Protein AF-A0A9E6ZEI1-F1 (afdb_monomer)

Mean predicted aligned error: 14.0 Å

Sequence (373 aa):
MVAAGRNDSGLRIGQGVSSQRISSGKAAALAGMSVELQVGDASSDGDVASQAVLAALMTALSLPGIDTLFPADDTEALRENSLVLLSQTVSALKRRQLDSVSSASISLHLADWQAISAYWEEMCGMLASALQVERDCIGLGIGPVPDGMDGDCMYAVASVLCQRRNPFATAPKAAAPSRAERTAEAARSLFDNPQPARASEPEPDILEDPTLPRRAREFEQAVRSGLPPLPRAQAPEPGSTLYVYSDGASRGNPGKAATGFVVMDGAGLLVHEGGTRLEDCTNNQAEYRAIIEALEWVERELGHDFHLECRLDSELVVKQLKGEYKVKKEELKPLSMKAMNLLMYFTSFELRHVPRAENARADAMANAVLDNS

Secondary structure (DSSP, 8-state):
----------EEEEEEEEEEEEEEEEEEEETTEEEEEEE-S-SS---HHHHHHHHHHHHHHT-S-GGGTS-HHHHHHHTT-HHHHHHHHHHHHHHTT-PEEEEEEEEEE-TTHHHHGGGHHHHHHHHHHHHTS-GGGEEEEEEPPPTTS-TTEEEEEEEEEEEPP-TT-PPPPPPPPPHHHHHHHHHHTTS----------PPP-----TTS-HHHHHHHHHHHTTSPPPPBPS-PPTTSEEEEEEEEEEEETTEEEEEEEEEEETTS-EEEEE--EEEEE-HHHHHHHHHHHHHHHHHHHH-S-SEEEEEES-HHHHHHHTTSS---SGGGHHHHHHHHHHHHHSSEEEEEE--TTTSHHHHHHHHHHHHT-

pLDDT: mean 77.94, std 19.68, range [28.58, 98.5]

Foldseek 3Di:
DDPPPPPCQDKFKFKFKFKFFFDQADFAAALLDGDPTHGDPDLASNHRFLRRAQRGVCRRQVHPDCCVQPPPVQCSLCSNGSLLSLLLSQLSCVVVLWWAWQAKAKEKEAAPQVVVVVCVQQSLLLNCQSSVHASVRYHYHTYYDDPPDDNSMMMMMMMIMTTGRDPPPDDDDPPDDDPVVVVVVVVVVPDDDYDDDDDDDDDDDDDDDPPDDPVVVVQVVCVVLVDHDFAADPAADFLFEKEKFKAKDDDDQQHWIKIKMWIATPVRGTHDIAMDTDGGHGRLVRRLVNLLVRLVCCCVPPNARYEYEYEYQPPVLLCVLSVNDDPPDPVCSVSSVSSNSSQSSHSYYHYDHDHCVVNVRRVSNGVSNRVVD

Structure (mmCIF, N/CA/C/O backbone):
data_AF-A0A9E6ZEI1-F1
#
_entry.id   AF-A0A9E6ZEI1-F1
#
loop_
_atom_site.group_PDB
_atom_site.id
_atom_site.type_symbol
_atom_site.label_atom_id
_atom_site.label_alt_id
_atom_site.label_comp_id
_atom_site.label_asym_id
_atom_site.label_entity_id
_atom_site.label_seq_id
_atom_site.pdbx_PDB_ins_code
_atom_site.Cartn_x
_atom_site.Cartn_y
_atom_site.Cartn_z
_atom_site.occupancy
_atom_site.B_iso_or_equiv
_atom_site.auth_seq_id
_atom_site.auth_comp_id
_atom_site.auth_asym_id
_atom_site.auth_atom_id
_atom_site.pdbx_PDB_model_num
ATOM 1 N N . MET A 1 1 ? 5.473 -43.017 28.782 1.00 36.72 1 MET A N 1
ATOM 2 C CA . MET A 1 1 ? 5.077 -41.623 29.061 1.00 36.72 1 MET A CA 1
ATOM 3 C C . MET A 1 1 ? 4.797 -40.963 27.718 1.00 36.72 1 MET A C 1
ATOM 5 O O . MET A 1 1 ? 5.731 -40.597 27.020 1.00 36.72 1 MET A O 1
ATOM 9 N N . VAL A 1 2 ? 3.536 -40.981 27.282 1.00 33.09 2 VAL A N 1
ATOM 10 C CA . VAL A 1 2 ? 3.112 -40.422 25.989 1.00 33.09 2 VAL A CA 1
ATOM 11 C C . VAL A 1 2 ? 3.126 -38.904 26.135 1.00 33.09 2 VAL A C 1
ATOM 13 O O . VAL A 1 2 ? 2.295 -38.353 26.854 1.00 33.09 2 VAL A O 1
ATOM 16 N N . ALA A 1 3 ? 4.097 -38.231 25.519 1.00 31.39 3 ALA A N 1
ATOM 17 C CA . ALA A 1 3 ? 4.055 -36.784 25.373 1.00 31.39 3 ALA A CA 1
ATOM 18 C C . ALA A 1 3 ? 2.920 -36.466 24.394 1.00 31.39 3 ALA A C 1
ATOM 20 O O . ALA A 1 3 ? 3.066 -36.614 23.183 1.00 31.39 3 ALA A O 1
ATOM 21 N N . ALA A 1 4 ? 1.755 -36.118 24.938 1.00 36.38 4 ALA A N 1
ATOM 22 C CA . ALA A 1 4 ? 0.650 -35.582 24.168 1.00 36.38 4 ALA A CA 1
ATOM 23 C C . ALA A 1 4 ? 1.152 -34.352 23.400 1.00 36.38 4 ALA A C 1
ATOM 25 O O . ALA A 1 4 ? 1.548 -33.355 24.007 1.00 36.38 4 ALA A O 1
ATOM 26 N N . GLY A 1 5 ? 1.161 -34.439 22.069 1.00 39.09 5 GLY A N 1
ATOM 27 C CA . GLY A 1 5 ? 1.361 -33.286 21.205 1.00 39.09 5 GLY A CA 1
ATOM 28 C C . GLY A 1 5 ? 0.251 -32.281 21.475 1.00 39.09 5 GLY A C 1
ATOM 29 O O . GLY A 1 5 ? -0.889 -32.487 21.062 1.00 39.09 5 GLY A O 1
ATOM 30 N N . ARG A 1 6 ? 0.563 -31.205 22.202 1.00 41.41 6 ARG A N 1
ATOM 31 C CA . ARG A 1 6 ? -0.321 -30.044 22.254 1.00 41.41 6 ARG A CA 1
ATOM 32 C C . ARG A 1 6 ? -0.254 -29.379 20.888 1.00 41.41 6 ARG A C 1
ATOM 34 O O . ARG A 1 6 ? 0.765 -28.805 20.515 1.00 41.41 6 ARG A O 1
ATOM 41 N N . ASN A 1 7 ? -1.347 -29.498 20.148 1.00 45.47 7 ASN A N 1
ATOM 42 C CA . ASN A 1 7 ? -1.650 -28.669 18.992 1.00 45.47 7 ASN A CA 1
ATOM 43 C C . ASN A 1 7 ? -1.910 -27.245 19.514 1.00 45.47 7 ASN A C 1
ATOM 45 O O . ASN A 1 7 ? -3.048 -26.858 19.750 1.00 45.47 7 ASN A O 1
ATOM 49 N N . ASP A 1 8 ? -0.847 -26.504 19.820 1.00 50.50 8 ASP A N 1
ATOM 50 C CA . ASP A 1 8 ? -0.946 -25.197 20.476 1.00 50.50 8 ASP A CA 1
ATOM 51 C C . ASP A 1 8 ? -1.079 -24.086 19.421 1.00 50.50 8 ASP A C 1
ATOM 53 O O . ASP A 1 8 ? -0.220 -23.219 19.268 1.00 50.50 8 ASP A O 1
ATOM 57 N N . SER A 1 9 ? -2.166 -24.133 18.642 1.00 58.97 9 SER A N 1
ATOM 58 C CA . SER A 1 9 ? -2.638 -22.983 17.864 1.00 58.97 9 SER A CA 1
ATOM 59 C C . SER A 1 9 ? -3.284 -21.985 18.828 1.00 58.97 9 SER A C 1
ATOM 61 O O . SER A 1 9 ? -4.508 -21.886 18.921 1.00 58.97 9 SER A O 1
ATOM 63 N N . GLY A 1 10 ? -2.457 -21.322 19.633 1.00 79.75 10 GLY A N 1
ATOM 64 C CA . GLY A 1 10 ? -2.920 -20.361 20.628 1.00 79.75 10 GLY A CA 1
ATOM 65 C C . GLY A 1 10 ? -3.470 -19.101 19.965 1.00 79.75 10 GLY A C 1
ATOM 66 O O . GLY A 1 10 ? -2.834 -18.540 19.076 1.00 79.75 10 GLY A O 1
ATOM 67 N N . LEU A 1 11 ? -4.636 -18.643 20.409 1.00 88.62 11 LEU A N 1
ATOM 68 C CA . LEU A 1 11 ? -5.132 -17.308 20.085 1.00 88.62 11 LEU A CA 1
ATOM 69 C C . LEU A 1 11 ? -4.527 -16.295 21.059 1.00 88.62 11 LEU A C 1
ATOM 71 O O . LEU A 1 11 ? -4.362 -16.587 22.246 1.00 88.62 11 LEU A O 1
ATOM 75 N N . ARG A 1 12 ? -4.209 -15.102 20.564 1.00 90.25 12 ARG A N 1
ATOM 76 C CA . ARG A 1 12 ? -3.756 -13.967 21.368 1.00 90.25 12 ARG A CA 1
ATOM 77 C C . ARG A 1 12 ? -4.594 -12.750 21.044 1.00 90.25 12 ARG A C 1
ATOM 79 O O . ARG A 1 12 ? -4.872 -12.490 19.880 1.00 90.25 12 ARG A O 1
ATOM 86 N N . ILE A 1 13 ? -4.966 -12.006 22.075 1.00 93.56 13 ILE A N 1
ATOM 87 C CA . ILE A 1 13 ? -5.674 -10.740 21.934 1.00 93.56 13 ILE A CA 1
ATOM 88 C C . ILE A 1 13 ? -4.783 -9.612 22.433 1.00 93.56 13 ILE A C 1
ATOM 90 O O . ILE A 1 13 ? -4.084 -9.762 23.436 1.00 93.56 13 ILE A O 1
ATOM 94 N N . GLY A 1 14 ? -4.825 -8.486 21.739 1.00 94.81 14 GLY A N 1
ATOM 95 C CA . GLY A 1 14 ? -4.212 -7.248 22.183 1.00 94.81 14 GLY A CA 1
ATOM 96 C C . GLY A 1 14 ? -5.187 -6.092 22.084 1.00 94.81 14 GLY A C 1
ATOM 97 O O . GLY A 1 14 ? -6.130 -6.124 21.293 1.00 94.81 14 GLY A O 1
ATOM 98 N N . GLN A 1 15 ? -4.965 -5.100 22.935 1.00 96.44 15 GLN A N 1
ATOM 99 C CA . GLN A 1 15 ? -5.757 -3.882 23.019 1.00 96.44 15 GLN A CA 1
ATOM 100 C C . GLN A 1 15 ? -4.819 -2.697 22.841 1.00 96.44 15 GLN A C 1
ATOM 102 O O . GLN A 1 15 ? -3.721 -2.700 23.395 1.00 96.44 15 GLN A O 1
ATOM 107 N N . GLY A 1 16 ? -5.244 -1.706 22.072 1.00 95.31 16 GLY A N 1
ATOM 108 C CA . GLY A 1 16 ? -4.463 -0.517 21.772 1.00 95.31 16 GLY A CA 1
ATOM 109 C C . GLY A 1 16 ? -5.336 0.720 21.813 1.00 95.31 16 GLY A C 1
ATOM 110 O O . GLY A 1 16 ? -6.525 0.664 21.505 1.00 95.31 16 GLY A O 1
ATOM 111 N N . VAL A 1 17 ? -4.742 1.836 22.221 1.00 94.25 17 VAL A N 1
ATOM 112 C CA . VAL A 1 17 ? -5.411 3.134 22.293 1.00 94.25 17 VAL A CA 1
ATOM 113 C C . VAL A 1 17 ? -4.489 4.172 21.672 1.00 94.25 17 VAL A C 1
ATOM 115 O O . VAL A 1 17 ? -3.288 4.158 21.941 1.00 94.25 17 VAL A O 1
ATOM 118 N N . SER A 1 18 ? -5.049 5.066 20.864 1.00 92.44 18 SER A N 1
ATOM 119 C CA . SER A 1 18 ? -4.371 6.276 20.400 1.00 92.44 18 SER A CA 1
ATOM 120 C C . SER A 1 18 ? -5.318 7.470 20.481 1.00 92.44 18 SER A C 1
ATOM 122 O O . SER A 1 18 ? -6.541 7.322 20.435 1.00 92.44 18 SER A O 1
ATOM 124 N N . SER A 1 19 ? -4.750 8.661 20.631 1.00 90.19 19 SER A N 1
ATOM 125 C CA . SER A 1 19 ? -5.499 9.910 20.672 1.00 90.19 19 SER A CA 1
ATOM 126 C C . SER A 1 19 ? -4.681 11.047 20.090 1.00 90.19 19 SER A C 1
ATOM 128 O O . SER A 1 19 ? -3.485 11.136 20.365 1.00 90.19 19 SER A O 1
ATOM 130 N N . GLN A 1 20 ? -5.338 11.952 19.375 1.00 87.31 20 GLN A N 1
ATOM 131 C CA . GLN A 1 20 ? -4.708 13.121 18.778 1.00 87.31 20 GLN A CA 1
ATOM 132 C C . GLN A 1 20 ? -5.603 14.342 18.969 1.00 87.31 20 GLN A C 1
ATOM 134 O O . GLN A 1 20 ? -6.813 14.277 18.760 1.00 87.31 20 GLN A O 1
ATOM 139 N N . ARG A 1 21 ? -5.000 15.474 19.344 1.00 82.88 21 ARG A N 1
ATOM 140 C CA . ARG A 1 21 ? -5.718 16.746 19.433 1.00 82.88 21 ARG A CA 1
ATOM 141 C C . ARG A 1 21 ? -5.960 17.315 18.034 1.00 82.88 21 ARG A C 1
ATOM 143 O O . ARG A 1 21 ? -5.018 17.479 17.251 1.00 82.88 21 ARG A O 1
A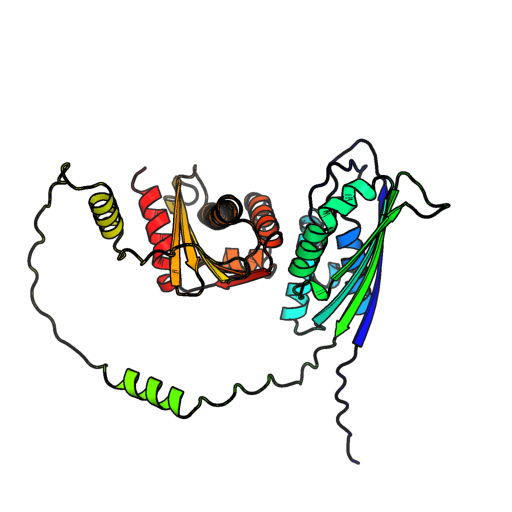TOM 150 N N . ILE A 1 22 ? -7.218 17.629 17.756 1.00 73.75 22 ILE A N 1
ATOM 151 C CA . ILE A 1 22 ? -7.689 18.339 16.570 1.00 73.75 22 ILE A CA 1
ATOM 152 C C . ILE A 1 22 ? -7.400 19.827 16.801 1.00 73.75 22 ILE A C 1
ATOM 154 O O . ILE A 1 22 ? -7.694 20.378 17.860 1.00 73.75 22 ILE A O 1
ATOM 158 N N . SER A 1 23 ? -6.746 20.488 15.851 1.00 68.19 23 SER A N 1
ATOM 159 C CA . SER A 1 23 ? -6.485 21.931 15.930 1.00 68.19 23 SER A CA 1
ATOM 160 C C . SER A 1 23 ? -6.283 22.507 14.532 1.00 68.19 23 SER A C 1
ATOM 162 O O . SER A 1 23 ? -6.090 21.748 13.593 1.00 68.19 23 SER A O 1
ATOM 164 N N . SER A 1 24 ? -6.282 23.832 14.373 1.00 53.44 24 SER A N 1
ATOM 165 C CA . SER A 1 24 ? -6.063 24.472 13.067 1.00 53.44 24 SER A CA 1
ATOM 166 C C . SER A 1 24 ? -4.617 24.292 12.569 1.00 53.44 24 SER A C 1
ATOM 168 O O . SER A 1 24 ? -3.748 25.135 12.774 1.00 53.44 24 SER A O 1
ATOM 170 N N . GLY A 1 25 ? -4.351 23.147 11.945 1.00 57.50 25 GLY A N 1
ATOM 171 C CA . GLY A 1 25 ? -3.047 22.708 11.458 1.00 57.50 25 GLY A CA 1
ATOM 172 C C . GLY A 1 25 ? -3.130 21.804 10.221 1.00 57.50 25 GLY A C 1
ATOM 173 O O . GLY A 1 25 ? -3.911 22.053 9.303 1.00 57.50 25 GLY A O 1
ATOM 174 N N . LYS A 1 26 ? -2.264 20.786 10.153 1.00 55.59 26 LYS A N 1
ATOM 175 C CA . LYS A 1 26 ? -2.091 19.905 8.979 1.00 55.59 26 LYS A CA 1
ATOM 176 C C . LYS A 1 26 ? -3.269 18.937 8.815 1.00 55.59 26 LYS A C 1
ATOM 178 O O . LYS A 1 26 ? -3.918 18.602 9.799 1.00 55.59 26 LYS A O 1
ATOM 183 N N . ALA A 1 27 ? -3.504 18.463 7.589 1.00 61.00 27 ALA A N 1
ATOM 184 C CA . ALA A 1 27 ? -4.471 17.398 7.320 1.00 61.00 27 ALA A CA 1
ATOM 185 C C . ALA A 1 27 ? -4.082 16.110 8.067 1.00 61.00 27 ALA A C 1
ATOM 187 O O . ALA A 1 27 ? -2.915 15.712 8.033 1.00 61.00 27 ALA A O 1
ATOM 188 N N . ALA A 1 28 ? -5.050 15.488 8.737 1.00 67.88 28 ALA A N 1
ATOM 189 C CA . ALA A 1 28 ? -4.895 14.200 9.396 1.00 67.88 28 ALA A CA 1
ATOM 190 C C . ALA A 1 28 ? -5.163 13.057 8.416 1.00 67.88 28 ALA A C 1
ATOM 192 O O . ALA A 1 28 ? -6.085 13.123 7.596 1.00 67.88 28 ALA A O 1
ATOM 193 N N . ALA A 1 29 ? -4.402 11.977 8.559 1.00 73.62 29 ALA A N 1
ATOM 194 C CA . ALA A 1 29 ? -4.794 10.692 8.011 1.00 73.62 29 ALA A CA 1
ATOM 195 C C . ALA A 1 29 ? -5.750 9.971 8.979 1.00 73.62 29 ALA A C 1
ATOM 197 O O . ALA A 1 29 ? -5.632 10.106 10.194 1.00 73.62 29 ALA A O 1
ATOM 198 N N . LEU A 1 30 ? -6.695 9.196 8.453 1.00 79.88 30 LEU A N 1
ATOM 199 C CA . LEU A 1 30 ? -7.556 8.295 9.217 1.00 79.88 30 LEU A CA 1
ATOM 200 C C . LEU A 1 30 ? -7.649 6.961 8.487 1.00 79.88 30 LEU A C 1
ATOM 202 O O . LEU A 1 30 ? -8.200 6.903 7.393 1.00 79.88 30 LEU A O 1
ATOM 206 N N . ALA A 1 31 ? -7.097 5.898 9.076 1.00 77.62 31 ALA A N 1
ATOM 207 C CA . ALA A 1 31 ? -6.900 4.620 8.391 1.00 77.62 31 ALA A CA 1
ATOM 208 C C . ALA A 1 31 ? -6.192 4.783 7.025 1.00 77.62 31 ALA A C 1
ATOM 210 O O . ALA A 1 31 ? -6.557 4.142 6.047 1.00 77.62 31 ALA A O 1
ATOM 211 N N . GLY A 1 32 ? -5.199 5.675 6.948 1.00 71.81 32 GLY A N 1
ATOM 212 C CA . GLY A 1 32 ? -4.468 6.036 5.728 1.00 71.81 32 GLY A CA 1
ATOM 213 C C . GLY A 1 32 ? -5.199 6.964 4.749 1.00 71.81 32 GLY A C 1
ATOM 214 O O . GLY A 1 32 ? -4.565 7.446 3.809 1.00 71.81 32 GLY A O 1
ATOM 215 N N . MET A 1 33 ? -6.480 7.276 4.969 1.00 75.12 33 MET A N 1
ATOM 216 C CA . MET A 1 33 ? -7.209 8.247 4.151 1.00 75.12 33 MET A CA 1
ATOM 217 C C . MET A 1 33 ? -6.855 9.669 4.553 1.00 75.12 33 MET A C 1
ATOM 219 O O . MET A 1 33 ? -6.906 10.005 5.732 1.00 75.12 33 MET A O 1
ATOM 223 N N . SER A 1 34 ? -6.559 10.529 3.580 1.00 69.12 34 SER A N 1
ATOM 224 C CA . SER A 1 34 ? -6.427 11.965 3.840 1.00 69.12 34 SER A CA 1
ATOM 225 C C . SER A 1 34 ? -7.810 12.567 4.054 1.00 69.12 34 SER A C 1
ATOM 227 O O . SER A 1 34 ? -8.612 12.624 3.125 1.00 69.12 34 SER A O 1
ATOM 229 N N . VAL A 1 35 ? -8.084 13.026 5.270 1.00 67.44 35 VAL A N 1
ATOM 230 C CA . VAL A 1 35 ? -9.339 13.696 5.608 1.00 67.44 35 VAL A CA 1
ATOM 231 C C . VAL A 1 35 ? -9.043 15.170 5.865 1.00 67.44 35 VAL A C 1
ATOM 233 O O . VAL A 1 35 ? -8.010 15.511 6.442 1.00 67.44 35 VAL A O 1
ATOM 236 N N . GLU A 1 36 ? -9.959 16.068 5.491 1.00 59.66 36 GLU A N 1
ATOM 237 C CA . GLU A 1 36 ? -9.910 17.498 5.848 1.00 59.66 36 GLU A CA 1
ATOM 238 C C . GLU A 1 36 ? -10.156 17.750 7.354 1.00 59.66 36 GLU A C 1
ATOM 240 O O . GLU A 1 36 ? -10.836 18.690 7.754 1.00 59.66 36 GLU A O 1
ATOM 245 N N . LEU A 1 37 ? -9.604 16.906 8.223 1.00 58.56 37 LEU A N 1
ATOM 246 C CA . LEU A 1 37 ? -9.520 17.151 9.652 1.00 58.56 37 LEU A CA 1
ATOM 247 C C . LEU A 1 37 ? -8.164 17.780 9.928 1.00 58.56 37 LEU A C 1
ATOM 249 O O . LEU A 1 37 ? -7.123 17.194 9.635 1.00 58.56 37 LEU A O 1
ATOM 253 N N . GLN A 1 38 ? -8.169 18.986 10.479 1.00 57.53 38 GLN A N 1
ATOM 254 C CA . GLN A 1 38 ? -6.934 19.656 10.846 1.00 57.53 38 GLN A CA 1
ATOM 255 C C . GLN A 1 38 ? -6.483 19.178 12.235 1.00 57.53 38 GLN A C 1
ATOM 257 O O . GLN A 1 38 ? -7.238 19.235 13.205 1.00 57.53 38 GLN A O 1
ATOM 262 N N . VAL A 1 39 ? -5.251 18.687 12.344 1.00 57.66 39 VAL A N 1
ATOM 263 C CA . VAL A 1 39 ? -4.627 18.258 13.606 1.00 57.66 39 VAL A CA 1
ATOM 264 C C . VAL A 1 39 ? -3.491 19.196 13.998 1.00 57.66 39 VAL A C 1
ATOM 266 O O . VAL A 1 39 ? -2.876 19.847 13.152 1.00 57.66 39 VAL A O 1
ATOM 269 N N . GLY A 1 40 ? -3.245 19.305 15.310 1.00 54.31 40 GLY A N 1
ATOM 270 C CA . GLY A 1 40 ? -2.132 20.096 15.858 1.00 54.31 40 GLY A CA 1
ATOM 271 C C . GLY A 1 40 ? -0.757 19.505 15.599 1.00 54.31 40 GLY A C 1
ATOM 272 O O . GLY A 1 40 ? -0.603 18.670 14.714 1.00 54.31 40 GLY A O 1
ATOM 273 N N . ASP A 1 41 ? 0.241 19.938 16.374 1.00 53.41 41 ASP A N 1
ATOM 274 C CA . ASP A 1 41 ? 1.622 19.442 16.294 1.00 53.41 41 ASP A CA 1
ATOM 275 C C . ASP A 1 41 ? 1.684 17.934 16.612 1.00 53.41 41 ASP A C 1
ATOM 277 O O . ASP A 1 41 ? 1.933 17.510 17.740 1.00 53.41 41 ASP A O 1
ATOM 281 N N . ALA A 1 42 ? 1.400 17.108 15.609 1.00 54.44 42 ALA A N 1
ATOM 282 C CA . ALA A 1 42 ? 1.522 15.664 15.656 1.00 54.44 42 ALA A CA 1
ATOM 283 C C . ALA A 1 42 ? 2.942 15.267 15.234 1.00 54.44 42 ALA A C 1
ATOM 285 O O . ALA A 1 42 ? 3.483 15.771 14.249 1.00 54.44 42 ALA A O 1
ATOM 286 N N . SER A 1 43 ? 3.543 14.324 15.960 1.00 50.25 43 SER A N 1
ATOM 287 C CA . SER A 1 43 ? 4.820 13.690 15.598 1.00 50.25 43 SER A CA 1
ATOM 288 C C . SER A 1 43 ? 4.681 12.626 14.492 1.00 50.25 43 SER A C 1
ATOM 290 O O . SER A 1 43 ? 5.635 11.908 14.208 1.00 50.25 43 SER A O 1
ATOM 292 N N . SER A 1 44 ? 3.486 12.499 13.907 1.00 63.53 44 SER A N 1
ATOM 293 C CA . SER A 1 44 ? 3.059 11.496 12.925 1.00 63.53 44 SER A CA 1
ATOM 294 C C . SER A 1 44 ? 1.934 12.088 12.050 1.00 63.53 44 SER A C 1
ATOM 296 O O . SER A 1 44 ? 1.531 13.230 12.269 1.00 63.53 44 SER A O 1
ATOM 298 N N . ASP A 1 45 ? 1.403 11.333 11.085 1.00 72.31 45 ASP A N 1
ATOM 299 C CA . ASP A 1 45 ? 0.301 11.726 10.182 1.00 72.31 45 ASP A CA 1
ATOM 300 C C . ASP A 1 45 ? -1.061 11.946 10.871 1.00 72.31 45 ASP A C 1
ATOM 302 O O . ASP A 1 45 ? -2.038 12.310 10.221 1.00 72.31 45 ASP A O 1
ATOM 306 N N . GLY A 1 46 ? -1.140 11.750 12.190 1.00 77.31 46 GLY A N 1
ATOM 307 C CA . GLY A 1 46 ? -2.360 11.945 12.975 1.00 77.31 46 GLY A CA 1
ATOM 308 C C . GLY A 1 46 ? -3.355 10.784 12.891 1.00 77.31 46 GLY A C 1
ATOM 309 O O . GLY A 1 46 ? -4.452 10.905 13.437 1.00 77.31 46 GLY A O 1
ATOM 310 N N . ASP A 1 47 ? -2.977 9.658 12.275 1.00 86.88 47 ASP A N 1
ATOM 311 C CA . ASP A 1 47 ? -3.844 8.490 12.105 1.00 86.88 47 ASP A CA 1
ATOM 312 C C . ASP A 1 47 ? -3.955 7.648 13.375 1.00 86.88 47 ASP A C 1
ATOM 314 O O . ASP A 1 47 ? -3.306 6.613 13.564 1.00 86.88 47 ASP A O 1
ATOM 318 N N . VAL A 1 48 ? -4.845 8.091 14.261 1.00 89.88 48 VAL A N 1
ATOM 319 C CA . VAL A 1 48 ? -5.105 7.395 15.522 1.00 89.88 48 VAL A CA 1
ATOM 320 C C . VAL A 1 48 ? -5.652 5.984 15.310 1.00 89.88 48 VAL A C 1
ATOM 322 O O . VAL A 1 48 ? -5.417 5.124 16.157 1.00 89.88 48 VAL A O 1
ATOM 325 N N . ALA A 1 49 ? -6.357 5.713 14.205 1.00 92.12 49 ALA A N 1
ATOM 326 C CA . ALA A 1 49 ? -6.963 4.409 13.957 1.00 92.12 49 ALA A CA 1
ATOM 327 C C . ALA A 1 49 ? -5.873 3.369 13.677 1.00 92.12 49 ALA A C 1
ATOM 329 O O . ALA A 1 49 ? -5.775 2.367 14.393 1.00 92.12 49 ALA A O 1
ATOM 330 N N . SER A 1 50 ? -4.989 3.650 12.716 1.00 92.00 50 SER A N 1
ATOM 331 C CA . SER A 1 50 ? -3.853 2.776 12.400 1.00 92.00 50 SER A CA 1
ATOM 332 C C . SER A 1 50 ? -2.898 2.638 13.587 1.00 92.00 50 SER A C 1
ATOM 334 O O . SER A 1 50 ? -2.426 1.538 13.880 1.00 92.00 50 SER A O 1
ATOM 336 N N . GLN A 1 51 ? -2.656 3.722 14.333 1.00 92.00 51 GLN A N 1
ATOM 337 C CA . GLN A 1 51 ? -1.817 3.689 15.534 1.00 92.00 51 GLN A CA 1
ATOM 338 C C . GLN A 1 51 ? -2.416 2.838 16.660 1.00 92.00 51 GLN A C 1
ATOM 340 O O . GLN A 1 51 ? -1.689 2.080 17.305 1.00 92.00 51 GLN A O 1
ATOM 345 N N . ALA A 1 52 ? -3.730 2.920 16.895 1.00 94.62 52 ALA A N 1
ATOM 346 C CA . ALA A 1 52 ? -4.403 2.086 17.886 1.00 94.62 52 ALA A CA 1
ATOM 347 C C . ALA A 1 52 ? -4.316 0.603 17.500 1.00 94.62 52 ALA A C 1
ATOM 349 O O . ALA A 1 52 ? -4.001 -0.234 18.348 1.00 94.62 52 ALA A O 1
ATOM 350 N N . VAL A 1 53 ? -4.521 0.272 16.219 1.00 95.69 53 VAL A N 1
ATOM 351 C CA . VAL A 1 53 ? -4.365 -1.098 15.702 1.00 95.69 53 VAL A CA 1
ATOM 352 C C . VAL A 1 53 ? -2.926 -1.584 15.865 1.00 95.69 53 VAL A C 1
ATOM 354 O O . VAL A 1 53 ? -2.704 -2.708 16.316 1.00 95.69 53 VAL A O 1
ATOM 357 N N . LEU A 1 54 ? -1.940 -0.739 15.569 1.00 92.88 54 LEU A N 1
ATOM 358 C CA . LEU A 1 54 ? -0.531 -1.072 15.744 1.00 92.88 54 LEU A CA 1
ATOM 359 C C . LEU A 1 54 ? -0.188 -1.354 17.213 1.00 92.88 54 LEU A C 1
ATOM 361 O O . LEU A 1 54 ? 0.467 -2.353 17.512 1.00 92.88 54 LEU A O 1
ATOM 365 N N . ALA A 1 55 ? -0.668 -0.517 18.136 1.00 92.38 55 ALA A N 1
ATOM 366 C CA . ALA A 1 55 ? -0.502 -0.730 19.571 1.00 92.38 55 ALA A CA 1
ATOM 367 C C . ALA A 1 55 ? -1.154 -2.048 20.019 1.00 92.38 55 ALA A C 1
ATOM 369 O O . ALA A 1 55 ? -0.509 -2.855 20.692 1.00 92.38 55 ALA A O 1
ATOM 370 N N . ALA A 1 56 ? -2.385 -2.316 19.569 1.00 95.38 56 ALA A N 1
ATOM 371 C CA . ALA A 1 56 ? -3.093 -3.560 19.849 1.00 95.38 56 ALA A CA 1
ATOM 372 C C . ALA A 1 56 ? -2.320 -4.779 19.331 1.00 95.38 56 ALA A C 1
ATOM 374 O O . ALA A 1 56 ? -2.184 -5.773 20.042 1.00 95.38 56 ALA A O 1
ATOM 375 N N . LEU A 1 57 ? -1.749 -4.694 18.129 1.00 93.00 57 LEU A N 1
ATOM 376 C CA . LEU A 1 57 ? -0.923 -5.747 17.549 1.00 93.00 57 LEU A CA 1
ATOM 377 C C . LEU A 1 57 ? 0.345 -5.994 18.381 1.00 93.00 57 LEU A C 1
ATOM 379 O O . LEU A 1 57 ? 0.656 -7.143 18.693 1.00 93.00 57 LEU A O 1
ATOM 383 N N . MET A 1 58 ? 1.054 -4.943 18.806 1.00 90.69 58 MET A N 1
ATOM 384 C CA . MET A 1 58 ? 2.238 -5.094 19.665 1.00 90.69 58 MET A CA 1
ATOM 385 C C . MET A 1 58 ? 1.885 -5.755 21.002 1.00 90.69 58 MET A C 1
ATOM 387 O O . MET A 1 58 ? 2.585 -6.671 21.441 1.00 90.69 58 MET A O 1
ATOM 391 N N . THR A 1 59 ? 0.759 -5.368 21.611 1.00 90.38 59 THR A N 1
ATOM 392 C CA . THR A 1 59 ? 0.247 -6.001 22.832 1.00 90.38 59 THR A CA 1
ATOM 393 C C . THR A 1 59 ? -0.102 -7.472 22.609 1.00 90.38 59 THR A C 1
ATOM 395 O O . THR A 1 59 ? 0.324 -8.317 23.398 1.00 90.38 59 THR A O 1
ATOM 398 N N . ALA A 1 60 ? -0.806 -7.806 21.520 1.00 90.38 60 ALA A N 1
ATOM 399 C CA . ALA A 1 60 ? -1.170 -9.185 21.187 1.00 90.38 60 ALA A CA 1
ATOM 400 C C . ALA A 1 60 ? 0.072 -10.078 21.055 1.00 90.38 60 ALA A C 1
ATOM 402 O O . ALA A 1 60 ? 0.065 -11.233 21.473 1.00 90.38 60 ALA A O 1
ATOM 403 N N . LEU A 1 61 ? 1.162 -9.530 20.519 1.00 86.50 61 LEU A N 1
ATOM 404 C CA . LEU A 1 61 ? 2.414 -10.245 20.277 1.00 86.50 61 LEU A CA 1
ATOM 405 C C . LEU A 1 61 ? 3.373 -10.236 21.473 1.00 86.50 61 LEU A C 1
ATOM 407 O O . LEU A 1 61 ? 4.407 -10.904 21.421 1.00 86.50 61 LEU A O 1
ATOM 411 N N . SER A 1 62 ? 3.035 -9.520 22.552 1.00 86.94 62 SER A N 1
ATOM 412 C CA . SER A 1 62 ? 3.921 -9.280 23.702 1.00 86.94 62 SER A CA 1
ATOM 413 C C . SER A 1 62 ? 5.242 -8.598 23.313 1.00 86.94 62 SER A C 1
ATOM 415 O O . SER A 1 62 ? 6.303 -8.929 23.845 1.00 86.94 62 SER A O 1
ATOM 417 N N . LEU A 1 63 ? 5.182 -7.651 22.373 1.00 83.50 63 LEU A N 1
ATOM 418 C CA . LEU A 1 63 ? 6.320 -6.839 21.950 1.00 83.50 63 LEU A CA 1
ATOM 419 C C . LEU A 1 63 ? 6.301 -5.488 22.686 1.00 83.50 63 LEU A C 1
ATOM 421 O O . LEU A 1 63 ? 5.255 -4.843 22.730 1.00 83.50 63 LEU A O 1
ATOM 425 N N . PRO A 1 64 ? 7.434 -5.024 23.249 1.00 76.00 64 PRO A N 1
ATOM 426 C CA . PRO A 1 64 ? 7.489 -3.770 24.007 1.00 76.00 64 PRO A CA 1
ATOM 427 C C . PRO A 1 64 ? 7.348 -2.518 23.129 1.00 76.00 64 PRO A C 1
ATOM 429 O O . PRO A 1 64 ? 7.101 -1.434 23.644 1.00 76.00 64 PRO A O 1
ATOM 432 N N . GLY A 1 65 ? 7.510 -2.653 21.814 1.00 75.75 65 GLY A N 1
ATOM 433 C CA . GLY A 1 65 ? 7.363 -1.563 20.861 1.00 75.75 65 GLY A CA 1
ATOM 434 C C . GLY A 1 65 ? 7.809 -1.975 19.467 1.00 75.75 65 GLY A C 1
ATOM 435 O O . GLY A 1 65 ? 8.470 -3.002 19.282 1.00 75.75 65 GLY A O 1
ATOM 436 N N . ILE A 1 66 ? 7.466 -1.153 18.481 1.00 74.62 66 ILE A N 1
ATOM 437 C CA . ILE A 1 66 ? 7.775 -1.418 17.075 1.00 74.62 66 ILE A CA 1
ATOM 438 C C . ILE A 1 66 ? 9.279 -1.443 16.768 1.00 74.62 66 ILE A C 1
ATOM 440 O O . ILE A 1 66 ? 9.710 -2.164 15.871 1.00 74.62 66 ILE A O 1
ATOM 444 N N . ASP A 1 67 ? 10.090 -0.768 17.583 1.00 74.19 67 ASP A N 1
ATOM 445 C CA . ASP A 1 67 ? 11.557 -0.752 17.476 1.00 74.19 67 ASP A CA 1
ATOM 446 C C . ASP A 1 67 ? 12.193 -2.136 17.736 1.00 74.19 67 ASP A C 1
ATOM 448 O O . ASP A 1 67 ? 13.382 -2.356 17.525 1.00 74.19 67 ASP A O 1
ATOM 452 N N . THR A 1 68 ? 11.401 -3.114 18.192 1.00 71.50 68 THR A N 1
ATOM 453 C CA . THR A 1 68 ? 11.829 -4.524 18.251 1.00 71.50 68 THR A CA 1
ATOM 454 C C . THR A 1 68 ? 11.728 -5.248 16.910 1.00 71.50 68 THR A C 1
ATOM 456 O O . THR A 1 68 ? 12.357 -6.291 16.698 1.00 71.50 68 THR A O 1
ATOM 459 N N . LEU A 1 69 ? 10.924 -4.715 15.992 1.00 70.81 69 LEU A N 1
ATOM 460 C CA . LEU A 1 69 ? 10.731 -5.252 14.653 1.00 70.81 69 LEU A CA 1
ATOM 461 C C . LEU A 1 69 ? 11.607 -4.524 13.634 1.00 70.81 69 LEU A C 1
ATOM 463 O O . LEU A 1 69 ? 12.136 -5.196 12.742 1.00 70.81 69 LEU A O 1
ATOM 467 N N . PHE A 1 70 ? 11.826 -3.221 13.821 1.00 71.94 70 PHE A N 1
ATOM 468 C CA . PHE A 1 70 ? 12.595 -2.359 12.924 1.00 71.94 70 PHE A CA 1
ATOM 469 C C . PHE A 1 70 ? 13.719 -1.613 13.669 1.00 71.94 70 PHE A C 1
ATOM 471 O O . PHE A 1 70 ? 13.542 -1.256 14.829 1.00 71.94 70 PHE A O 1
ATOM 478 N N . PRO A 1 71 ? 14.877 -1.359 13.033 1.00 67.25 71 PRO A N 1
ATOM 479 C CA . PRO A 1 71 ? 15.876 -0.415 13.541 1.00 67.25 71 PRO A CA 1
ATOM 480 C C . PRO A 1 71 ? 15.275 0.981 13.792 1.00 67.25 71 PRO A C 1
ATOM 482 O O . PRO A 1 71 ? 14.410 1.412 13.037 1.00 67.25 71 PRO A O 1
ATOM 485 N N . ALA A 1 72 ? 15.775 1.723 14.788 1.00 62.53 72 ALA A N 1
ATOM 486 C CA . ALA A 1 72 ? 15.229 3.036 15.177 1.00 62.53 72 ALA A CA 1
ATOM 487 C C . ALA A 1 72 ? 15.121 4.039 14.004 1.00 62.53 72 ALA A C 1
ATOM 489 O O . ALA A 1 72 ? 14.089 4.685 13.836 1.00 62.53 72 ALA A O 1
ATOM 490 N N . ASP A 1 73 ? 16.143 4.092 13.144 1.00 60.00 73 ASP A N 1
ATOM 491 C CA . ASP A 1 73 ? 16.168 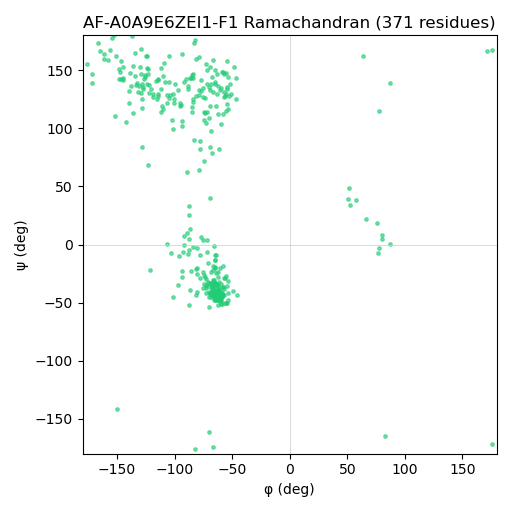4.954 11.953 1.00 60.00 73 ASP A CA 1
ATOM 492 C C . ASP A 1 73 ? 15.106 4.582 10.895 1.00 60.00 73 ASP A C 1
ATOM 494 O O . ASP A 1 73 ? 14.850 5.362 9.979 1.00 60.00 73 ASP A O 1
ATOM 498 N N . ASP A 1 74 ? 14.572 3.356 10.926 1.00 61.06 74 ASP A N 1
ATOM 499 C CA . ASP A 1 74 ? 13.502 2.900 10.023 1.00 61.06 74 ASP A CA 1
ATOM 500 C C . ASP A 1 74 ? 12.137 3.267 10.592 1.00 61.06 74 ASP A C 1
ATOM 502 O O . ASP A 1 74 ? 11.260 3.720 9.858 1.00 61.06 74 ASP A O 1
ATOM 506 N N . THR A 1 75 ? 11.976 3.140 11.910 1.00 59.53 75 THR A N 1
ATOM 507 C CA . THR A 1 75 ? 10.749 3.537 12.592 1.00 59.53 75 THR A CA 1
ATOM 508 C C . THR A 1 75 ? 10.451 5.022 12.382 1.00 59.53 75 THR A C 1
ATOM 510 O O . THR A 1 75 ? 9.299 5.377 12.164 1.00 59.53 75 THR A O 1
ATOM 513 N N . GLU A 1 76 ? 11.459 5.895 12.424 1.00 63.91 76 GLU A N 1
ATOM 514 C CA . GLU A 1 76 ? 11.256 7.342 12.277 1.00 63.91 76 GLU A CA 1
ATOM 515 C C . GLU A 1 76 ? 10.710 7.721 10.892 1.00 63.91 76 GLU A C 1
ATOM 517 O O . GLU A 1 76 ? 9.717 8.437 10.808 1.00 63.91 76 GLU A O 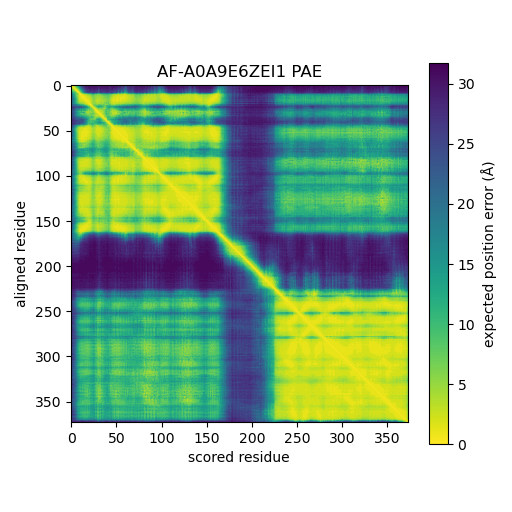1
ATOM 522 N N . ALA A 1 77 ? 11.272 7.158 9.817 1.00 59.47 77 ALA A N 1
ATOM 523 C CA . ALA A 1 77 ? 10.791 7.403 8.456 1.00 59.47 77 ALA A CA 1
ATOM 524 C C . ALA A 1 77 ? 9.391 6.816 8.208 1.00 59.47 77 ALA A C 1
ATOM 526 O O . ALA A 1 77 ? 8.596 7.386 7.471 1.00 59.47 77 ALA A O 1
ATOM 527 N N . LEU A 1 78 ? 9.073 5.672 8.820 1.00 61.09 78 LEU A N 1
ATOM 528 C CA . LEU A 1 78 ? 7.767 5.034 8.652 1.00 61.09 78 LEU A CA 1
ATOM 529 C C . LEU A 1 78 ? 6.674 5.651 9.535 1.00 61.09 78 LEU A C 1
ATOM 531 O O . LEU A 1 78 ? 5.498 5.519 9.214 1.00 61.09 78 LEU A O 1
ATOM 535 N N . ARG A 1 79 ? 7.028 6.348 10.623 1.00 68.31 79 ARG A N 1
ATOM 536 C CA . ARG A 1 79 ? 6.068 7.093 11.462 1.00 68.31 79 ARG A CA 1
ATOM 537 C C . ARG A 1 79 ? 5.404 8.259 10.726 1.00 68.31 79 ARG A C 1
ATOM 539 O O . ARG A 1 79 ? 4.390 8.762 11.212 1.00 68.31 79 ARG A O 1
ATOM 546 N N . GLU A 1 80 ? 5.934 8.651 9.567 1.00 70.69 80 GLU A N 1
ATOM 547 C CA . GLU A 1 80 ? 5.299 9.609 8.658 1.00 70.69 80 GLU A CA 1
ATOM 548 C C . GLU A 1 80 ? 4.006 9.070 8.030 1.00 70.69 80 GLU A C 1
ATOM 550 O O . GLU A 1 80 ? 3.184 9.875 7.608 1.00 70.69 80 GLU A O 1
ATOM 555 N N . ASN A 1 81 ? 3.804 7.745 7.976 1.00 80.75 81 ASN A N 1
ATOM 556 C CA . ASN A 1 81 ? 2.551 7.140 7.528 1.00 80.75 81 ASN A CA 1
ATOM 557 C C . ASN A 1 81 ? 2.204 5.892 8.354 1.00 80.75 81 ASN A C 1
ATOM 559 O O . ASN A 1 81 ? 2.783 4.811 8.185 1.00 80.75 81 ASN A O 1
ATOM 563 N N . SER A 1 82 ? 1.225 6.035 9.244 1.00 86.88 82 SER A N 1
ATOM 564 C CA . SER A 1 82 ? 0.883 5.009 10.230 1.00 86.88 82 SER A CA 1
ATOM 565 C C . SER A 1 82 ? 0.314 3.735 9.591 1.00 86.88 82 SER A C 1
ATOM 567 O O . SER A 1 82 ? 0.568 2.636 10.092 1.00 86.88 82 SER A O 1
ATOM 569 N N . LEU A 1 83 ? -0.413 3.848 8.473 1.00 86.12 83 LEU A N 1
ATOM 570 C CA . LEU A 1 83 ? -0.975 2.695 7.765 1.00 86.12 83 LEU A CA 1
ATOM 571 C C . LEU A 1 83 ? 0.114 1.891 7.036 1.00 86.12 83 LEU A C 1
ATOM 573 O O . LEU A 1 83 ? 0.135 0.659 7.097 1.00 86.12 83 LEU A O 1
ATOM 577 N N . VAL A 1 84 ? 1.069 2.572 6.398 1.00 84.62 84 VAL A N 1
ATOM 578 C CA . VAL A 1 84 ? 2.228 1.925 5.766 1.00 84.62 84 VAL A CA 1
ATOM 579 C C . VAL A 1 84 ? 3.069 1.197 6.812 1.00 84.62 84 VAL A C 1
ATOM 581 O O . VAL A 1 84 ? 3.442 0.039 6.605 1.00 84.62 84 VAL A O 1
ATOM 584 N N . LEU A 1 85 ? 3.320 1.828 7.962 1.00 86.50 85 LEU A N 1
ATOM 585 C CA . LEU A 1 85 ? 4.013 1.199 9.086 1.00 86.50 85 LEU A CA 1
ATOM 586 C C . LEU A 1 85 ? 3.282 -0.059 9.578 1.00 86.50 85 LEU A C 1
ATOM 588 O O . LEU A 1 85 ? 3.920 -1.091 9.816 1.00 86.50 85 LEU A O 1
ATOM 592 N N . LEU A 1 86 ? 1.952 -0.011 9.685 1.00 90.19 86 LEU A N 1
ATOM 593 C CA . LEU A 1 86 ? 1.128 -1.172 10.022 1.00 90.19 86 LEU A CA 1
ATOM 594 C C . LEU A 1 86 ? 1.282 -2.296 8.985 1.00 90.19 86 LEU A C 1
ATOM 596 O O . LEU A 1 86 ? 1.565 -3.438 9.357 1.00 90.19 86 LEU A O 1
ATOM 600 N N . SER A 1 87 ? 1.190 -1.973 7.694 1.00 88.19 87 SER A N 1
ATOM 601 C CA . SER A 1 87 ? 1.340 -2.952 6.611 1.00 88.19 87 SER A CA 1
ATOM 602 C C . SER A 1 87 ? 2.716 -3.623 6.602 1.00 88.19 87 SER A C 1
ATOM 604 O O . SER A 1 87 ? 2.840 -4.853 6.518 1.00 88.19 87 SER A O 1
ATOM 606 N N . GLN A 1 88 ? 3.779 -2.836 6.763 1.00 84.62 88 GLN A N 1
ATOM 607 C CA . GLN A 1 88 ? 5.139 -3.364 6.835 1.00 84.62 88 GLN A CA 1
ATOM 608 C C . GLN A 1 88 ? 5.363 -4.202 8.095 1.00 84.62 88 GLN A C 1
ATOM 610 O O . GLN A 1 88 ? 6.063 -5.218 8.042 1.00 84.62 88 GLN A O 1
ATOM 615 N N . THR A 1 89 ? 4.736 -3.829 9.214 1.00 87.25 89 THR A N 1
ATOM 616 C CA . THR A 1 89 ? 4.752 -4.620 10.451 1.00 87.25 89 THR A CA 1
ATOM 617 C C . THR A 1 89 ? 4.168 -6.005 10.204 1.00 87.25 89 THR A C 1
ATOM 619 O O . THR A 1 89 ? 4.830 -7.005 10.483 1.00 87.25 89 THR A O 1
ATOM 622 N N . VAL A 1 90 ? 2.979 -6.094 9.606 1.00 88.56 90 VAL A N 1
ATOM 623 C CA . VAL A 1 90 ? 2.338 -7.381 9.298 1.00 88.56 90 VAL A CA 1
ATOM 624 C C . VAL A 1 90 ? 3.171 -8.212 8.321 1.00 88.56 90 VAL A C 1
ATOM 626 O O . VAL A 1 90 ? 3.377 -9.410 8.544 1.00 88.56 90 VAL A O 1
ATOM 629 N N . SER A 1 91 ? 3.743 -7.582 7.294 1.00 85.00 91 SER A N 1
ATOM 630 C CA . SER A 1 91 ? 4.681 -8.237 6.374 1.00 85.00 91 SER A CA 1
ATOM 631 C C . SER A 1 91 ? 5.912 -8.803 7.096 1.00 85.00 91 SER A C 1
ATOM 633 O O . SER A 1 91 ? 6.338 -9.930 6.824 1.00 85.00 91 SER A O 1
ATOM 635 N N . ALA A 1 92 ? 6.488 -8.068 8.052 1.00 81.44 92 ALA A N 1
ATOM 636 C CA . ALA A 1 92 ? 7.613 -8.542 8.858 1.00 81.44 92 ALA A CA 1
ATOM 637 C C . ALA A 1 92 ? 7.234 -9.747 9.738 1.00 81.44 92 ALA A C 1
ATOM 639 O O . ALA A 1 92 ? 8.015 -10.700 9.834 1.00 81.44 92 ALA A O 1
ATOM 640 N N . LEU A 1 93 ? 6.033 -9.751 10.326 1.00 83.25 93 LEU A N 1
ATOM 641 C CA . LEU A 1 93 ? 5.525 -10.872 11.127 1.00 83.25 93 LEU A CA 1
ATOM 642 C C . LEU A 1 93 ? 5.347 -12.137 10.284 1.00 83.25 93 LEU A C 1
ATOM 644 O O . LEU A 1 93 ? 5.849 -13.200 10.665 1.00 83.25 93 LEU A O 1
ATOM 648 N N . LYS A 1 94 ? 4.718 -12.019 9.105 1.00 81.31 94 LYS A N 1
ATOM 649 C CA . LYS A 1 94 ? 4.545 -13.142 8.170 1.00 81.31 94 LYS A CA 1
ATOM 650 C C . LYS A 1 94 ? 5.891 -13.745 7.759 1.00 81.31 94 LYS A C 1
ATOM 652 O O . LYS A 1 94 ? 6.037 -14.968 7.786 1.00 81.31 94 LYS A O 1
ATOM 657 N N . ARG A 1 95 ? 6.895 -12.912 7.450 1.00 75.75 95 ARG A N 1
ATOM 658 C CA . ARG A 1 95 ? 8.252 -13.365 7.077 1.00 75.75 95 ARG A CA 1
ATOM 659 C C . ARG A 1 95 ? 8.974 -14.096 8.202 1.00 75.75 95 ARG A C 1
ATOM 661 O O . ARG A 1 95 ? 9.620 -15.110 7.956 1.00 75.75 95 ARG A O 1
ATOM 668 N N . ARG A 1 96 ? 8.846 -13.611 9.438 1.00 74.06 96 ARG A N 1
ATOM 669 C CA . ARG A 1 96 ? 9.418 -14.264 10.627 1.00 74.06 96 ARG A CA 1
ATOM 670 C C . ARG A 1 96 ? 8.625 -15.506 11.062 1.00 74.06 96 ARG A C 1
ATOM 672 O O . ARG A 1 96 ? 8.966 -16.099 12.080 1.00 74.06 96 ARG A O 1
ATOM 679 N N . GLN A 1 97 ? 7.593 -15.895 10.300 1.00 69.50 97 GLN A N 1
ATOM 680 C CA . GLN A 1 97 ? 6.669 -16.993 10.605 1.00 69.50 97 GLN A CA 1
ATOM 681 C C . GLN A 1 97 ? 6.050 -16.867 12.005 1.00 69.50 97 GLN A C 1
ATOM 683 O O . GLN A 1 97 ? 5.804 -17.862 12.686 1.00 69.50 97 GLN A O 1
ATOM 688 N N . LEU A 1 98 ? 5.814 -15.625 12.430 1.00 68.25 98 LEU A N 1
ATOM 689 C CA . LEU A 1 98 ? 5.140 -15.309 13.682 1.00 68.25 98 LEU A CA 1
ATOM 690 C C . LEU A 1 98 ? 3.617 -15.395 13.506 1.00 68.25 98 LEU A C 1
ATOM 692 O O . LEU A 1 98 ? 3.109 -15.808 12.459 1.00 68.25 98 LEU A O 1
ATOM 696 N N . ASP A 1 99 ? 2.898 -15.043 14.568 1.00 75.50 99 ASP A N 1
ATOM 697 C CA . ASP A 1 99 ? 1.440 -15.048 14.635 1.00 75.50 99 ASP A CA 1
ATOM 698 C C . ASP A 1 99 ? 0.829 -14.271 13.451 1.00 75.50 99 ASP A C 1
ATOM 700 O O . ASP A 1 99 ? 1.318 -13.210 13.061 1.00 75.50 99 ASP A O 1
ATOM 704 N N . SER A 1 100 ? -0.236 -14.813 12.861 1.00 83.75 100 SER A N 1
ATOM 705 C CA . SER A 1 100 ? -1.000 -14.146 11.805 1.00 83.75 100 SER A CA 1
ATOM 706 C C . SER A 1 100 ? -2.155 -13.361 12.407 1.00 83.75 100 SER A C 1
ATOM 708 O O . SER A 1 100 ? -2.828 -13.861 13.309 1.00 83.75 100 SER A O 1
ATOM 710 N N . VAL A 1 101 ? -2.421 -12.167 11.882 1.00 89.75 101 VAL A N 1
ATOM 711 C CA . VAL A 1 101 ? -3.621 -11.404 12.239 1.00 89.75 101 VAL A CA 1
ATOM 712 C C . VAL A 1 101 ? -4.848 -12.158 11.732 1.00 89.75 101 VAL A C 1
ATOM 714 O O . VAL A 1 101 ? -4.866 -12.617 10.593 1.00 89.75 101 VAL A O 1
ATOM 717 N N . SER A 1 102 ? -5.837 -12.332 12.602 1.00 91.56 102 SER A N 1
ATOM 718 C CA . SER A 1 102 ? -7.110 -12.982 12.286 1.00 91.56 102 SER A CA 1
ATOM 719 C C . SER A 1 102 ? -8.211 -11.956 12.064 1.00 91.56 102 SER A C 1
ATOM 721 O O . SER A 1 102 ? -8.963 -12.076 11.110 1.00 91.56 102 SER A O 1
ATOM 723 N N . SER A 1 103 ? -8.309 -10.955 12.939 1.00 94.00 103 SER A N 1
ATOM 724 C CA . SER A 1 103 ? -9.315 -9.898 12.837 1.00 94.00 103 SER A CA 1
ATOM 725 C C . SER A 1 103 ? -8.911 -8.679 13.660 1.00 94.00 103 SER A C 1
ATOM 727 O O . SER A 1 103 ? -8.122 -8.787 14.609 1.00 94.00 103 SER A O 1
ATOM 729 N N . ALA A 1 104 ? -9.492 -7.530 13.329 1.00 96.81 104 ALA A N 1
ATOM 730 C CA . ALA A 1 104 ? -9.356 -6.305 14.104 1.00 96.81 104 ALA A CA 1
ATOM 731 C C . ALA A 1 104 ? -10.716 -5.627 14.291 1.00 96.81 104 ALA A C 1
ATOM 733 O O . ALA A 1 104 ? -11.574 -5.661 13.413 1.00 96.81 104 ALA A O 1
ATOM 734 N N . SER A 1 105 ? -10.923 -5.010 15.449 1.00 97.00 105 SER A N 1
ATOM 735 C CA . SER A 1 105 ? -12.098 -4.185 15.729 1.00 97.00 105 SER A CA 1
ATOM 736 C C . SER A 1 105 ? -11.651 -2.846 16.287 1.00 97.00 105 SER A C 1
ATOM 738 O O . SER A 1 105 ? -10.836 -2.818 17.204 1.00 97.00 105 SER A O 1
ATOM 740 N N . ILE A 1 106 ? -12.160 -1.754 15.729 1.00 97.50 106 ILE A N 1
ATOM 741 C CA . ILE A 1 106 ? -11.753 -0.387 16.032 1.00 97.50 106 ILE A CA 1
ATOM 742 C C . ILE A 1 106 ? -12.996 0.431 16.385 1.00 97.50 106 ILE A C 1
ATOM 744 O O . ILE A 1 106 ? -13.993 0.386 15.668 1.00 97.50 106 ILE A O 1
ATOM 748 N N . SER A 1 107 ? -12.920 1.204 17.464 1.00 95.81 107 SER A N 1
ATOM 749 C CA . SER A 1 107 ? -13.881 2.254 17.806 1.00 95.81 107 SER A CA 1
ATOM 750 C C . SER A 1 107 ? -13.192 3.607 17.685 1.00 95.81 107 SER A C 1
ATOM 752 O O . SER A 1 107 ? -12.259 3.889 18.438 1.00 95.81 107 SER A O 1
ATOM 754 N N . LEU A 1 108 ? -13.639 4.420 16.733 1.00 94.19 108 LEU A N 1
ATOM 755 C CA . LEU A 1 108 ? -13.133 5.754 16.437 1.00 94.19 108 LEU A CA 1
ATOM 756 C C . LEU A 1 108 ? -14.140 6.812 16.906 1.00 94.19 108 LEU A C 1
ATOM 758 O O . LEU A 1 108 ? -15.323 6.755 16.571 1.00 94.19 108 LEU A O 1
ATOM 762 N N . HIS A 1 109 ? -13.656 7.788 17.667 1.00 93.31 109 HIS A N 1
ATOM 763 C CA . HIS A 1 109 ? -14.465 8.818 18.304 1.00 93.31 109 HIS A CA 1
ATOM 764 C C . HIS A 1 109 ? -13.933 10.216 18.003 1.00 93.31 109 HIS A C 1
ATOM 766 O O . HIS A 1 109 ? -12.762 10.497 18.263 1.00 93.31 109 HIS A O 1
ATOM 772 N N . LEU A 1 110 ? -14.795 11.087 17.475 1.00 90.38 110 LEU A N 1
ATOM 773 C CA . LEU A 1 110 ? -14.476 12.471 17.114 1.00 90.38 110 LEU A CA 1
ATOM 774 C C . LEU A 1 110 ? -15.734 13.334 16.970 1.00 90.38 110 LEU A C 1
ATOM 776 O O . LEU A 1 110 ? -16.845 12.813 16.894 1.00 90.38 110 LEU A O 1
ATOM 780 N N . ALA A 1 111 ? -15.562 14.657 16.966 1.00 86.06 111 ALA A N 1
ATOM 781 C CA . ALA A 1 111 ? -16.672 15.607 16.898 1.00 86.06 111 ALA A CA 1
ATOM 782 C C . ALA A 1 111 ? -17.477 15.466 15.591 1.00 86.06 111 ALA A C 1
ATOM 784 O O . ALA A 1 111 ? -18.683 15.234 15.639 1.00 86.06 111 ALA A O 1
ATOM 785 N N . ASP A 1 112 ? -16.801 15.492 14.439 1.00 84.19 112 ASP A N 1
ATOM 786 C CA . ASP A 1 112 ? -17.426 15.448 13.106 1.00 84.19 112 ASP A CA 1
ATOM 787 C C . ASP A 1 112 ? -17.663 14.018 12.585 1.00 84.19 112 ASP A C 1
ATOM 789 O O . ASP A 1 112 ? -17.587 13.737 11.387 1.00 84.19 112 ASP A O 1
ATOM 793 N N . TRP A 1 113 ? -17.948 13.075 13.485 1.00 86.75 113 TRP A N 1
ATOM 794 C CA . TRP A 1 113 ? -18.034 11.646 13.171 1.00 86.75 113 TRP A CA 1
ATOM 795 C C . TRP A 1 113 ? -19.042 11.305 12.060 1.00 86.75 113 TRP A C 1
ATOM 797 O O . TRP A 1 113 ? -18.832 10.331 11.336 1.00 86.75 113 TRP A O 1
ATOM 807 N N . GLN A 1 114 ? -20.113 12.091 11.874 1.00 87.94 114 GLN A N 1
ATOM 808 C CA . GLN A 1 114 ? -21.070 11.854 10.786 1.00 87.94 114 GLN A CA 1
ATOM 809 C C . GLN A 1 114 ? -20.445 12.068 9.406 1.00 87.94 114 GLN A C 1
ATOM 811 O O . GLN A 1 114 ? -20.732 11.303 8.489 1.00 87.94 114 GLN A O 1
ATOM 816 N N . ALA A 1 115 ? -19.584 13.080 9.259 1.00 83.81 115 ALA A N 1
ATOM 817 C CA . ALA A 1 115 ? -18.875 13.325 8.006 1.00 83.81 115 ALA A CA 1
ATOM 818 C C . ALA A 1 115 ? -17.883 12.191 7.718 1.00 83.81 115 ALA A C 1
ATOM 820 O O . ALA A 1 115 ? -17.766 11.729 6.588 1.00 83.81 115 ALA A O 1
ATOM 821 N N . ILE A 1 116 ? -17.230 11.686 8.766 1.00 84.56 116 ILE A N 1
ATOM 822 C CA . ILE A 1 116 ? -16.244 10.605 8.665 1.00 84.56 116 ILE A CA 1
ATOM 823 C C . ILE A 1 116 ? -16.889 9.254 8.377 1.00 84.56 116 ILE A C 1
ATOM 825 O O . ILE A 1 116 ? -16.310 8.425 7.684 1.00 84.56 116 ILE A O 1
ATOM 829 N N . SER A 1 117 ? -18.127 9.056 8.829 1.00 86.75 117 SER A N 1
ATOM 830 C CA . SER A 1 117 ? -18.893 7.836 8.559 1.00 86.75 117 SER A CA 1
ATOM 831 C C . SER A 1 117 ? -19.138 7.595 7.066 1.00 86.75 117 SER A C 1
ATOM 833 O O . SER A 1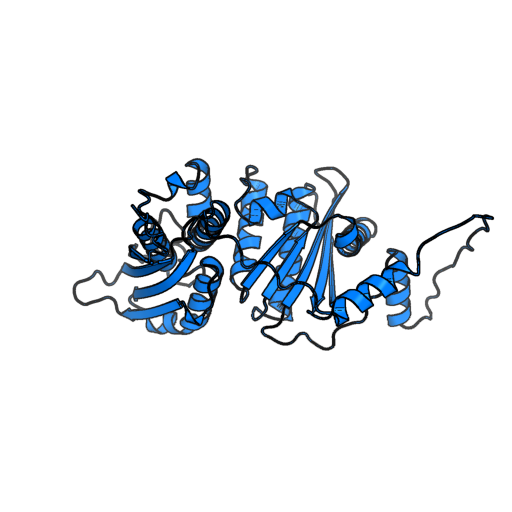 117 ? -19.400 6.458 6.683 1.00 86.75 117 SER A O 1
ATOM 835 N N . ALA A 1 118 ? -19.032 8.624 6.215 1.00 85.38 118 ALA A N 1
ATOM 836 C CA . ALA A 1 118 ? -19.113 8.465 4.764 1.00 85.38 118 ALA A CA 1
ATOM 837 C C . ALA A 1 118 ? -17.940 7.651 4.189 1.00 85.38 118 ALA A C 1
ATOM 839 O O . ALA A 1 118 ? -18.138 6.913 3.231 1.00 85.38 118 ALA A O 1
ATOM 840 N N . TYR A 1 119 ? -16.764 7.728 4.819 1.00 85.75 119 TYR A N 1
ATOM 841 C CA . TYR A 1 119 ? -15.540 7.039 4.400 1.00 85.75 119 TYR A CA 1
ATOM 842 C C . TYR A 1 119 ? -15.399 5.638 5.012 1.00 85.75 119 TYR A C 1
ATOM 844 O O . TYR A 1 119 ? -14.345 5.009 4.947 1.00 85.75 119 TYR A O 1
ATOM 852 N N . TRP A 1 120 ? -16.454 5.138 5.663 1.00 89.94 120 TRP A N 1
ATOM 853 C CA . TRP A 1 120 ? -16.393 3.910 6.450 1.00 89.94 120 TRP A CA 1
ATOM 854 C C . TRP A 1 120 ? -15.926 2.695 5.634 1.00 89.94 120 TRP A C 1
ATOM 856 O O . TRP A 1 120 ? -15.096 1.925 6.119 1.00 89.94 120 TRP A O 1
ATOM 866 N N . GLU A 1 121 ? -16.426 2.530 4.405 1.00 88.00 121 GLU A N 1
ATOM 867 C CA . GLU A 1 121 ? -16.073 1.385 3.554 1.00 88.00 121 GLU A CA 1
ATOM 868 C C . GLU A 1 121 ? -14.598 1.435 3.136 1.00 88.00 121 GLU A C 1
ATOM 870 O O . GLU A 1 121 ? -13.886 0.438 3.249 1.00 88.00 121 GLU A O 1
ATOM 875 N N . GLU A 1 122 ? -14.123 2.615 2.737 1.00 85.88 122 GLU A N 1
ATOM 876 C CA . GLU A 1 122 ? -12.742 2.843 2.305 1.00 85.88 122 GLU A CA 1
ATOM 877 C C . GLU A 1 122 ? -11.764 2.640 3.470 1.00 85.88 122 GLU A C 1
ATOM 879 O O . GLU A 1 122 ? -10.794 1.896 3.334 1.00 85.88 122 GLU A O 1
ATOM 884 N N . MET A 1 123 ? -12.065 3.184 4.657 1.00 90.12 123 MET A N 1
ATOM 885 C CA . MET A 1 123 ? -11.261 2.962 5.867 1.00 90.12 123 MET A CA 1
ATOM 886 C C . MET A 1 123 ? -11.174 1.474 6.236 1.00 90.12 123 MET A C 1
ATOM 888 O O . MET A 1 123 ? -10.104 0.987 6.611 1.00 90.12 123 MET A O 1
ATOM 892 N N . CYS A 1 124 ? -12.286 0.734 6.133 1.00 91.94 124 CYS A N 1
ATOM 893 C CA . CYS A 1 124 ? -12.284 -0.711 6.371 1.00 91.94 124 CYS A CA 1
ATOM 894 C C . CYS A 1 124 ? -11.405 -1.443 5.352 1.00 91.94 124 CYS A C 1
ATOM 896 O O . CYS A 1 124 ? -10.622 -2.307 5.748 1.00 91.94 124 CYS A O 1
ATOM 898 N N . GLY A 1 125 ? -11.504 -1.084 4.069 1.00 88.62 125 GLY A N 1
ATOM 899 C CA . GLY A 1 125 ? -10.691 -1.653 2.993 1.00 88.62 125 GLY A CA 1
ATOM 900 C C . GLY A 1 125 ? -9.196 -1.402 3.192 1.00 88.62 125 GLY A C 1
ATOM 901 O O . GLY A 1 125 ? -8.405 -2.344 3.161 1.00 88.62 125 GLY A O 1
ATOM 902 N N . MET A 1 126 ? -8.808 -0.166 3.509 1.00 88.50 126 MET A N 1
ATOM 903 C CA . MET A 1 126 ? -7.408 0.195 3.753 1.00 88.50 126 MET A CA 1
ATOM 904 C C . MET A 1 126 ? -6.824 -0.538 4.967 1.00 88.50 126 MET A C 1
ATOM 906 O O . MET A 1 126 ? -5.714 -1.070 4.898 1.00 88.50 126 MET A O 1
ATOM 910 N N . LEU A 1 127 ? -7.578 -0.643 6.069 1.00 92.62 127 LEU A N 1
ATOM 911 C CA . LEU A 1 127 ? -7.161 -1.430 7.236 1.00 92.62 127 LEU A CA 1
ATOM 912 C C . LEU A 1 127 ? -7.067 -2.926 6.917 1.00 92.62 127 LEU A C 1
ATOM 914 O O . LEU A 1 127 ? -6.123 -3.574 7.369 1.00 92.62 127 LEU A O 1
ATOM 918 N N . ALA A 1 128 ? -8.008 -3.475 6.144 1.00 91.38 128 ALA A N 1
ATOM 919 C CA . ALA A 1 128 ? -7.989 -4.874 5.720 1.00 91.38 128 ALA A CA 1
ATOM 920 C C . ALA A 1 128 ? -6.751 -5.175 4.864 1.00 91.38 128 ALA A C 1
ATOM 922 O O . ALA A 1 128 ? -6.021 -6.127 5.148 1.00 91.38 128 ALA A O 1
ATOM 923 N N . SER A 1 129 ? -6.459 -4.307 3.892 1.00 88.12 129 SER A N 1
ATOM 924 C CA . SER A 1 129 ? -5.288 -4.391 3.015 1.00 88.12 129 SER A CA 1
ATOM 925 C C . SER A 1 129 ? -3.982 -4.288 3.811 1.00 88.12 129 SER A C 1
ATOM 927 O O . SER A 1 129 ? -3.111 -5.160 3.711 1.00 88.12 129 SER A O 1
ATOM 929 N N . ALA A 1 130 ? -3.870 -3.307 4.715 1.00 89.94 130 ALA A N 1
ATOM 930 C CA . ALA A 1 130 ? -2.707 -3.158 5.589 1.00 89.94 130 ALA A CA 1
ATOM 931 C C . ALA A 1 130 ? -2.515 -4.365 6.524 1.00 89.94 130 ALA A C 1
ATOM 933 O O . ALA A 1 130 ? -1.395 -4.852 6.697 1.00 89.94 130 ALA A O 1
ATOM 934 N N . LEU A 1 131 ? -3.596 -4.898 7.097 1.00 91.62 131 LEU A N 1
ATOM 935 C CA . LEU A 1 131 ? -3.555 -6.091 7.946 1.00 91.62 131 LEU A CA 1
ATOM 936 C C . LEU A 1 131 ? -3.445 -7.401 7.155 1.00 91.62 131 LEU A C 1
ATOM 938 O O . LEU A 1 131 ? -3.177 -8.450 7.747 1.00 91.62 131 LEU A O 1
ATOM 942 N N . GLN A 1 132 ? -3.586 -7.337 5.831 1.00 90.31 132 GLN A N 1
ATOM 943 C CA . GLN A 1 132 ? -3.577 -8.467 4.909 1.00 90.31 132 GLN A CA 1
ATOM 944 C C . GLN A 1 132 ? -4.556 -9.568 5.344 1.00 90.31 132 GLN A C 1
ATOM 946 O O . GLN A 1 132 ? -4.175 -10.746 5.434 1.00 90.31 132 GLN A O 1
ATOM 951 N N . VAL A 1 133 ? -5.781 -9.143 5.657 1.00 90.31 133 VAL A N 1
ATOM 952 C CA . VAL A 1 133 ? -6.945 -9.964 6.012 1.00 90.31 133 VAL A CA 1
ATOM 953 C C . VAL A 1 133 ? -8.112 -9.617 5.091 1.00 90.31 133 VAL A C 1
ATOM 955 O O . VAL A 1 133 ? -8.115 -8.565 4.458 1.00 90.31 133 VAL A O 1
ATOM 958 N N . GLU A 1 134 ? -9.110 -10.493 5.030 1.00 87.38 134 GLU A N 1
ATOM 959 C CA . GLU A 1 134 ? -10.352 -10.210 4.311 1.00 87.38 134 GLU A CA 1
ATOM 960 C C . GLU A 1 134 ? -11.115 -9.052 4.970 1.00 87.38 134 GLU A C 1
ATOM 962 O O . GLU A 1 134 ? -11.045 -8.845 6.186 1.00 87.38 134 GLU A O 1
ATOM 967 N N . ARG A 1 135 ? -11.867 -8.292 4.169 1.00 89.31 135 ARG A N 1
ATOM 968 C CA . ARG A 1 135 ? -12.592 -7.101 4.640 1.00 89.31 135 ARG A CA 1
ATOM 969 C C . ARG A 1 135 ? -13.576 -7.418 5.768 1.00 89.31 135 ARG A C 1
ATOM 971 O O . ARG A 1 135 ? -13.731 -6.619 6.686 1.00 89.31 135 ARG A O 1
ATOM 978 N N . ASP A 1 136 ? -14.232 -8.575 5.727 1.00 92.00 136 ASP A N 1
ATOM 979 C CA . ASP A 1 136 ? -15.174 -9.031 6.761 1.00 92.00 136 ASP A CA 1
ATOM 980 C C . ASP A 1 136 ? -14.514 -9.296 8.130 1.00 92.00 136 ASP A C 1
ATOM 982 O O . ASP A 1 136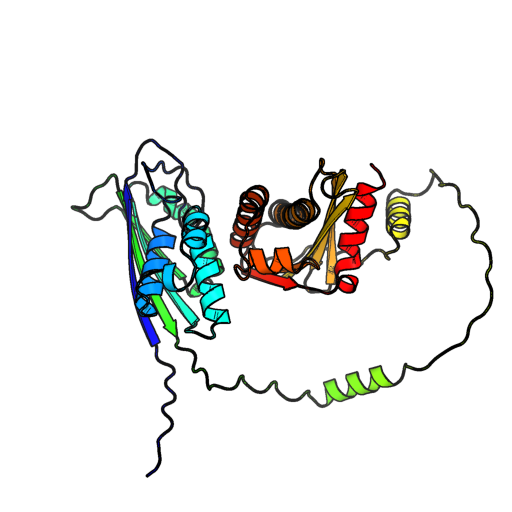 ? -15.203 -9.379 9.149 1.00 92.00 136 ASP A O 1
ATOM 986 N N . CYS A 1 137 ? -13.181 -9.368 8.178 1.00 93.88 137 CYS A N 1
ATOM 987 C CA . CYS A 1 137 ? -12.403 -9.490 9.407 1.00 93.88 137 CYS A CA 1
ATOM 988 C C . CYS A 1 137 ? -12.122 -8.137 10.089 1.00 93.88 137 CYS A C 1
ATOM 990 O O . CYS A 1 137 ? -11.495 -8.116 11.156 1.00 93.88 137 CYS A O 1
ATOM 992 N N . ILE A 1 138 ? -12.565 -7.018 9.501 1.00 96.88 138 ILE A N 1
ATOM 993 C CA . ILE A 1 138 ? -12.425 -5.669 10.057 1.00 96.88 138 ILE A CA 1
ATOM 994 C C . ILE A 1 138 ? -13.776 -5.167 10.567 1.00 96.88 138 ILE A C 1
ATOM 996 O O . ILE A 1 138 ? -14.743 -5.042 9.821 1.00 96.88 138 ILE A O 1
ATOM 1000 N N . GLY A 1 139 ? -13.833 -4.830 11.855 1.00 95.19 139 GLY A N 1
ATOM 1001 C CA . GLY A 1 139 ? -14.937 -4.073 12.439 1.00 95.19 139 GLY A CA 1
ATOM 1002 C C . GLY A 1 139 ? -14.519 -2.631 12.702 1.00 95.19 139 GLY A C 1
ATOM 1003 O O . GLY A 1 139 ? -13.539 -2.408 13.406 1.00 95.19 139 GLY A O 1
ATOM 1004 N N . LEU A 1 140 ? -15.267 -1.653 12.196 1.00 96.06 140 LEU A N 1
ATOM 1005 C CA . LEU A 1 140 ? -15.038 -0.235 12.478 1.00 96.06 140 LEU A CA 1
ATOM 1006 C C . LEU A 1 140 ? -16.339 0.419 12.952 1.00 96.06 140 LEU A C 1
ATOM 1008 O O . LEU A 1 140 ? -17.320 0.470 12.212 1.00 96.06 140 LEU A O 1
ATOM 1012 N N . GLY A 1 141 ? -16.343 0.911 14.189 1.00 94.81 141 GLY A N 1
ATOM 1013 C CA . GLY A 1 141 ? -17.381 1.782 14.731 1.00 94.81 141 GLY A CA 1
ATOM 1014 C C . GLY A 1 141 ? -16.901 3.229 14.738 1.00 94.81 141 GLY A C 1
ATOM 1015 O O . GLY A 1 141 ? -15.813 3.502 15.234 1.00 94.81 141 GLY A O 1
ATOM 1016 N N . ILE A 1 142 ? -17.705 4.148 14.206 1.00 94.56 142 ILE A N 1
ATOM 1017 C CA . ILE A 1 142 ? -17.420 5.589 14.189 1.00 94.56 142 ILE A CA 1
ATOM 1018 C C . ILE A 1 142 ? -18.531 6.287 14.974 1.00 94.56 142 ILE A C 1
ATOM 1020 O O . ILE A 1 142 ? -19.711 6.050 14.716 1.00 94.56 142 ILE A O 1
ATOM 1024 N N . GLY A 1 143 ? -18.171 7.110 15.956 1.00 93.19 143 GLY A N 1
ATOM 1025 C CA . GLY A 1 143 ? -19.150 7.750 16.829 1.00 93.19 143 GLY A CA 1
ATOM 1026 C C . GLY A 1 143 ? -18.672 9.060 17.449 1.00 93.19 143 GLY A C 1
ATOM 1027 O O . GLY A 1 143 ? -17.529 9.471 17.244 1.00 93.19 143 GLY A O 1
ATOM 1028 N N . PRO A 1 144 ? -19.541 9.729 18.222 1.00 93.00 144 PRO A N 1
ATOM 1029 C CA . PRO A 1 144 ? -19.180 10.967 18.895 1.00 93.00 144 PRO A CA 1
ATOM 1030 C C . PRO A 1 144 ? -18.120 10.722 19.970 1.00 93.00 144 PRO A C 1
ATOM 1032 O O . PRO A 1 144 ? -17.976 9.608 20.490 1.00 93.00 144 PRO A O 1
ATOM 1035 N N . VAL A 1 145 ? -17.409 11.790 20.332 1.00 90.12 145 VAL A N 1
ATOM 1036 C CA . VAL A 1 145 ? -16.555 11.811 21.526 1.00 90.12 145 VAL A CA 1
ATOM 1037 C C . VAL A 1 145 ? -17.409 11.474 22.760 1.00 90.12 145 VAL A C 1
ATOM 1039 O O . VAL A 1 145 ? -18.452 12.103 22.947 1.00 90.12 145 VAL A O 1
ATOM 1042 N N . PRO A 1 146 ? -17.020 10.480 23.586 1.00 88.56 146 PRO A N 1
ATOM 1043 C CA . PRO A 1 146 ? -17.762 10.127 24.793 1.00 88.56 146 PRO A CA 1
ATOM 1044 C C . PRO A 1 146 ? -17.885 11.291 25.781 1.00 88.56 146 PRO A C 1
ATOM 1046 O O . PRO A 1 146 ? -16.963 12.096 25.932 1.00 88.56 146 PRO A O 1
ATOM 1049 N N . ASP A 1 147 ? -18.995 11.327 26.518 1.00 86.38 147 ASP A N 1
ATOM 1050 C CA . ASP A 1 147 ? -19.232 12.342 27.545 1.00 86.38 147 ASP A CA 1
ATOM 1051 C C . ASP A 1 147 ? -18.088 12.380 28.573 1.00 86.38 147 ASP A C 1
ATOM 1053 O O . ASP A 1 147 ? -17.692 11.360 29.142 1.00 86.38 147 ASP A O 1
ATOM 1057 N N . GLY A 1 148 ? -17.567 13.582 28.831 1.00 84.06 148 GLY A N 1
ATOM 1058 C CA . GLY A 1 148 ? -16.463 13.806 29.769 1.00 84.06 148 GLY A CA 1
ATOM 1059 C C . GLY A 1 148 ? -15.061 13.662 29.169 1.00 84.06 148 GLY A C 1
ATOM 1060 O O . GLY A 1 148 ? -14.086 13.851 29.897 1.00 84.06 148 GLY A O 1
ATOM 1061 N N . MET A 1 149 ? -14.941 13.366 27.872 1.00 84.62 149 MET A N 1
ATOM 1062 C CA . MET A 1 149 ? -13.682 13.471 27.127 1.00 84.62 149 MET A CA 1
ATOM 1063 C C . MET A 1 149 ? -13.551 14.831 26.426 1.00 84.62 149 MET A C 1
ATOM 1065 O O . MET A 1 149 ? -14.517 15.584 26.304 1.00 84.62 149 MET A O 1
ATOM 1069 N N . ASP A 1 150 ? -12.331 15.166 26.005 1.00 82.56 150 ASP A N 1
ATOM 1070 C CA . ASP A 1 150 ? -12.029 16.429 25.328 1.00 82.56 150 ASP A CA 1
ATOM 1071 C C . ASP A 1 150 ? -12.613 16.413 23.906 1.00 82.56 150 ASP A C 1
ATOM 1073 O O . ASP A 1 150 ? -12.195 15.611 23.071 1.00 82.56 150 ASP A O 1
ATOM 1077 N N . GLY A 1 151 ? -13.596 17.278 23.636 1.00 78.25 151 GLY A N 1
ATOM 1078 C CA . GLY A 1 151 ? -14.274 17.364 22.336 1.00 78.25 151 GLY A CA 1
ATOM 1079 C C . GLY A 1 151 ? -13.360 17.816 21.194 1.00 78.25 151 GLY A C 1
ATOM 1080 O O . GLY A 1 151 ? -13.650 17.527 20.036 1.00 78.25 151 GLY A O 1
ATOM 1081 N N . ASP A 1 152 ? -12.228 18.441 21.527 1.00 82.56 152 ASP A N 1
ATOM 1082 C CA . ASP A 1 152 ? -11.197 18.851 20.572 1.00 82.56 152 ASP A CA 1
ATOM 1083 C C . ASP A 1 152 ? -10.185 17.723 20.298 1.00 82.56 152 ASP A C 1
ATOM 1085 O O . ASP A 1 152 ? -9.104 17.954 19.756 1.00 82.56 152 ASP A O 1
ATOM 1089 N N . CYS A 1 153 ? -10.481 16.487 20.704 1.00 83.50 153 CYS A N 1
ATOM 1090 C CA . CYS A 1 153 ? -9.620 15.333 20.491 1.00 83.50 153 CYS A CA 1
ATOM 1091 C C . CYS A 1 153 ? -10.335 14.223 19.723 1.00 83.50 153 CYS A C 1
ATOM 1093 O O . CYS A 1 153 ? -11.527 13.963 19.874 1.00 83.50 153 CYS A O 1
ATOM 1095 N N . MET A 1 154 ? -9.542 13.528 18.921 1.00 88.25 154 MET A N 1
ATOM 1096 C CA . MET A 1 154 ? -9.906 12.287 18.270 1.00 88.25 154 MET A CA 1
ATOM 1097 C C . MET A 1 154 ? -9.319 11.117 19.059 1.00 88.25 154 MET A C 1
ATOM 1099 O O .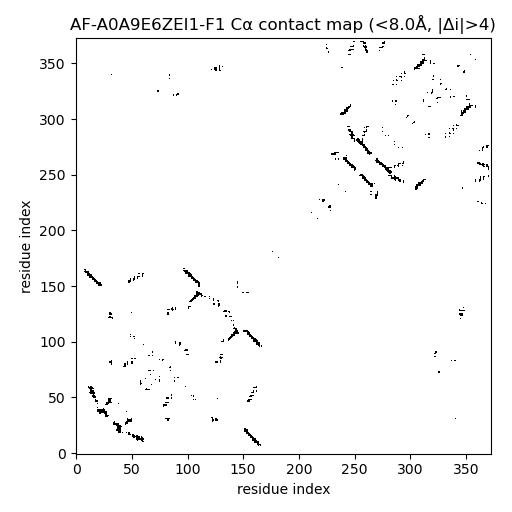 MET A 1 154 ? -8.160 11.172 19.475 1.00 88.25 154 MET A O 1
ATOM 1103 N N . TYR A 1 155 ? -10.096 10.052 19.235 1.00 91.19 155 TYR A N 1
ATOM 1104 C CA . TYR A 1 155 ? -9.709 8.869 20.001 1.00 91.19 155 TYR A CA 1
ATOM 1105 C C . TYR A 1 155 ? -9.991 7.600 19.212 1.00 91.19 155 TYR A C 1
ATOM 1107 O O . TYR A 1 155 ? -11.072 7.448 18.651 1.00 91.19 155 TYR A O 1
ATOM 1115 N N . ALA A 1 156 ? -9.056 6.658 19.230 1.00 94.62 156 ALA A N 1
ATOM 1116 C CA . ALA A 1 156 ? -9.267 5.322 18.702 1.00 94.62 156 ALA A CA 1
ATOM 1117 C C . ALA A 1 156 ? -8.908 4.266 19.742 1.00 94.62 156 ALA A C 1
ATOM 1119 O O . ALA A 1 156 ? -7.864 4.336 20.393 1.00 94.62 156 ALA A O 1
ATOM 1120 N N . VAL A 1 157 ? -9.769 3.261 19.859 1.00 96.38 157 VAL A N 1
ATOM 1121 C CA . VAL A 1 157 ? -9.523 2.041 20.629 1.00 96.38 157 VAL A CA 1
ATOM 1122 C C . VAL A 1 157 ? -9.586 0.872 19.664 1.00 96.38 157 VAL A C 1
ATOM 1124 O O . VAL A 1 157 ? -10.548 0.758 18.913 1.00 96.38 157 VAL A O 1
ATOM 1127 N N . ALA A 1 158 ? -8.583 0.002 19.683 1.00 97.69 158 ALA A N 1
ATOM 1128 C CA . ALA A 1 158 ? -8.526 -1.163 18.816 1.00 97.69 158 ALA A CA 1
ATOM 1129 C C . ALA A 1 158 ? -8.312 -2.453 19.608 1.00 97.69 158 ALA A C 1
ATOM 1131 O O . ALA A 1 158 ? -7.532 -2.506 20.557 1.00 97.69 158 ALA A O 1
ATOM 1132 N N . SER A 1 159 ? -8.969 -3.515 19.159 1.00 97.75 159 SER A N 1
ATOM 1133 C CA . SER A 1 159 ? -8.758 -4.898 19.568 1.00 97.75 159 SER A CA 1
ATOM 1134 C C . SER A 1 159 ? -8.233 -5.688 18.377 1.00 97.75 159 SER A C 1
ATOM 1136 O O . SER A 1 159 ? -8.844 -5.657 17.312 1.00 97.75 159 SER A O 1
ATOM 1138 N N . VAL A 1 160 ? -7.142 -6.431 18.548 1.00 96.81 160 VAL A N 1
ATOM 1139 C CA . VAL A 1 160 ? -6.592 -7.298 17.494 1.00 96.81 160 VAL A CA 1
ATOM 1140 C C . VAL A 1 160 ? -6.524 -8.730 17.998 1.00 96.81 160 VAL A C 1
ATOM 1142 O O . VAL A 1 160 ? -5.989 -8.990 19.078 1.00 96.81 160 VAL A O 1
ATOM 1145 N N . LEU A 1 161 ? -7.049 -9.659 17.201 1.00 94.75 161 LEU A N 1
ATOM 1146 C CA . LEU A 1 161 ? -6.924 -11.095 17.415 1.00 94.75 161 LEU A CA 1
ATOM 1147 C C . LEU A 1 161 ? -5.830 -11.639 16.496 1.00 94.75 161 LEU A C 1
ATOM 1149 O O . LEU A 1 161 ? -5.883 -11.464 15.280 1.00 94.75 161 LEU A O 1
ATOM 1153 N N . CYS A 1 162 ? -4.853 -12.322 17.078 1.00 91.62 162 CYS A N 1
ATOM 1154 C CA . CYS A 1 162 ? -3.795 -13.017 16.359 1.00 91.62 162 CYS A CA 1
ATOM 1155 C C . CYS A 1 162 ? -3.887 -14.521 16.612 1.00 91.62 162 CYS A C 1
ATOM 1157 O O . CYS A 1 162 ? -4.116 -14.970 17.738 1.00 91.62 162 CYS A O 1
ATOM 1159 N N . GLN A 1 163 ? -3.638 -15.309 15.575 1.00 87.69 163 GLN A N 1
ATOM 1160 C CA . GLN A 1 163 ? -3.468 -16.746 15.682 1.00 87.69 163 GLN A CA 1
ATOM 1161 C C . GLN A 1 163 ? -1.985 -17.088 15.647 1.00 87.69 163 GLN A C 1
ATOM 1163 O O . GLN A 1 163 ? -1.281 -16.799 14.677 1.00 87.69 163 GLN A O 1
ATOM 1168 N N . ARG A 1 164 ? -1.510 -17.755 16.698 1.00 76.19 164 ARG A N 1
ATOM 1169 C CA . ARG A 1 164 ? -0.137 -18.236 16.767 1.00 76.19 164 ARG A CA 1
ATOM 1170 C C . ARG A 1 164 ? 0.103 -19.271 15.685 1.00 76.19 164 ARG A C 1
ATOM 1172 O O . ARG A 1 164 ? -0.527 -20.333 15.674 1.00 76.19 164 ARG A O 1
ATOM 1179 N N . ARG A 1 165 ? 1.047 -18.982 14.792 1.00 67.38 165 ARG A N 1
ATOM 1180 C CA . ARG A 1 165 ? 1.534 -19.990 13.855 1.00 67.38 165 ARG A CA 1
ATOM 1181 C C . ARG A 1 165 ? 2.418 -20.962 14.620 1.00 67.38 165 ARG A C 1
ATOM 1183 O O . ARG A 1 165 ? 3.343 -20.562 15.322 1.00 67.38 165 ARG A O 1
ATOM 1190 N N . ASN A 1 166 ? 2.105 -22.250 14.507 1.00 57.03 166 ASN A N 1
ATOM 1191 C CA . ASN A 1 166 ? 2.980 -23.296 15.010 1.00 57.03 166 ASN A CA 1
ATOM 1192 C C . ASN A 1 166 ? 4.176 -23.402 14.047 1.00 57.03 166 ASN A C 1
ATOM 1194 O O . ASN A 1 166 ? 3.968 -23.821 12.907 1.00 57.03 166 ASN A O 1
ATOM 1198 N N . PRO A 1 167 ? 5.411 -23.073 14.470 1.00 49.53 167 PRO A N 1
ATOM 1199 C CA . PRO A 1 167 ? 6.588 -23.142 13.599 1.00 49.53 167 PRO A CA 1
ATOM 1200 C C . PRO A 1 167 ? 6.914 -24.574 13.133 1.00 49.53 167 PRO A C 1
ATOM 1202 O O . PRO A 1 167 ? 7.749 -24.758 12.254 1.00 49.53 167 PRO A O 1
ATOM 1205 N N . PHE A 1 168 ? 6.246 -25.592 13.692 1.00 46.91 168 PHE A N 1
ATOM 1206 C CA . PHE A 1 168 ? 6.377 -27.001 13.310 1.00 46.91 168 PHE A CA 1
ATOM 1207 C C . PHE A 1 168 ? 5.174 -27.554 12.532 1.00 46.91 168 PHE A C 1
ATOM 1209 O O . PHE A 1 168 ? 5.170 -28.735 12.182 1.00 46.91 168 PHE A O 1
ATOM 1216 N N . ALA A 1 169 ? 4.143 -26.746 12.261 1.00 47.25 169 ALA A N 1
ATOM 1217 C CA . ALA A 1 169 ? 3.055 -27.174 11.391 1.00 47.25 169 ALA A CA 1
ATOM 1218 C C . ALA A 1 169 ? 3.562 -27.197 9.945 1.00 47.25 169 ALA A C 1
ATOM 1220 O O . ALA A 1 169 ? 3.736 -26.160 9.309 1.00 47.25 169 ALA A O 1
ATOM 1221 N N . THR A 1 170 ? 3.823 -28.395 9.423 1.00 40.81 170 THR A N 1
ATOM 1222 C CA . THR A 1 170 ? 4.099 -28.589 7.999 1.00 40.81 170 THR A CA 1
ATOM 1223 C C . THR A 1 170 ? 2.924 -28.059 7.187 1.00 40.81 170 THR A C 1
ATOM 1225 O O . THR A 1 170 ? 1.778 -28.410 7.482 1.00 40.81 170 THR A O 1
ATOM 1228 N N . ALA A 1 171 ? 3.208 -27.253 6.161 1.00 41.28 171 ALA A N 1
ATOM 1229 C CA . ALA A 1 171 ? 2.218 -26.840 5.174 1.00 41.28 171 ALA A CA 1
ATOM 1230 C C . ALA A 1 171 ? 1.404 -28.060 4.695 1.00 41.28 171 ALA A C 1
ATOM 1232 O O . ALA A 1 171 ? 1.981 -29.149 4.565 1.00 41.28 171 ALA A O 1
ATOM 1233 N N . PRO A 1 172 ? 0.089 -27.922 4.438 1.00 37.44 172 PRO A N 1
ATOM 1234 C CA . PRO A 1 172 ? -0.669 -29.006 3.839 1.00 37.44 172 PRO A CA 1
ATOM 1235 C C . PRO A 1 172 ? 0.040 -29.424 2.551 1.00 37.44 172 PRO A C 1
ATOM 1237 O O . PRO A 1 172 ? 0.298 -28.605 1.669 1.00 37.44 172 PRO A O 1
ATOM 1240 N N . LYS A 1 173 ? 0.430 -30.700 2.491 1.00 38.50 173 LYS A N 1
ATOM 1241 C CA . LYS A 1 173 ? 1.070 -31.304 1.323 1.00 38.50 173 LYS A CA 1
ATOM 1242 C C . LYS A 1 173 ? 0.152 -31.020 0.135 1.00 38.50 173 LYS A C 1
ATOM 1244 O O . LYS A 1 173 ? -0.994 -31.467 0.164 1.00 38.50 173 LYS A O 1
ATOM 1249 N N . ALA A 1 174 ? 0.632 -30.262 -0.854 1.00 39.03 174 ALA A N 1
ATOM 1250 C CA . ALA A 1 174 ? -0.102 -30.046 -2.094 1.00 39.03 174 ALA A CA 1
ATOM 1251 C C . ALA A 1 174 ? -0.616 -31.407 -2.579 1.00 39.03 174 ALA A C 1
ATOM 1253 O O . ALA A 1 174 ? 0.152 -32.377 -2.634 1.00 39.03 174 ALA A O 1
ATOM 1254 N N . ALA A 1 175 ? -1.927 -31.505 -2.807 1.00 42.97 175 ALA A N 1
ATOM 1255 C CA . ALA A 1 175 ? -2.535 -32.734 -3.283 1.00 42.97 175 ALA A CA 1
ATOM 1256 C C . ALA A 1 175 ? -1.777 -33.176 -4.540 1.00 42.97 175 ALA A C 1
ATOM 1258 O O . ALA A 1 175 ? -1.539 -32.373 -5.440 1.00 42.97 175 ALA A O 1
ATOM 1259 N N . ALA A 1 176 ? -1.326 -34.432 -4.560 1.00 40.12 176 ALA A N 1
ATOM 1260 C CA . ALA A 1 176 ? -0.600 -34.961 -5.704 1.00 40.12 176 ALA A CA 1
ATOM 1261 C C . ALA A 1 176 ? -1.451 -34.764 -6.971 1.00 40.12 176 ALA A C 1
ATOM 1263 O O . ALA A 1 176 ? -2.648 -35.070 -6.917 1.00 40.12 176 ALA A O 1
ATOM 1264 N N . PRO A 1 177 ? -0.858 -34.307 -8.089 1.00 44.41 177 PRO A N 1
ATOM 1265 C CA . PRO A 1 177 ? -1.607 -34.001 -9.293 1.00 44.41 177 PRO A CA 1
ATOM 1266 C C . PRO A 1 177 ? -2.444 -35.206 -9.718 1.00 44.41 177 PRO A C 1
ATOM 1268 O O . PRO A 1 177 ? -2.002 -36.374 -9.710 1.00 44.41 177 PRO A O 1
ATOM 1271 N N . SER A 1 178 ? -3.693 -34.901 -10.038 1.00 50.28 178 SER A N 1
ATOM 1272 C CA . SER A 1 178 ? -4.686 -35.824 -10.546 1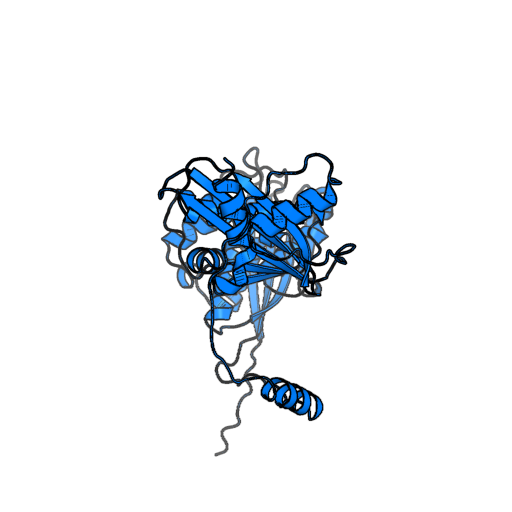.00 50.28 178 SER A CA 1
ATOM 1273 C C . SER A 1 178 ? -4.155 -36.540 -11.789 1.00 50.28 178 SER A C 1
ATOM 1275 O O . SER A 1 178 ? -3.243 -36.090 -12.488 1.00 50.28 178 SER A O 1
ATOM 1277 N N . ARG A 1 179 ? -4.727 -37.708 -12.090 1.00 43.16 179 ARG A N 1
ATOM 1278 C CA . ARG A 1 179 ? -4.348 -38.496 -13.271 1.00 43.16 179 ARG A CA 1
ATOM 1279 C C . ARG A 1 179 ? -4.473 -37.688 -14.573 1.00 43.16 179 ARG A C 1
ATOM 1281 O O . ARG A 1 179 ? -3.718 -37.967 -15.492 1.00 43.16 179 ARG A O 1
ATOM 1288 N N . ALA A 1 180 ? -5.361 -36.689 -14.612 1.00 49.06 180 ALA A N 1
ATOM 1289 C CA . ALA A 1 180 ? -5.541 -35.772 -15.735 1.00 49.06 180 ALA A CA 1
ATOM 1290 C C . ALA A 1 180 ? -4.336 -34.831 -15.930 1.00 49.06 180 ALA A C 1
ATOM 1292 O O . ALA A 1 180 ? -3.863 -34.678 -17.057 1.00 49.06 180 ALA A O 1
ATOM 1293 N N . GLU A 1 181 ? -3.783 -34.288 -14.843 1.00 44.69 181 GLU A N 1
ATOM 1294 C CA . GLU A 1 181 ? -2.619 -33.386 -14.867 1.00 44.69 181 GLU A CA 1
ATOM 1295 C C . GLU A 1 181 ? -1.335 -34.119 -15.284 1.00 44.69 181 GLU A C 1
ATOM 1297 O O . GLU A 1 181 ? -0.546 -33.588 -16.063 1.00 44.69 181 GLU A O 1
ATOM 1302 N N . ARG A 1 182 ? -1.183 -35.394 -14.895 1.00 50.19 182 ARG A N 1
ATOM 1303 C CA . ARG A 1 182 ? -0.057 -36.234 -15.353 1.00 50.19 182 ARG A CA 1
ATOM 1304 C C . ARG A 1 182 ? -0.099 -36.528 -16.854 1.00 50.19 182 ARG A C 1
ATOM 1306 O O . ARG A 1 182 ? 0.948 -36.646 -17.483 1.00 50.19 182 ARG A O 1
ATOM 1313 N N . THR A 1 183 ? -1.291 -36.632 -17.446 1.00 50.16 183 THR A N 1
ATOM 1314 C CA . THR A 1 183 ? -1.442 -36.773 -18.908 1.00 50.16 183 THR A CA 1
ATOM 1315 C C . THR A 1 183 ? -1.099 -35.488 -19.661 1.00 50.16 183 THR A C 1
ATOM 1317 O O . THR A 1 183 ? -0.567 -35.570 -20.765 1.00 50.16 183 THR A O 1
ATOM 1320 N N . ALA A 1 184 ? -1.351 -34.314 -19.074 1.00 46.50 184 ALA A N 1
ATOM 1321 C CA . ALA A 1 184 ? -1.004 -33.028 -19.682 1.00 46.50 184 ALA A CA 1
ATOM 1322 C C . ALA A 1 184 ? 0.514 -32.763 -19.659 1.00 46.50 184 ALA A C 1
ATOM 1324 O O . ALA A 1 184 ? 1.065 -32.216 -20.614 1.00 46.50 184 ALA A O 1
ATOM 1325 N N . GLU A 1 185 ? 1.204 -33.207 -18.608 1.00 45.25 185 GLU A N 1
ATOM 1326 C CA . GLU A 1 185 ? 2.662 -33.092 -18.479 1.00 45.25 185 GLU A CA 1
ATOM 1327 C C . GLU A 1 185 ? 3.407 -34.060 -19.422 1.00 45.25 185 GLU A C 1
ATOM 1329 O O . GLU A 1 185 ? 4.375 -33.672 -20.076 1.00 45.25 185 GLU A O 1
ATOM 1334 N N . ALA A 1 186 ? 2.887 -35.280 -19.615 1.00 43.47 186 ALA A N 1
ATOM 1335 C CA . ALA A 1 186 ? 3.428 -36.241 -20.583 1.00 43.47 186 ALA A CA 1
ATOM 1336 C C . ALA A 1 186 ? 3.270 -35.788 -22.052 1.00 43.47 186 ALA A C 1
ATOM 1338 O O . ALA A 1 186 ? 4.116 -36.105 -22.886 1.00 43.47 186 ALA A O 1
ATOM 1339 N N . ALA A 1 187 ? 2.224 -35.016 -22.374 1.00 44.16 187 ALA A N 1
ATOM 1340 C CA . ALA A 1 187 ? 2.023 -34.450 -23.711 1.00 44.16 187 ALA A CA 1
ATOM 1341 C C . ALA A 1 187 ? 2.980 -33.283 -24.025 1.00 44.16 187 ALA A C 1
ATOM 1343 O O . ALA A 1 187 ? 3.346 -33.090 -25.182 1.00 44.16 187 ALA A O 1
ATOM 1344 N N . ARG A 1 188 ? 3.435 -32.538 -23.006 1.00 44.25 188 ARG A N 1
ATOM 1345 C CA . ARG A 1 188 ? 4.435 -31.462 -23.162 1.00 44.25 188 ARG A CA 1
ATOM 1346 C C . ARG A 1 188 ? 5.861 -31.987 -23.363 1.00 44.25 188 ARG A C 1
ATOM 1348 O O . ARG A 1 188 ? 6.666 -31.315 -23.987 1.00 44.25 188 ARG A O 1
ATOM 1355 N N . SER A 1 189 ? 6.144 -33.210 -22.919 1.00 41.94 189 SER A N 1
ATOM 1356 C CA . SER A 1 189 ? 7.441 -33.890 -23.069 1.00 41.94 189 SER A CA 1
ATOM 1357 C C . SER A 1 189 ? 7.668 -34.541 -24.449 1.00 41.94 189 SER A C 1
ATOM 1359 O O . SER A 1 189 ? 8.734 -35.111 -24.677 1.00 41.94 189 SER A O 1
ATOM 1361 N N . LEU A 1 190 ? 6.687 -34.509 -25.359 1.00 41.91 190 LEU A N 1
ATOM 1362 C CA . LEU A 1 190 ? 6.783 -35.139 -26.688 1.00 41.91 190 LEU A CA 1
ATOM 1363 C C . LEU A 1 190 ? 7.282 -34.195 -27.793 1.00 41.91 190 LEU A C 1
ATOM 1365 O O . LEU A 1 190 ? 7.553 -34.656 -28.900 1.00 41.91 190 LEU A O 1
ATOM 1369 N N . PHE A 1 191 ? 7.449 -32.905 -27.497 1.00 43.56 191 PHE A N 1
ATOM 1370 C CA . PHE A 1 191 ? 7.956 -31.911 -28.440 1.00 43.56 191 PHE A CA 1
ATOM 1371 C C . PHE A 1 191 ? 9.197 -31.221 -27.883 1.00 43.56 191 PHE A C 1
ATOM 1373 O O . PHE A 1 191 ? 9.167 -30.043 -27.561 1.00 43.56 191 PHE A O 1
ATOM 1380 N N . ASP A 1 192 ? 10.288 -31.975 -27.785 1.00 38.53 192 ASP A N 1
ATOM 1381 C CA . ASP A 1 192 ? 11.639 -31.421 -27.715 1.00 38.53 192 ASP A CA 1
ATOM 1382 C C . ASP A 1 192 ? 12.622 -32.439 -28.303 1.00 38.53 192 ASP A C 1
ATOM 1384 O O . ASP A 1 192 ? 12.800 -33.511 -27.725 1.00 38.53 192 ASP A O 1
ATOM 1388 N N . ASN A 1 193 ? 13.202 -32.138 -29.477 1.00 38.59 193 ASN A N 1
ATOM 1389 C CA . ASN A 1 193 ? 14.659 -32.069 -29.737 1.00 38.59 193 ASN A CA 1
ATOM 1390 C C . ASN A 1 193 ? 14.984 -31.793 -31.241 1.00 38.59 193 ASN A C 1
ATOM 1392 O O . ASN A 1 193 ? 14.073 -31.856 -32.064 1.00 38.59 193 ASN A O 1
ATOM 1396 N N . PRO A 1 194 ? 16.233 -31.445 -31.653 1.00 44.88 194 PRO A N 1
ATOM 1397 C CA . PRO A 1 194 ? 16.507 -30.162 -32.319 1.00 44.88 194 PRO A CA 1
ATOM 1398 C C . PRO A 1 194 ? 17.296 -30.227 -33.663 1.00 44.88 194 PRO A C 1
ATOM 1400 O O . PRO A 1 194 ? 17.952 -31.219 -33.961 1.00 44.88 194 PRO A O 1
ATOM 1403 N N . GLN A 1 195 ? 17.322 -29.076 -34.371 1.00 34.88 195 GLN A N 1
ATOM 1404 C CA . GLN A 1 195 ? 18.371 -28.523 -35.283 1.00 34.88 195 GLN A CA 1
ATOM 1405 C C . GLN A 1 195 ? 18.764 -29.270 -36.600 1.00 34.88 195 GLN A C 1
ATOM 1407 O O . GLN A 1 195 ? 18.472 -30.455 -36.713 1.00 34.88 195 GLN A O 1
ATOM 1412 N N . PRO A 1 196 ? 19.440 -28.638 -37.617 1.00 40.12 196 PRO A N 1
ATOM 1413 C CA . PRO A 1 196 ? 20.275 -27.418 -37.575 1.00 40.12 196 PRO A CA 1
ATOM 1414 C C . PRO A 1 196 ? 20.112 -26.370 -38.719 1.00 40.12 196 PRO A C 1
ATOM 1416 O O . PRO A 1 196 ? 19.339 -26.514 -39.659 1.00 40.12 196 PRO A O 1
ATOM 1419 N N . ALA A 1 197 ? 20.901 -25.297 -38.575 1.00 35.84 197 ALA A N 1
ATOM 1420 C CA . ALA A 1 197 ? 21.025 -24.054 -39.345 1.00 35.84 197 ALA A CA 1
ATOM 1421 C C . ALA A 1 197 ? 21.150 -24.137 -40.883 1.00 35.84 197 ALA A C 1
ATOM 1423 O O . ALA A 1 197 ? 21.819 -25.035 -41.398 1.00 35.84 197 ALA A O 1
ATOM 1424 N N . ARG A 1 198 ? 20.701 -23.072 -41.584 1.00 28.72 198 ARG A N 1
ATOM 1425 C CA . ARG A 1 198 ? 21.470 -22.408 -42.664 1.00 28.72 198 ARG A CA 1
ATOM 1426 C C . ARG A 1 198 ? 20.855 -21.102 -43.201 1.00 28.72 198 ARG A C 1
ATOM 1428 O O . ARG A 1 198 ? 19.654 -21.016 -43.393 1.00 28.72 198 ARG A O 1
ATOM 1435 N N . ALA A 1 199 ? 21.790 -20.222 -43.574 1.00 28.58 199 ALA A N 1
ATOM 1436 C CA . ALA A 1 199 ? 21.757 -19.156 -44.580 1.00 28.58 199 ALA A CA 1
ATOM 1437 C C . ALA A 1 199 ? 21.033 -17.835 -44.253 1.00 28.58 199 ALA A C 1
ATOM 1439 O O . ALA A 1 199 ? 19.824 -17.752 -44.111 1.00 28.58 199 ALA A O 1
ATOM 1440 N N . SER A 1 200 ? 21.867 -16.799 -44.202 1.00 40.12 200 SER A N 1
ATOM 1441 C CA . SER A 1 200 ? 21.578 -15.372 -44.258 1.00 40.12 200 SER A CA 1
ATOM 1442 C C . SER A 1 200 ? 20.951 -14.958 -45.593 1.00 40.12 200 SER A C 1
ATOM 1444 O O . SER A 1 200 ? 21.560 -15.190 -46.640 1.00 40.12 200 SER A O 1
ATOM 1446 N N . GLU A 1 201 ? 19.832 -14.242 -45.542 1.00 31.45 201 GLU A N 1
ATOM 1447 C CA . GLU A 1 201 ? 19.349 -13.386 -46.630 1.00 31.45 201 GLU A CA 1
ATOM 1448 C C . GLU A 1 201 ? 19.123 -11.967 -46.075 1.00 31.45 201 GLU A C 1
ATOM 1450 O O . GLU A 1 201 ? 18.782 -11.834 -44.898 1.00 31.45 201 GLU A O 1
ATOM 1455 N N . PRO A 1 202 ? 19.384 -10.903 -46.856 1.00 32.84 202 PRO A N 1
ATOM 1456 C CA . PRO A 1 202 ? 19.241 -9.536 -46.372 1.00 32.84 202 PRO A CA 1
ATOM 1457 C C . PRO A 1 202 ? 17.758 -9.139 -46.332 1.00 32.84 202 PRO A C 1
ATOM 1459 O O . PRO A 1 202 ? 17.036 -9.334 -47.310 1.00 32.84 202 PRO A O 1
ATOM 1462 N N . GLU A 1 203 ? 17.313 -8.563 -45.214 1.00 36.38 203 GLU A N 1
ATOM 1463 C CA . GLU A 1 203 ? 15.992 -7.931 -45.112 1.00 36.38 203 GLU A CA 1
ATOM 1464 C C . GLU A 1 203 ? 15.914 -6.702 -46.040 1.00 36.38 203 GLU A C 1
ATOM 1466 O O . GLU A 1 203 ? 16.893 -5.954 -46.145 1.00 36.38 203 GLU A O 1
ATOM 1471 N N . PRO A 1 204 ? 14.787 -6.471 -46.740 1.00 35.22 204 PRO A N 1
ATOM 1472 C CA . PRO A 1 204 ? 14.621 -5.281 -47.561 1.00 35.22 204 PRO A CA 1
ATOM 1473 C C . PRO A 1 204 ? 14.316 -4.057 -46.686 1.00 35.22 204 PRO A C 1
ATOM 1475 O O . PRO A 1 204 ? 13.537 -4.136 -45.740 1.00 35.22 204 PRO A O 1
ATOM 1478 N N . ASP A 1 205 ? 14.886 -2.909 -47.054 1.00 38.44 205 ASP A N 1
ATOM 1479 C CA . ASP A 1 205 ? 14.469 -1.590 -46.568 1.00 38.44 205 ASP A CA 1
ATOM 1480 C C . ASP A 1 205 ? 12.985 -1.365 -46.914 1.00 38.44 205 ASP A C 1
ATOM 1482 O O . ASP A 1 205 ? 12.624 -1.241 -48.089 1.00 38.44 205 ASP A O 1
ATOM 1486 N N . ILE A 1 206 ? 12.115 -1.306 -45.903 1.00 42.31 206 ILE A N 1
ATOM 1487 C CA . ILE A 1 206 ? 10.694 -0.976 -46.071 1.00 42.31 206 ILE A CA 1
ATOM 1488 C C . ILE A 1 206 ? 10.491 0.480 -45.635 1.00 42.31 206 ILE A C 1
ATOM 1490 O O . ILE A 1 206 ? 10.534 0.802 -44.447 1.00 42.31 206 ILE A O 1
ATOM 1494 N N . LEU A 1 207 ? 10.279 1.370 -46.612 1.00 40.41 207 LEU A N 1
ATOM 1495 C CA . LEU A 1 207 ? 9.797 2.734 -46.374 1.00 40.41 207 LEU A CA 1
ATOM 1496 C C . LEU A 1 207 ? 8.369 2.700 -45.800 1.00 40.41 207 LEU A C 1
ATOM 1498 O O . LEU A 1 207 ? 7.525 1.955 -46.290 1.00 40.41 207 LEU A O 1
ATOM 1502 N N . GLU A 1 208 ? 8.098 3.543 -44.801 1.00 45.66 208 GLU A N 1
ATOM 1503 C CA . GLU A 1 208 ? 6.777 3.704 -44.175 1.00 45.66 208 GLU A CA 1
ATOM 1504 C C . GLU A 1 208 ? 5.690 4.057 -45.209 1.00 45.66 208 GLU A C 1
ATOM 1506 O O . GLU A 1 208 ? 5.844 5.024 -45.959 1.00 45.66 208 GLU A O 1
ATOM 1511 N N . ASP A 1 209 ? 4.578 3.307 -45.229 1.00 43.19 209 ASP A N 1
ATOM 1512 C CA . ASP A 1 209 ? 3.416 3.590 -46.082 1.00 43.19 209 ASP A CA 1
ATOM 1513 C C . ASP A 1 209 ? 2.375 4.447 -45.324 1.00 43.19 209 ASP A C 1
ATOM 1515 O O . ASP A 1 209 ? 1.641 3.953 -44.456 1.00 43.19 209 ASP A O 1
ATOM 1519 N N . PRO A 1 210 ? 2.242 5.746 -45.650 1.00 49.81 210 PRO A N 1
ATOM 1520 C CA . PRO A 1 210 ? 1.333 6.661 -44.969 1.00 49.81 210 PRO A CA 1
ATOM 1521 C C . PRO A 1 210 ? -0.152 6.416 -45.289 1.00 49.81 210 PRO A C 1
ATOM 1523 O O . PRO A 1 210 ? -0.996 7.185 -44.816 1.00 49.81 210 PRO A O 1
ATOM 1526 N N . THR A 1 211 ? -0.508 5.383 -46.059 1.00 45.78 211 THR A N 1
ATOM 1527 C CA . THR A 1 211 ? -1.896 5.062 -46.435 1.00 45.78 211 THR A CA 1
ATOM 1528 C C . THR A 1 211 ? -2.566 4.008 -45.545 1.00 45.78 211 THR A C 1
ATOM 1530 O O . THR A 1 211 ? -3.790 3.863 -45.588 1.00 45.78 211 THR A O 1
ATOM 1533 N N . LEU A 1 212 ? -1.820 3.330 -44.665 1.00 42.78 212 LEU A N 1
ATOM 1534 C CA . LEU A 1 212 ? -2.370 2.273 -43.810 1.00 42.78 212 LEU A CA 1
ATOM 1535 C C . LEU A 1 212 ? -3.359 2.806 -42.748 1.00 42.78 212 LEU A C 1
ATOM 1537 O O . LEU A 1 212 ? -3.143 3.895 -42.196 1.00 42.78 212 LEU A O 1
ATOM 1541 N N . PRO A 1 213 ? -4.432 2.059 -42.407 1.00 47.44 213 PRO A N 1
ATOM 1542 C CA . PRO A 1 213 ? -5.340 2.410 -41.315 1.00 47.44 213 PRO A CA 1
ATOM 1543 C C . PRO A 1 213 ? -4.589 2.547 -39.987 1.00 47.44 213 PRO A C 1
ATOM 1545 O O . PRO A 1 213 ? -3.655 1.796 -39.722 1.00 47.44 213 PRO A O 1
ATOM 1548 N N . ARG A 1 214 ? -5.030 3.451 -39.104 1.00 46.75 214 ARG A N 1
ATOM 1549 C CA . ARG A 1 214 ? -4.369 3.733 -37.814 1.00 46.75 214 ARG A CA 1
ATOM 1550 C C . ARG A 1 214 ? -4.041 2.471 -36.995 1.00 46.75 214 ARG A C 1
ATOM 1552 O O . ARG A 1 214 ? -2.941 2.370 -36.475 1.00 46.75 214 ARG A O 1
ATOM 1559 N N . ARG A 1 215 ? -4.940 1.478 -36.973 1.00 43.16 215 ARG A N 1
ATOM 1560 C CA . ARG A 1 215 ? -4.718 0.183 -36.297 1.00 43.16 215 ARG A CA 1
ATOM 1561 C C . ARG A 1 215 ? -3.593 -0.659 -36.908 1.00 43.16 215 ARG A C 1
ATOM 1563 O O . ARG A 1 215 ? -2.937 -1.387 -36.180 1.00 43.16 215 ARG A O 1
ATOM 1570 N N . ALA A 1 216 ? -3.381 -0.579 -38.221 1.00 41.84 216 ALA A N 1
ATOM 1571 C CA . ALA A 1 216 ? -2.286 -1.270 -38.899 1.00 41.84 216 ALA A CA 1
ATOM 1572 C C . ALA A 1 216 ? -0.941 -0.576 -38.632 1.00 41.84 216 ALA A C 1
ATOM 1574 O O . ALA A 1 216 ? 0.053 -1.260 -38.440 1.00 41.84 216 ALA A O 1
ATOM 1575 N N . ARG A 1 217 ? -0.930 0.759 -38.495 1.00 48.28 217 ARG A N 1
ATOM 1576 C CA . ARG A 1 217 ? 0.264 1.502 -38.055 1.00 48.28 217 ARG A CA 1
ATOM 1577 C C . ARG A 1 217 ? 0.598 1.244 -36.592 1.00 48.28 217 ARG A C 1
ATOM 1579 O O . ARG A 1 217 ? 1.753 1.031 -36.274 1.00 48.28 217 ARG A O 1
ATOM 1586 N N . GLU A 1 218 ? -0.402 1.210 -35.712 1.00 46.78 218 GLU A N 1
ATOM 1587 C CA . GLU A 1 218 ? -0.227 0.829 -34.300 1.00 46.78 218 GLU A CA 1
ATOM 1588 C C . GLU A 1 218 ? 0.275 -0.624 -34.177 1.00 46.78 218 GLU A C 1
ATOM 1590 O O . GLU A 1 218 ? 1.134 -0.911 -33.347 1.00 46.78 218 GLU A O 1
ATOM 1595 N N . PHE A 1 219 ? -0.197 -1.529 -35.046 1.00 44.19 219 PHE A N 1
ATOM 1596 C CA . PHE A 1 219 ? 0.309 -2.900 -35.172 1.00 44.19 219 PHE A CA 1
ATOM 1597 C C . PHE A 1 219 ? 1.764 -2.937 -35.667 1.00 44.19 219 PHE A C 1
ATOM 1599 O O . PHE A 1 219 ? 2.588 -3.606 -35.056 1.00 44.19 219 PHE A O 1
ATOM 1606 N N . GLU A 1 220 ? 2.118 -2.189 -36.714 1.00 43.34 220 GLU A N 1
ATOM 1607 C CA . GLU A 1 220 ? 3.498 -2.087 -37.218 1.00 43.34 220 GLU A CA 1
ATOM 1608 C C . GLU A 1 220 ? 4.449 -1.433 -36.206 1.00 43.34 220 GLU A C 1
ATOM 1610 O O . GLU A 1 220 ? 5.599 -1.848 -36.072 1.00 43.34 220 GLU A O 1
ATOM 1615 N N . GLN A 1 221 ? 3.969 -0.454 -35.442 1.00 46.56 221 GLN A N 1
ATOM 1616 C CA . GLN A 1 221 ? 4.734 0.223 -34.397 1.00 46.56 221 GLN A CA 1
ATOM 1617 C C . GLN A 1 221 ? 4.951 -0.687 -33.175 1.00 46.56 221 GLN A C 1
ATOM 1619 O O . GLN A 1 221 ? 6.038 -0.676 -32.601 1.00 46.56 221 GLN A O 1
ATOM 1624 N N . ALA A 1 222 ? 3.972 -1.536 -32.834 1.00 44.19 222 ALA A N 1
ATOM 1625 C CA . ALA A 1 222 ? 4.114 -2.599 -31.834 1.00 44.19 222 ALA A CA 1
ATOM 1626 C C . ALA A 1 222 ? 5.038 -3.739 -32.306 1.00 44.19 222 ALA A C 1
ATOM 1628 O O . ALA A 1 222 ? 5.788 -4.298 -31.515 1.00 44.19 222 ALA A O 1
ATOM 1629 N N . VAL A 1 223 ? 5.055 -4.055 -33.604 1.00 44.34 223 VAL A N 1
ATOM 1630 C CA . VAL A 1 223 ? 6.030 -4.992 -34.192 1.00 44.34 223 VAL A CA 1
ATOM 1631 C C . VAL A 1 223 ? 7.449 -4.399 -34.175 1.00 44.34 223 VAL A C 1
ATOM 1633 O O . VAL A 1 223 ? 8.411 -5.128 -33.940 1.00 44.34 223 VAL A O 1
ATOM 1636 N N . ARG A 1 224 ? 7.594 -3.074 -34.323 1.00 46.44 224 ARG A N 1
ATOM 1637 C CA . ARG A 1 224 ? 8.878 -2.349 -34.225 1.00 46.44 224 ARG A CA 1
ATOM 1638 C C . ARG A 1 224 ? 9.548 -2.439 -32.846 1.00 46.44 224 ARG A C 1
ATOM 1640 O O . ARG A 1 224 ? 10.765 -2.304 -32.783 1.00 46.44 224 ARG A O 1
ATOM 1647 N N . SER A 1 225 ? 8.801 -2.695 -31.767 1.00 48.88 225 SER A N 1
ATOM 1648 C CA . SER A 1 225 ? 9.360 -2.952 -30.425 1.00 48.88 225 SER A CA 1
ATOM 1649 C C . SER A 1 225 ? 9.717 -4.427 -30.175 1.00 48.88 225 SER A C 1
ATOM 1651 O O . SER A 1 225 ? 10.139 -4.784 -29.077 1.00 48.88 225 SER A O 1
ATOM 1653 N N . GLY A 1 226 ? 9.590 -5.293 -31.191 1.00 53.12 226 GLY A N 1
ATOM 1654 C CA . GLY A 1 226 ? 10.034 -6.689 -31.155 1.00 53.12 226 GLY A CA 1
ATOM 1655 C C . GLY A 1 226 ? 9.091 -7.663 -30.440 1.00 53.12 226 GLY A C 1
ATOM 1656 O O . GLY A 1 226 ? 9.433 -8.838 -30.308 1.00 53.12 226 GLY A O 1
ATOM 1657 N N . LEU A 1 227 ? 7.907 -7.221 -29.997 1.00 59.47 227 LEU A N 1
ATOM 1658 C CA . LEU A 1 227 ? 6.943 -8.060 -29.277 1.00 59.47 227 LEU A CA 1
ATOM 1659 C C . LEU A 1 227 ? 5.602 -8.149 -30.020 1.00 59.47 227 LEU A C 1
ATOM 1661 O O . LEU A 1 227 ? 5.060 -7.129 -30.444 1.00 59.47 227 LEU A O 1
ATOM 1665 N N . PRO A 1 228 ? 5.014 -9.352 -30.163 1.00 61.53 228 PRO A N 1
ATOM 1666 C CA . PRO A 1 228 ? 3.735 -9.503 -30.843 1.00 61.53 228 PRO A CA 1
ATOM 1667 C C . PRO A 1 228 ? 2.624 -8.758 -30.083 1.00 61.53 228 PRO A C 1
ATOM 1669 O O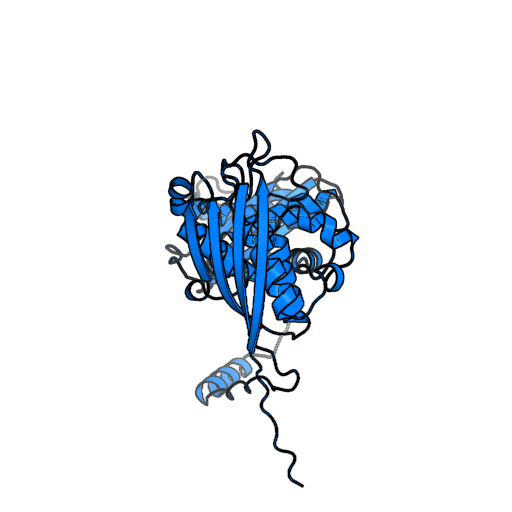 . PRO A 1 228 ? 2.644 -8.703 -28.847 1.00 61.53 228 PRO A O 1
ATOM 1672 N N . PRO A 1 229 ? 1.624 -8.194 -30.778 1.00 66.56 229 PRO A N 1
ATOM 1673 C CA . PRO A 1 229 ? 0.482 -7.574 -30.121 1.00 66.56 229 PRO A CA 1
ATOM 1674 C C . PRO A 1 229 ? -0.293 -8.616 -29.316 1.00 66.56 229 PRO A C 1
ATOM 1676 O O . PRO A 1 229 ? -0.540 -9.729 -29.785 1.00 66.56 229 PRO A O 1
ATOM 1679 N N . LEU A 1 230 ? -0.682 -8.246 -28.098 1.00 74.00 230 LEU A N 1
ATOM 1680 C CA . LEU A 1 230 ? -1.477 -9.113 -27.237 1.00 74.00 230 LEU A CA 1
ATOM 1681 C C . LEU A 1 230 ? -2.971 -8.981 -27.555 1.00 74.00 230 LEU A C 1
ATOM 1683 O O . LEU A 1 230 ? -3.440 -7.884 -27.885 1.00 74.00 230 LEU A O 1
ATOM 1687 N N . PRO A 1 231 ? -3.741 -10.076 -27.429 1.00 76.56 231 PRO A N 1
ATOM 1688 C CA . PRO A 1 231 ? -5.193 -9.999 -27.466 1.00 76.56 231 PRO A CA 1
ATOM 1689 C C . PRO A 1 231 ? -5.685 -9.098 -26.326 1.00 76.56 231 PRO A C 1
ATOM 1691 O O . PRO A 1 231 ? -5.196 -9.193 -25.200 1.00 76.56 231 PRO A O 1
ATOM 1694 N N . ARG A 1 232 ? -6.628 -8.201 -26.631 1.00 85.31 232 ARG A N 1
ATOM 1695 C CA . ARG A 1 232 ? -7.137 -7.209 -25.674 1.00 85.31 232 ARG A CA 1
ATOM 1696 C C . ARG A 1 232 ? -8.336 -7.731 -24.887 1.00 85.31 232 ARG A C 1
ATOM 1698 O O . ARG A 1 232 ? -9.197 -8.401 -25.459 1.00 85.31 232 ARG A O 1
ATOM 1705 N N . ALA A 1 233 ? -8.406 -7.368 -23.611 1.00 80.25 233 ALA A N 1
ATOM 1706 C CA . ALA A 1 233 ? -9.579 -7.574 -22.769 1.00 80.25 233 ALA A CA 1
ATOM 1707 C C . ALA A 1 233 ? -10.746 -6.667 -23.216 1.00 80.25 233 ALA A C 1
ATOM 1709 O O . ALA A 1 233 ? -10.525 -5.596 -23.787 1.00 80.25 233 ALA A O 1
ATOM 1710 N N . GLN A 1 234 ? -11.993 -7.090 -22.971 1.00 74.56 234 GLN A N 1
ATOM 1711 C CA . GLN A 1 234 ? -13.187 -6.268 -23.248 1.00 74.56 234 GLN A CA 1
ATOM 1712 C C . GLN A 1 234 ? -13.445 -5.260 -22.119 1.00 74.56 234 GLN A C 1
ATOM 1714 O O . GLN A 1 234 ? -13.704 -4.094 -22.401 1.00 74.56 234 GLN A O 1
ATOM 1719 N N . ALA A 1 235 ? -13.323 -5.713 -20.871 1.00 83.44 235 ALA A N 1
ATOM 1720 C CA . ALA A 1 235 ? -13.167 -4.938 -19.643 1.00 83.44 235 ALA A CA 1
ATOM 1721 C C . ALA A 1 235 ? -12.860 -5.944 -18.514 1.00 83.44 235 ALA A C 1
ATOM 1723 O O . ALA A 1 235 ? -13.451 -7.025 -18.522 1.00 83.44 235 ALA A O 1
ATOM 1724 N N . PRO A 1 236 ? -11.939 -5.655 -17.584 1.00 89.44 236 PRO A N 1
ATOM 1725 C CA . PRO A 1 236 ? -11.753 -6.504 -16.413 1.00 89.44 236 PRO A CA 1
ATOM 1726 C C . PRO A 1 236 ? -12.938 -6.342 -15.447 1.00 89.44 236 PRO A C 1
ATOM 1728 O O . PRO A 1 236 ? -13.410 -5.231 -15.213 1.00 89.44 236 PRO A O 1
ATOM 1731 N N . GLU A 1 237 ? -13.418 -7.454 -14.890 1.00 88.75 237 GLU A N 1
ATOM 1732 C CA . GLU A 1 237 ? -14.524 -7.454 -13.923 1.00 88.75 237 GLU A CA 1
ATOM 1733 C C . GLU A 1 237 ? -14.036 -6.965 -12.546 1.00 88.75 237 GLU A C 1
ATOM 1735 O O . GLU A 1 237 ? -12.989 -7.440 -12.089 1.00 88.75 237 GLU A O 1
ATOM 1740 N N . PRO A 1 238 ? -14.765 -6.074 -11.851 1.00 90.12 238 PRO A N 1
ATOM 1741 C CA . PRO A 1 238 ? -14.446 -5.699 -10.473 1.00 90.12 238 PRO A CA 1
ATOM 1742 C C . PRO A 1 238 ? -14.338 -6.924 -9.547 1.00 90.12 238 PRO A C 1
ATOM 1744 O O . PRO A 1 238 ? -15.025 -7.932 -9.729 1.00 90.12 238 PRO A O 1
ATOM 1747 N N . GLY A 1 239 ? -13.421 -6.866 -8.586 1.00 87.06 239 GLY A N 1
ATOM 1748 C CA . GLY A 1 239 ? -13.051 -7.963 -7.692 1.00 87.06 239 GLY A CA 1
ATOM 1749 C C . GLY A 1 239 ? -12.129 -9.020 -8.318 1.00 87.06 239 GLY A C 1
ATOM 1750 O O . GLY A 1 239 ? -11.718 -9.955 -7.629 1.00 87.06 239 GLY A O 1
ATOM 1751 N N . SER A 1 240 ? -11.786 -8.907 -9.606 1.00 91.56 240 SER A N 1
ATOM 1752 C CA . SER A 1 240 ? -10.852 -9.828 -10.267 1.00 91.56 240 SER A CA 1
ATOM 1753 C C . SER A 1 240 ? -9.379 -9.458 -10.035 1.00 91.56 240 SER A C 1
ATOM 1755 O O . SER A 1 240 ? -9.044 -8.434 -9.437 1.00 91.56 240 SER A O 1
ATOM 1757 N N . THR A 1 241 ? -8.473 -10.327 -10.493 1.00 92.69 241 THR A N 1
ATOM 1758 C CA . THR A 1 241 ? -7.028 -10.084 -10.445 1.00 92.69 241 THR A CA 1
ATOM 1759 C C . THR A 1 241 ? -6.538 -9.342 -11.685 1.00 92.69 241 THR A C 1
ATOM 1761 O O . THR A 1 241 ? -6.834 -9.748 -12.811 1.00 92.69 241 THR A O 1
ATOM 1764 N N . LEU A 1 242 ? -5.709 -8.320 -11.467 1.00 95.25 242 LEU A N 1
ATOM 1765 C CA . LEU A 1 242 ? -4.909 -7.658 -12.492 1.00 95.25 242 LEU A CA 1
ATOM 1766 C C . LEU A 1 242 ? -3.422 -7.948 -12.272 1.00 95.25 242 LEU A C 1
ATOM 1768 O O . LEU A 1 242 ? -2.907 -7.812 -11.163 1.00 95.25 242 LEU A O 1
ATOM 1772 N N . TYR A 1 243 ? -2.717 -8.300 -13.344 1.00 95.69 243 TYR A N 1
ATOM 1773 C CA . TYR A 1 243 ? -1.261 -8.419 -13.352 1.00 95.69 243 TYR A CA 1
ATOM 1774 C C . TYR A 1 243 ? -0.652 -7.121 -13.871 1.00 95.69 243 TYR A C 1
ATOM 1776 O O . TYR A 1 243 ? -0.901 -6.734 -15.014 1.00 95.69 243 TYR A O 1
ATOM 1784 N N . VAL A 1 244 ? 0.159 -6.466 -13.045 1.00 97.56 244 VAL A N 1
ATOM 1785 C CA . VAL A 1 244 ? 0.798 -5.187 -13.373 1.00 97.56 244 VAL A CA 1
ATOM 1786 C C . VAL A 1 244 ? 2.295 -5.406 -13.528 1.00 97.56 244 VAL A C 1
ATOM 1788 O O . VAL A 1 244 ? 2.961 -5.808 -12.582 1.00 97.56 244 VAL A O 1
ATOM 1791 N N . TYR A 1 245 ? 2.823 -5.130 -14.713 1.00 97.75 245 TYR A N 1
ATOM 1792 C CA . TYR A 1 245 ? 4.247 -5.157 -15.027 1.00 97.75 245 TYR A CA 1
ATOM 1793 C C . TYR A 1 245 ? 4.744 -3.731 -15.208 1.00 97.75 245 TYR A C 1
ATOM 1795 O O . TYR A 1 245 ? 4.051 -2.921 -15.821 1.00 97.75 245 TYR A O 1
ATOM 1803 N N . SER A 1 246 ? 5.938 -3.422 -14.718 1.00 97.44 246 SER A N 1
ATOM 1804 C CA . SER A 1 246 ? 6.537 -2.094 -14.868 1.00 97.44 246 SER A CA 1
ATOM 1805 C C . SER A 1 246 ? 8.052 -2.182 -14.980 1.00 97.44 246 SER A C 1
ATOM 1807 O O . SER A 1 246 ? 8.653 -3.051 -14.351 1.00 97.44 246 SER A O 1
ATOM 1809 N N . ASP A 1 247 ? 8.652 -1.263 -15.727 1.00 97.31 247 ASP A N 1
ATOM 1810 C CA . ASP A 1 247 ? 10.097 -1.124 -15.899 1.00 97.31 247 ASP A CA 1
ATOM 1811 C C . ASP A 1 247 ? 10.472 0.356 -16.068 1.00 97.31 247 ASP A C 1
ATOM 1813 O O . ASP A 1 247 ? 9.736 1.141 -16.679 1.00 97.31 247 ASP A O 1
ATOM 1817 N N . GLY A 1 248 ? 11.611 0.748 -15.500 1.00 95.62 248 GLY A N 1
ATOM 1818 C CA . GLY A 1 248 ? 12.196 2.072 -15.683 1.00 95.62 248 GLY A CA 1
ATOM 1819 C C . GLY A 1 248 ? 13.540 2.021 -16.403 1.00 95.62 248 GLY A C 1
ATOM 1820 O O . GLY A 1 248 ? 14.494 1.426 -15.905 1.00 95.62 248 GLY A O 1
ATOM 1821 N N . ALA A 1 249 ? 13.667 2.765 -17.502 1.00 93.06 249 ALA A N 1
ATOM 1822 C CA . ALA A 1 249 ? 14.901 2.864 -18.275 1.00 93.06 249 ALA A CA 1
ATOM 1823 C C . ALA A 1 249 ? 15.606 4.210 -18.042 1.00 93.06 249 ALA A C 1
ATOM 1825 O O . ALA A 1 249 ? 14.963 5.257 -18.008 1.00 93.06 249 ALA A O 1
ATOM 1826 N N . SER A 1 250 ? 16.941 4.204 -17.928 1.00 94.88 250 SER A N 1
ATOM 1827 C CA . SER A 1 250 ? 17.772 5.413 -17.783 1.00 94.88 250 SER A CA 1
ATOM 1828 C C . SER A 1 250 ? 19.063 5.318 -18.609 1.00 94.88 250 SER A C 1
ATOM 1830 O O . SER A 1 250 ? 19.876 4.412 -18.406 1.00 94.88 250 SER A O 1
ATOM 1832 N N . ARG A 1 251 ? 19.296 6.259 -19.537 1.00 91.81 251 ARG A N 1
ATOM 1833 C CA . ARG A 1 251 ? 20.547 6.398 -20.312 1.00 91.81 251 ARG A CA 1
ATOM 1834 C C . ARG A 1 251 ? 21.478 7.383 -19.605 1.00 91.81 251 ARG A C 1
ATOM 1836 O O . ARG A 1 251 ? 21.316 8.596 -19.702 1.00 91.81 251 ARG A O 1
ATOM 1843 N N . GLY A 1 252 ? 22.479 6.840 -18.915 1.00 81.62 252 GLY A N 1
ATOM 1844 C CA . GLY A 1 252 ? 23.225 7.580 -17.895 1.00 81.62 252 GLY A CA 1
ATOM 1845 C C . GLY A 1 252 ? 22.506 7.446 -16.554 1.00 81.62 252 GLY A C 1
ATOM 1846 O O . GLY A 1 252 ? 21.281 7.421 -16.508 1.00 81.62 252 GLY A O 1
ATOM 1847 N N . ASN A 1 253 ? 23.245 7.256 -15.463 1.00 84.44 253 ASN A N 1
ATOM 1848 C CA . ASN A 1 253 ? 22.673 7.009 -14.136 1.00 84.44 253 ASN A CA 1
ATOM 1849 C C . ASN A 1 253 ? 23.286 7.993 -13.121 1.00 84.44 253 ASN A C 1
ATOM 1851 O O . ASN A 1 253 ? 24.261 7.628 -12.456 1.00 84.44 253 ASN A O 1
ATOM 1855 N N . PRO A 1 254 ? 22.762 9.231 -13.007 1.00 89.94 254 PRO A N 1
ATOM 1856 C CA . PRO A 1 254 ? 21.521 9.742 -13.609 1.00 89.94 254 PRO A CA 1
ATOM 1857 C C . PRO A 1 254 ? 21.647 10.185 -15.078 1.00 89.94 254 PRO A C 1
ATOM 1859 O O . PRO A 1 254 ? 22.748 10.462 -15.556 1.00 89.94 254 PRO A O 1
ATOM 1862 N N . GLY A 1 255 ? 20.519 10.249 -15.785 1.00 92.88 255 GLY A N 1
ATOM 1863 C CA . GLY A 1 255 ? 20.427 10.711 -17.170 1.00 92.88 255 GLY A CA 1
ATOM 1864 C C . GLY A 1 255 ? 19.011 10.568 -17.725 1.00 92.88 255 GLY A C 1
ATOM 1865 O O . GLY A 1 255 ? 18.087 10.252 -16.973 1.00 92.88 255 GLY A O 1
ATOM 1866 N N . LYS A 1 256 ? 18.839 10.798 -19.034 1.00 94.81 256 LYS A N 1
ATOM 1867 C CA . LYS A 1 256 ? 17.528 10.726 -19.698 1.00 94.81 256 LYS A CA 1
ATOM 1868 C C . LYS A 1 256 ? 16.846 9.405 -19.365 1.00 94.81 256 LYS A C 1
ATOM 1870 O O . LYS A 1 256 ? 17.450 8.349 -19.561 1.00 94.81 256 LYS A O 1
ATOM 1875 N N . ALA A 1 257 ? 15.600 9.469 -18.921 1.00 96.62 257 ALA A N 1
ATOM 1876 C CA . ALA A 1 257 ? 14.884 8.296 -18.457 1.00 96.62 257 ALA A CA 1
ATOM 1877 C C . ALA A 1 257 ? 13.463 8.215 -19.018 1.00 96.62 257 ALA A C 1
ATOM 1879 O O . ALA A 1 257 ? 12.920 9.184 -19.551 1.00 96.62 257 ALA A O 1
ATOM 1880 N N . ALA A 1 258 ? 12.871 7.036 -18.906 1.00 96.81 258 ALA A N 1
ATOM 1881 C CA . ALA A 1 258 ? 11.487 6.774 -19.252 1.00 96.81 258 ALA A CA 1
ATOM 1882 C C . ALA A 1 258 ? 10.933 5.638 -18.393 1.00 96.81 258 ALA A C 1
ATOM 1884 O O . ALA A 1 258 ? 11.681 4.862 -17.795 1.00 96.81 258 ALA A O 1
ATOM 1885 N N . THR A 1 259 ? 9.615 5.550 -18.359 1.00 97.69 259 THR A N 1
ATOM 1886 C CA . THR A 1 259 ? 8.859 4.457 -17.755 1.00 97.69 259 THR A CA 1
ATOM 1887 C C . THR A 1 259 ? 8.203 3.612 -18.839 1.00 97.69 259 THR A C 1
ATOM 1889 O O . THR A 1 259 ? 7.929 4.083 -19.945 1.00 97.69 259 THR A O 1
ATOM 1892 N N . GLY A 1 260 ? 7.914 2.363 -18.500 1.00 96.06 260 GLY A N 1
ATOM 1893 C CA . GLY A 1 260 ? 7.057 1.478 -19.270 1.00 96.06 260 GLY A CA 1
ATOM 1894 C C . GLY A 1 260 ? 6.262 0.584 -18.333 1.00 96.06 260 GLY A C 1
ATOM 1895 O O . GLY A 1 260 ? 6.776 0.131 -17.312 1.00 96.06 260 GLY A O 1
ATOM 1896 N N . PHE A 1 261 ? 5.001 0.326 -18.659 1.00 97.81 261 PHE A N 1
ATOM 1897 C CA . PHE A 1 261 ? 4.154 -0.579 -17.897 1.00 97.81 261 PHE A CA 1
ATOM 1898 C C . PHE A 1 261 ? 3.155 -1.325 -18.780 1.00 97.81 261 PHE A C 1
ATOM 1900 O O . PHE A 1 261 ? 2.810 -0.896 -19.883 1.00 97.81 261 PHE A O 1
ATOM 1907 N N . VAL A 1 262 ? 2.684 -2.461 -18.269 1.00 95.94 262 VAL A N 1
ATOM 1908 C CA . VAL A 1 262 ? 1.684 -3.323 -18.900 1.00 95.94 262 VAL A CA 1
ATOM 1909 C C . VAL A 1 262 ? 0.721 -3.826 -17.832 1.00 95.94 262 VAL A C 1
ATOM 1911 O O . VAL A 1 262 ? 1.145 -4.334 -16.800 1.00 95.94 262 VAL A O 1
ATOM 1914 N N . VAL A 1 263 ? -0.576 -3.733 -18.099 1.00 96.75 263 VAL A N 1
ATOM 1915 C CA . VAL A 1 263 ? -1.650 -4.263 -17.255 1.00 96.75 263 VAL A CA 1
ATOM 1916 C C . VAL A 1 263 ? -2.363 -5.378 -18.013 1.00 96.75 263 VAL A C 1
ATOM 1918 O O . VAL A 1 263 ? -2.799 -5.184 -19.152 1.00 96.75 263 VAL A O 1
ATOM 1921 N N . MET A 1 264 ? -2.491 -6.544 -17.384 1.00 91.69 264 MET A N 1
ATOM 1922 C CA . MET A 1 264 ? -3.214 -7.701 -17.917 1.00 91.69 264 MET A CA 1
ATOM 1923 C C . MET A 1 264 ? -4.304 -8.162 -16.953 1.00 91.69 264 MET A C 1
ATOM 1925 O O . MET A 1 264 ? -4.170 -7.996 -15.744 1.00 91.69 264 MET A O 1
ATOM 1929 N N . ASP A 1 265 ? -5.362 -8.773 -17.481 1.00 89.38 265 ASP A N 1
ATOM 1930 C CA . ASP A 1 265 ? -6.402 -9.408 -16.668 1.00 89.38 265 ASP A CA 1
ATOM 1931 C C . ASP A 1 265 ? -6.009 -10.827 -16.211 1.00 89.38 265 ASP A C 1
ATOM 1933 O O . ASP A 1 265 ? -4.978 -11.381 -16.609 1.00 89.38 265 ASP A O 1
ATOM 1937 N N . GLY A 1 266 ? -6.864 -11.447 -15.393 1.00 83.81 266 GLY A N 1
ATOM 1938 C CA . GLY A 1 266 ? -6.702 -12.822 -14.910 1.00 83.81 266 GLY A CA 1
ATOM 1939 C C . GLY A 1 266 ? -6.602 -13.897 -16.006 1.00 83.81 266 GLY A C 1
ATOM 1940 O O . GLY A 1 266 ? -6.117 -14.997 -15.742 1.00 83.81 266 GLY A O 1
ATOM 1941 N N . ALA A 1 267 ? -7.036 -13.599 -17.236 1.00 83.94 267 ALA A N 1
ATOM 1942 C CA . ALA A 1 267 ? -6.933 -14.489 -18.392 1.00 83.94 267 ALA A CA 1
ATOM 1943 C C . ALA A 1 267 ? -5.645 -14.262 -19.208 1.00 83.94 267 ALA A C 1
ATOM 1945 O O . ALA A 1 267 ? -5.413 -14.962 -20.198 1.00 83.94 267 ALA A O 1
ATOM 1946 N N . GLY A 1 268 ? -4.797 -13.312 -18.799 1.00 83.00 268 GLY A N 1
ATOM 1947 C CA . GLY A 1 268 ? -3.581 -12.927 -19.512 1.00 83.00 268 GLY A CA 1
ATOM 1948 C C . GLY A 1 268 ? -3.846 -12.068 -20.750 1.00 83.00 268 GLY A C 1
ATOM 1949 O O . GLY A 1 268 ? -2.986 -11.986 -21.629 1.00 83.00 268 GLY A O 1
ATOM 1950 N N . LEU A 1 269 ? -5.026 -11.452 -20.853 1.00 87.00 269 LEU A N 1
ATOM 1951 C CA . LEU A 1 269 ? -5.356 -10.523 -21.929 1.00 87.00 269 LEU A CA 1
ATOM 1952 C C . LEU A 1 269 ? -4.871 -9.119 -21.575 1.00 87.00 269 LEU A C 1
ATOM 1954 O O . LEU A 1 269 ? -4.934 -8.686 -20.425 1.00 87.00 269 LEU A O 1
ATOM 1958 N N . LEU A 1 270 ? -4.406 -8.385 -22.584 1.00 91.50 270 LEU A N 1
ATOM 1959 C CA . LEU A 1 270 ? -3.930 -7.018 -22.421 1.00 91.50 270 LEU A CA 1
ATOM 1960 C C . LEU A 1 270 ? -5.097 -6.087 -22.093 1.00 91.50 270 LEU A C 1
ATOM 1962 O O . LEU A 1 270 ? -6.006 -5.909 -22.906 1.00 91.50 270 LEU A O 1
ATOM 1966 N N . VAL A 1 271 ? -5.027 -5.448 -20.932 1.00 93.12 271 VAL A N 1
ATOM 1967 C CA . VAL A 1 271 ? -5.931 -4.364 -20.547 1.00 93.12 271 VAL A CA 1
ATOM 1968 C C . VAL A 1 271 ? -5.359 -3.043 -21.053 1.00 93.12 271 VAL A C 1
ATOM 1970 O O . VAL A 1 271 ? -6.034 -2.313 -21.780 1.00 93.12 271 VAL A O 1
ATOM 1973 N N . HIS A 1 272 ? -4.090 -2.764 -20.742 1.00 94.69 272 HIS A N 1
ATOM 1974 C CA . HIS A 1 272 ? -3.405 -1.557 -21.199 1.00 94.69 272 HIS A CA 1
ATOM 1975 C C . HIS A 1 272 ? -1.886 -1.701 -21.189 1.00 94.69 272 HIS A C 1
ATOM 1977 O O . HIS A 1 272 ? -1.332 -2.534 -20.481 1.00 94.69 272 HIS A O 1
ATOM 1983 N N . GLU A 1 273 ? -1.209 -0.867 -21.967 1.00 94.56 273 GLU A N 1
ATOM 1984 C CA . GLU A 1 273 ? 0.236 -0.676 -21.913 1.00 94.56 273 GLU A CA 1
ATOM 1985 C C . GLU A 1 273 ? 0.548 0.788 -22.209 1.00 94.56 273 GLU A C 1
ATOM 1987 O O . GLU A 1 273 ? -0.125 1.413 -23.033 1.00 94.56 273 GLU A O 1
ATOM 1992 N N . GLY A 1 274 ? 1.550 1.331 -21.532 1.00 91.62 274 GLY A N 1
ATOM 1993 C CA . GLY A 1 274 ? 1.880 2.744 -21.620 1.00 91.62 274 GLY A CA 1
ATOM 1994 C C . GLY A 1 274 ? 3.242 3.049 -21.021 1.00 91.62 274 GLY A C 1
ATOM 1995 O O . GLY A 1 274 ? 3.901 2.182 -20.450 1.00 91.62 274 GLY A O 1
ATOM 1996 N N . GLY A 1 275 ? 3.674 4.289 -21.180 1.00 94.50 275 GLY A N 1
ATOM 1997 C CA . GLY A 1 275 ? 4.936 4.765 -20.647 1.00 94.50 275 GLY A CA 1
ATOM 1998 C C . GLY A 1 275 ? 5.106 6.248 -20.918 1.00 94.50 275 GLY A C 1
ATOM 1999 O O . GLY A 1 275 ? 4.534 6.795 -21.866 1.00 94.50 275 GLY A O 1
ATOM 2000 N N . THR A 1 276 ? 5.911 6.892 -20.086 1.00 93.75 276 THR A N 1
ATOM 2001 C CA . THR A 1 276 ? 6.100 8.336 -20.088 1.00 93.75 276 THR A CA 1
ATOM 2002 C C . THR A 1 276 ? 7.584 8.667 -20.042 1.00 93.75 276 THR A C 1
ATOM 2004 O O . THR A 1 276 ? 8.384 8.053 -19.333 1.00 93.75 276 THR A O 1
ATOM 2007 N N . ARG A 1 277 ? 7.978 9.676 -20.823 1.00 95.38 277 ARG A N 1
ATOM 2008 C CA . ARG A 1 277 ? 9.332 10.217 -20.756 1.00 95.38 277 ARG A CA 1
ATOM 2009 C C . ARG A 1 277 ? 9.514 10.958 -19.438 1.00 95.38 277 ARG A C 1
ATOM 2011 O O . ARG A 1 277 ? 8.685 11.781 -19.057 1.00 95.38 277 ARG A O 1
ATOM 2018 N N . LEU A 1 278 ? 10.641 10.718 -18.790 1.00 92.25 278 LEU A N 1
ATOM 2019 C CA . LEU A 1 278 ? 11.034 11.405 -17.575 1.00 92.25 278 LEU A CA 1
ATOM 2020 C C . LEU A 1 278 ? 12.137 12.428 -17.861 1.00 92.25 278 LEU A C 1
ATOM 2022 O O . LEU A 1 278 ? 12.831 12.384 -18.883 1.00 92.25 278 LEU A O 1
ATOM 2026 N N . GLU A 1 279 ? 12.308 13.353 -16.922 1.00 88.00 279 GLU A N 1
ATOM 2027 C CA . GLU A 1 279 ? 13.529 14.154 -16.832 1.00 88.00 279 GLU A CA 1
ATOM 2028 C C . GLU A 1 279 ? 14.729 13.271 -16.445 1.00 88.00 279 GLU A C 1
ATOM 2030 O O . GLU A 1 279 ? 14.620 12.044 -16.354 1.00 88.00 279 GLU A O 1
ATOM 2035 N N . ASP A 1 280 ? 15.890 13.882 -16.215 1.00 92.06 280 ASP A N 1
ATOM 2036 C CA . ASP A 1 280 ? 17.074 13.141 -15.801 1.00 92.06 280 ASP A CA 1
ATOM 2037 C C . ASP A 1 280 ? 16.841 12.463 -14.441 1.00 92.06 280 ASP A C 1
ATOM 2039 O O . ASP A 1 280 ? 16.709 13.112 -13.401 1.00 92.06 280 ASP A O 1
ATOM 2043 N N . CYS A 1 281 ? 16.797 11.132 -14.455 1.00 91.44 281 CYS A N 1
ATOM 2044 C CA . CYS A 1 281 ? 16.563 10.293 -13.285 1.00 91.44 281 CYS A CA 1
ATOM 2045 C C . CYS A 1 281 ? 17.714 9.303 -13.119 1.00 91.44 281 CYS A C 1
ATOM 2047 O O . CYS A 1 281 ? 18.460 9.018 -14.047 1.00 91.44 281 CYS A O 1
ATOM 2049 N N . THR A 1 282 ? 17.848 8.726 -11.930 1.00 95.12 282 THR A N 1
ATOM 2050 C CA . THR A 1 282 ? 18.587 7.464 -11.762 1.00 95.12 282 THR A CA 1
ATOM 2051 C C . THR A 1 282 ? 17.726 6.278 -12.193 1.00 95.12 282 THR A C 1
ATOM 2053 O O . THR A 1 282 ? 16.499 6.375 -12.177 1.00 95.12 282 THR A O 1
ATOM 2056 N N . ASN A 1 283 ? 18.345 5.126 -12.470 1.00 94.12 283 ASN A N 1
ATOM 2057 C CA . ASN A 1 283 ? 17.602 3.907 -12.822 1.00 94.12 283 ASN A CA 1
ATOM 2058 C C . ASN A 1 283 ? 16.537 3.570 -11.766 1.00 94.12 283 ASN A C 1
ATOM 2060 O O . ASN A 1 283 ? 15.369 3.410 -12.080 1.00 94.12 283 ASN A O 1
ATOM 2064 N N . ASN A 1 284 ? 16.908 3.583 -10.482 1.00 94.69 284 ASN A N 1
ATOM 2065 C CA . ASN A 1 284 ? 15.973 3.269 -9.399 1.00 94.69 284 ASN A CA 1
ATOM 2066 C C . ASN A 1 284 ? 14.809 4.269 -9.305 1.00 94.69 284 ASN A C 1
ATOM 2068 O O . ASN A 1 284 ? 13.706 3.881 -8.941 1.00 94.69 284 ASN A O 1
ATOM 2072 N N . GLN A 1 285 ? 15.042 5.554 -9.597 1.00 96.56 285 GLN A N 1
ATOM 2073 C CA . GLN A 1 285 ? 13.959 6.540 -9.643 1.00 96.56 285 GLN A CA 1
ATOM 2074 C C . GLN A 1 285 ? 13.003 6.254 -10.804 1.00 96.56 285 GLN A C 1
ATOM 2076 O O . GLN A 1 285 ? 11.797 6.378 -10.614 1.00 96.56 285 GLN A O 1
ATOM 2081 N N . ALA A 1 286 ? 13.524 5.869 -11.974 1.00 96.88 286 ALA A N 1
ATOM 2082 C CA . ALA A 1 286 ? 12.704 5.486 -13.120 1.00 96.88 286 ALA A CA 1
ATOM 2083 C C . ALA A 1 286 ? 11.839 4.255 -12.797 1.00 96.88 286 ALA A C 1
ATOM 2085 O O . ALA A 1 286 ? 10.641 4.280 -13.045 1.00 96.88 286 ALA A O 1
ATOM 2086 N N . GLU A 1 287 ? 12.412 3.241 -12.145 1.00 97.31 287 GLU A N 1
ATOM 2087 C CA . GLU A 1 287 ? 11.709 2.012 -11.736 1.00 97.31 287 GLU A CA 1
ATOM 2088 C C . GLU A 1 287 ? 10.541 2.301 -10.783 1.00 97.31 287 GLU A C 1
ATOM 2090 O O . GLU A 1 287 ? 9.417 1.845 -10.989 1.00 97.31 287 GLU A O 1
ATOM 2095 N N . TYR A 1 288 ? 10.774 3.129 -9.757 1.00 98.06 288 TYR A N 1
ATOM 2096 C CA . TYR A 1 288 ? 9.700 3.569 -8.865 1.00 98.06 288 TYR A CA 1
ATOM 2097 C C . TYR A 1 288 ? 8.631 4.379 -9.601 1.00 98.06 288 TYR A C 1
ATOM 2099 O O . TYR A 1 288 ? 7.443 4.218 -9.337 1.00 98.06 288 TYR A O 1
ATOM 2107 N N . ARG A 1 289 ? 9.033 5.273 -10.509 1.00 97.88 289 ARG A N 1
ATOM 2108 C CA . ARG A 1 289 ? 8.085 6.072 -11.292 1.00 97.88 289 ARG A CA 1
ATOM 2109 C C . ARG A 1 289 ? 7.246 5.199 -12.221 1.00 97.88 289 ARG A C 1
ATOM 2111 O O . ARG A 1 289 ? 6.070 5.494 -12.372 1.00 97.88 289 ARG A O 1
ATOM 2118 N N . ALA A 1 290 ? 7.807 4.121 -12.766 1.00 98.06 290 ALA A N 1
ATOM 2119 C CA . ALA A 1 290 ? 7.087 3.200 -13.635 1.00 98.06 290 ALA A CA 1
ATOM 2120 C C . ALA A 1 290 ? 5.966 2.463 -12.895 1.00 98.06 290 ALA A C 1
ATOM 2122 O O . ALA A 1 290 ? 4.837 2.433 -13.380 1.00 98.06 290 ALA A O 1
ATOM 2123 N N . ILE A 1 291 ? 6.238 1.928 -11.698 1.00 98.50 291 ILE A N 1
ATOM 2124 C CA . ILE A 1 291 ? 5.182 1.280 -10.908 1.00 98.50 291 ILE A CA 1
ATOM 2125 C C . ILE A 1 291 ? 4.140 2.288 -10.412 1.00 98.50 291 ILE A C 1
ATOM 2127 O O . ILE A 1 291 ? 2.954 1.986 -10.422 1.00 98.50 291 ILE A O 1
ATOM 2131 N N . ILE A 1 292 ? 4.551 3.505 -10.037 1.00 98.44 292 ILE A N 1
ATOM 2132 C CA . ILE A 1 292 ? 3.616 4.576 -9.652 1.00 98.44 292 ILE A CA 1
ATOM 2133 C C . ILE A 1 292 ? 2.688 4.922 -10.816 1.00 98.44 292 ILE A C 1
ATOM 2135 O O . ILE A 1 292 ? 1.481 4.973 -10.622 1.00 98.44 292 ILE A O 1
ATOM 2139 N N . GLU A 1 293 ? 3.232 5.123 -12.015 1.00 98.25 293 GLU A N 1
ATOM 2140 C CA . GLU A 1 293 ? 2.441 5.451 -13.202 1.00 98.25 293 GLU A CA 1
ATOM 2141 C C . GLU A 1 293 ? 1.455 4.335 -13.557 1.00 98.25 293 GLU A C 1
ATOM 2143 O O . GLU A 1 293 ? 0.298 4.614 -13.869 1.00 98.25 293 GLU A O 1
ATOM 2148 N N . ALA A 1 294 ? 1.881 3.073 -13.451 1.00 98.25 294 ALA A N 1
ATOM 2149 C CA . ALA A 1 294 ? 1.002 1.931 -13.663 1.00 98.25 294 ALA A CA 1
ATOM 2150 C C . ALA A 1 294 ? -0.168 1.926 -12.664 1.00 98.25 294 ALA A C 1
ATOM 2152 O O . ALA A 1 294 ? -1.318 1.755 -13.062 1.00 98.25 294 ALA A O 1
ATOM 2153 N N . LEU A 1 295 ? 0.112 2.152 -11.376 1.00 98.31 295 LEU A N 1
ATOM 2154 C CA . LEU A 1 295 ? -0.903 2.187 -10.319 1.00 98.31 295 LEU A CA 1
ATOM 2155 C C . LEU A 1 295 ? -1.867 3.370 -10.476 1.00 98.31 295 LEU A C 1
ATOM 2157 O O . LEU A 1 295 ? -3.074 3.178 -10.366 1.00 98.31 295 LEU A O 1
ATOM 2161 N N . GLU A 1 296 ? -1.356 4.563 -10.792 1.00 97.50 296 GLU A N 1
ATOM 2162 C CA . GLU A 1 296 ? -2.170 5.753 -11.081 1.00 97.50 296 GLU A CA 1
ATOM 2163 C C . GLU A 1 296 ? -3.069 5.544 -12.304 1.00 97.50 296 GLU A C 1
ATOM 2165 O O . GLU A 1 296 ? -4.199 6.030 -12.346 1.00 97.50 296 GLU A O 1
ATOM 2170 N N . TRP A 1 297 ? -2.577 4.824 -13.317 1.00 97.69 297 TRP A N 1
ATOM 2171 C CA . TRP A 1 297 ? -3.387 4.467 -14.473 1.00 97.69 297 TRP A CA 1
ATOM 2172 C C . TRP A 1 297 ? -4.524 3.515 -14.085 1.00 97.69 297 TRP A C 1
ATOM 2174 O O . TRP A 1 297 ? -5.669 3.780 -14.446 1.00 97.69 297 TRP A O 1
ATOM 2184 N N . VAL A 1 298 ? -4.241 2.450 -13.324 1.00 97.25 298 VAL A N 1
ATOM 2185 C CA . VAL A 1 298 ? -5.281 1.504 -12.877 1.00 97.25 298 VAL A CA 1
ATOM 2186 C C . VAL A 1 298 ? -6.323 2.224 -12.021 1.00 97.25 298 VAL A C 1
ATOM 2188 O O . VAL A 1 298 ? -7.513 2.106 -12.295 1.00 97.25 298 VAL A O 1
ATOM 2191 N N . GLU A 1 299 ? -5.890 3.024 -11.046 1.00 94.69 299 GLU A N 1
ATOM 2192 C CA . GLU A 1 299 ? -6.779 3.831 -10.207 1.00 94.69 299 GLU A CA 1
ATOM 2193 C C . GLU A 1 299 ? -7.697 4.726 -11.049 1.00 94.69 299 GLU A C 1
ATOM 2195 O O . GLU A 1 299 ? -8.912 4.722 -10.858 1.00 94.69 299 GLU A O 1
ATOM 2200 N N . ARG A 1 300 ? -7.133 5.479 -12.000 1.00 94.88 300 ARG A N 1
ATOM 2201 C CA . ARG A 1 300 ? -7.895 6.455 -12.786 1.00 94.88 300 ARG A CA 1
ATOM 2202 C C . ARG A 1 300 ? -8.873 5.803 -13.758 1.00 94.88 300 ARG A C 1
ATOM 2204 O O . ARG A 1 300 ? -9.970 6.323 -13.944 1.00 94.88 300 ARG A O 1
ATOM 2211 N N . GLU A 1 301 ? -8.462 4.725 -14.422 1.00 95.31 301 GLU A N 1
ATOM 2212 C CA . GLU A 1 301 ? -9.239 4.134 -15.518 1.00 95.31 301 GLU A CA 1
ATOM 2213 C C . GLU A 1 301 ? -10.167 3.003 -15.058 1.00 95.31 301 GLU A C 1
ATOM 2215 O O . GLU A 1 301 ? -11.192 2.764 -15.696 1.00 95.31 301 GLU A O 1
ATOM 2220 N N . LEU A 1 302 ? -9.818 2.297 -13.976 1.00 94.25 302 LEU A N 1
ATOM 2221 C CA . LEU A 1 302 ? -10.530 1.102 -13.508 1.00 94.25 302 LEU A CA 1
ATOM 2222 C C . LEU A 1 302 ? -11.057 1.237 -12.071 1.00 94.25 302 LEU A C 1
ATOM 2224 O O . LEU A 1 302 ? -12.007 0.544 -11.711 1.00 94.25 302 LEU A O 1
ATOM 2228 N N . GLY A 1 303 ? -10.491 2.134 -11.259 1.00 92.00 303 GLY A N 1
ATOM 2229 C CA . GLY A 1 303 ? -10.794 2.244 -9.832 1.00 92.00 303 GLY A CA 1
ATOM 2230 C C . GLY A 1 303 ? -10.007 1.241 -8.983 1.00 92.00 303 GLY A C 1
ATOM 2231 O O . GLY A 1 303 ? -9.016 0.664 -9.430 1.00 92.00 303 GLY A O 1
ATOM 2232 N N . HIS A 1 304 ? -10.436 1.043 -7.733 1.00 89.69 304 HIS A N 1
ATOM 2233 C CA . HIS A 1 304 ? -9.669 0.287 -6.731 1.00 89.69 304 HIS A CA 1
ATOM 2234 C C . HIS A 1 304 ? -10.156 -1.146 -6.463 1.00 89.69 304 HIS A C 1
ATOM 2236 O O . HIS A 1 304 ? -9.481 -1.892 -5.754 1.00 89.69 304 HIS A O 1
ATOM 2242 N N . ASP A 1 305 ? -11.296 -1.560 -7.024 1.00 89.94 305 ASP A N 1
ATOM 2243 C CA . ASP A 1 305 ? -11.904 -2.871 -6.742 1.00 89.94 305 ASP A CA 1
ATOM 2244 C C . ASP A 1 305 ? -11.226 -4.017 -7.514 1.00 89.94 305 ASP A C 1
ATOM 2246 O O . ASP A 1 305 ? -11.819 -4.639 -8.392 1.00 89.94 305 ASP A O 1
ATOM 2250 N N . PHE A 1 306 ? -9.946 -4.269 -7.230 1.00 91.62 306 PHE A N 1
ATOM 2251 C CA . PHE A 1 306 ? -9.145 -5.322 -7.857 1.00 91.62 306 PHE A CA 1
ATOM 2252 C C . PHE A 1 306 ? -8.099 -5.883 -6.893 1.00 91.62 306 PHE A C 1
ATOM 2254 O O . PHE A 1 306 ? -7.564 -5.177 -6.036 1.00 91.62 306 PHE A O 1
ATOM 2261 N N . HIS A 1 307 ? -7.748 -7.155 -7.087 1.00 90.38 307 HIS A N 1
ATOM 2262 C CA . HIS A 1 307 ? -6.510 -7.709 -6.543 1.00 90.38 307 HIS A CA 1
ATOM 2263 C C . HIS A 1 307 ? -5.356 -7.417 -7.508 1.00 90.38 307 HIS A C 1
ATOM 2265 O O . HIS A 1 307 ? -5.375 -7.898 -8.643 1.00 90.38 307 HIS A O 1
ATOM 2271 N N . LEU A 1 308 ? -4.338 -6.670 -7.082 1.00 96.06 308 LEU A N 1
ATOM 2272 C CA . LEU A 1 308 ? -3.172 -6.391 -7.926 1.00 96.06 308 LEU A CA 1
ATOM 2273 C C . LEU A 1 308 ? -2.025 -7.363 -7.655 1.00 96.06 308 LEU A C 1
ATOM 2275 O O . LEU A 1 308 ? -1.475 -7.369 -6.561 1.00 96.06 308 LEU A O 1
ATOM 2279 N N . GLU A 1 309 ? -1.558 -8.095 -8.664 1.00 95.94 309 GLU A N 1
ATOM 2280 C CA . GLU A 1 309 ? -0.251 -8.758 -8.612 1.00 95.94 309 GLU A CA 1
ATOM 2281 C C . GLU A 1 309 ? 0.773 -7.938 -9.411 1.00 95.94 309 GLU A C 1
ATOM 2283 O O . GLU A 1 309 ? 0.849 -8.005 -10.640 1.00 95.94 309 GLU A O 1
ATOM 2288 N N . CYS A 1 310 ? 1.571 -7.149 -8.695 1.00 96.88 310 CYS A N 1
ATOM 2289 C CA . CYS A 1 310 ? 2.611 -6.290 -9.251 1.00 96.88 310 CYS A CA 1
ATOM 2290 C C . CYS A 1 310 ? 3.913 -7.080 -9.443 1.00 96.88 310 CYS A C 1
ATOM 2292 O O . CYS A 1 310 ? 4.545 -7.505 -8.472 1.00 96.88 310 CYS A O 1
ATOM 2294 N N . ARG A 1 311 ? 4.330 -7.259 -10.696 1.00 95.75 311 ARG A N 1
ATOM 2295 C CA . ARG A 1 311 ? 5.502 -8.020 -11.136 1.00 95.75 311 ARG A CA 1
ATOM 2296 C C . ARG A 1 311 ? 6.570 -7.075 -11.679 1.00 95.75 311 ARG A C 1
ATOM 2298 O O . ARG A 1 311 ? 6.359 -6.412 -12.685 1.00 95.75 311 ARG A O 1
ATOM 2305 N N . LEU A 1 312 ? 7.722 -7.028 -11.019 1.00 95.81 312 LEU A N 1
ATOM 2306 C CA . LEU A 1 312 ? 8.851 -6.181 -11.413 1.00 95.81 312 LEU A CA 1
ATOM 2307 C C . LEU A 1 312 ? 10.124 -7.027 -11.486 1.00 95.81 312 LEU A C 1
ATOM 2309 O O . LEU A 1 312 ? 10.306 -7.931 -10.671 1.00 95.81 312 LEU A O 1
ATOM 2313 N N . ASP A 1 313 ? 11.039 -6.721 -12.399 1.00 91.44 313 ASP A N 1
ATOM 2314 C CA . ASP A 1 313 ? 12.379 -7.330 -12.433 1.00 91.44 313 ASP A CA 1
ATOM 2315 C C . ASP A 1 313 ? 13.411 -6.579 -11.572 1.00 91.44 313 ASP A C 1
ATOM 2317 O O . ASP A 1 313 ? 14.495 -7.092 -11.282 1.00 91.44 313 ASP A O 1
ATOM 2321 N N . SER A 1 314 ? 13.044 -5.410 -11.040 1.00 94.19 314 SER A N 1
ATOM 2322 C CA . SER A 1 314 ? 13.822 -4.702 -10.024 1.00 94.19 314 SER A CA 1
ATOM 2323 C C . SER A 1 314 ? 13.641 -5.311 -8.626 1.00 94.19 314 SER A C 1
ATOM 2325 O O . SER A 1 314 ? 12.797 -4.883 -7.830 1.00 94.19 314 SER A O 1
ATOM 2327 N N . GLU A 1 315 ? 14.478 -6.297 -8.276 1.00 93.69 315 GLU A N 1
ATOM 2328 C CA . GLU A 1 315 ? 14.449 -6.941 -6.949 1.00 93.69 315 GLU A CA 1
ATOM 2329 C C . GLU A 1 315 ? 14.570 -5.920 -5.803 1.00 93.69 315 GLU A C 1
ATOM 2331 O O . GLU A 1 315 ? 13.930 -6.061 -4.759 1.00 93.69 315 GLU A O 1
ATOM 2336 N N . LEU A 1 316 ? 15.362 -4.860 -6.003 1.00 94.38 316 LEU A N 1
ATOM 2337 C CA . LEU A 1 316 ? 15.530 -3.786 -5.027 1.00 94.38 316 LEU A CA 1
ATOM 2338 C C . LEU A 1 316 ? 14.200 -3.091 -4.714 1.00 94.38 316 LEU A C 1
ATOM 2340 O O . LEU A 1 316 ? 13.871 -2.946 -3.538 1.00 94.38 316 LEU A O 1
ATOM 2344 N N . VAL A 1 317 ? 13.457 -2.667 -5.742 1.00 95.44 317 VAL A N 1
ATOM 2345 C CA . VAL A 1 317 ? 12.183 -1.950 -5.576 1.00 95.44 317 VAL A CA 1
ATOM 2346 C C . VAL A 1 317 ? 11.150 -2.862 -4.925 1.00 95.44 317 VAL A C 1
ATOM 2348 O O . VAL A 1 317 ? 10.535 -2.471 -3.935 1.00 95.44 317 VAL A O 1
ATOM 2351 N N . VAL A 1 318 ? 11.037 -4.113 -5.386 1.00 94.62 318 VAL A N 1
ATOM 2352 C CA . VAL A 1 318 ? 10.131 -5.108 -4.787 1.00 94.62 318 VAL A CA 1
ATOM 2353 C C . VAL A 1 318 ? 10.424 -5.291 -3.299 1.00 94.62 318 VAL A C 1
ATOM 2355 O O . VAL A 1 318 ? 9.518 -5.212 -2.469 1.00 94.62 318 VAL A O 1
ATOM 2358 N N . LYS A 1 319 ? 11.692 -5.516 -2.935 1.00 89.81 319 LYS A N 1
ATOM 2359 C CA . LYS A 1 319 ? 12.087 -5.727 -1.536 1.00 89.81 319 LYS A CA 1
ATOM 2360 C C . LYS A 1 319 ? 11.901 -4.479 -0.682 1.00 89.81 319 LYS A C 1
ATOM 2362 O O . LYS A 1 319 ? 11.576 -4.601 0.496 1.00 89.81 319 LYS A O 1
ATOM 2367 N N . GLN A 1 320 ? 12.092 -3.287 -1.237 1.00 91.31 320 GLN A N 1
ATOM 2368 C CA . GLN A 1 320 ? 11.852 -2.041 -0.514 1.00 91.31 320 GLN A CA 1
ATOM 2369 C C . GLN A 1 320 ? 10.361 -1.799 -0.258 1.00 91.31 320 GLN A C 1
ATOM 2371 O O . GLN A 1 320 ? 9.988 -1.537 0.883 1.00 91.31 320 GLN A O 1
ATOM 2376 N N . LEU A 1 321 ? 9.500 -1.991 -1.261 1.00 88.75 321 LEU A N 1
ATOM 2377 C CA . LEU A 1 321 ? 8.046 -1.856 -1.106 1.00 88.75 321 LEU A CA 1
ATOM 2378 C C . LEU A 1 321 ? 7.461 -2.878 -0.120 1.00 88.75 321 LEU A C 1
ATOM 2380 O O . LEU A 1 321 ? 6.568 -2.555 0.658 1.00 88.75 321 LEU A O 1
ATOM 2384 N N . LYS A 1 322 ? 8.022 -4.091 -0.068 1.00 84.81 322 LYS A N 1
ATOM 2385 C CA . LYS A 1 322 ? 7.668 -5.104 0.943 1.00 84.81 322 LYS A CA 1
ATOM 2386 C C . LYS A 1 322 ? 8.175 -4.798 2.361 1.00 84.81 322 LYS A C 1
ATOM 2388 O O . LYS A 1 322 ? 7.892 -5.564 3.286 1.00 84.81 322 LYS A O 1
ATOM 2393 N N . GLY A 1 323 ? 8.980 -3.750 2.549 1.00 80.69 323 GLY A N 1
ATOM 2394 C CA . GLY A 1 323 ? 9.666 -3.476 3.817 1.00 80.69 323 GLY A CA 1
ATOM 2395 C C . GLY A 1 323 ? 10.730 -4.528 4.173 1.00 80.69 323 GLY A C 1
ATOM 2396 O O . GLY A 1 323 ? 11.059 -4.735 5.343 1.00 80.69 323 GLY A O 1
ATOM 2397 N N . GLU A 1 324 ? 11.246 -5.263 3.184 1.00 82.06 324 GLU A N 1
ATOM 2398 C CA . GLU A 1 324 ? 12.360 -6.198 3.367 1.00 82.06 324 GLU A CA 1
ATOM 2399 C C . GLU A 1 324 ? 13.699 -5.466 3.383 1.00 82.06 324 GLU A C 1
ATOM 2401 O O . GLU A 1 324 ? 14.564 -5.800 4.193 1.00 82.06 324 GLU A O 1
ATOM 2406 N N . TYR A 1 325 ? 13.856 -4.470 2.506 1.00 85.69 325 TYR A N 1
ATOM 2407 C CA . TYR A 1 325 ? 15.043 -3.625 2.401 1.00 85.69 325 TYR A CA 1
ATOM 2408 C C . TYR A 1 325 ? 14.727 -2.176 2.771 1.00 85.69 325 TYR A C 1
ATOM 2410 O O . TYR A 1 325 ? 13.697 -1.631 2.390 1.00 85.69 325 TYR A O 1
ATOM 2418 N N . LYS A 1 326 ? 15.672 -1.516 3.449 1.00 75.75 326 LYS A N 1
ATOM 2419 C CA . LYS A 1 326 ? 15.580 -0.087 3.770 1.00 75.75 326 LYS A CA 1
ATOM 2420 C C . LYS A 1 326 ? 15.684 0.776 2.509 1.00 75.75 326 LYS A C 1
ATOM 2422 O O . LYS A 1 326 ? 16.583 0.583 1.678 1.00 75.75 326 LYS A O 1
ATOM 2427 N N . VAL A 1 327 ? 14.845 1.807 2.423 1.00 86.88 327 VAL A N 1
ATOM 2428 C CA . VAL A 1 327 ? 14.999 2.905 1.459 1.00 86.88 327 VAL A CA 1
ATOM 2429 C C . VAL A 1 327 ? 15.994 3.922 2.023 1.00 86.88 327 VAL A C 1
ATOM 2431 O O . VAL A 1 327 ? 15.645 4.822 2.777 1.00 86.88 327 VAL A O 1
ATOM 2434 N N . LYS A 1 328 ? 17.282 3.728 1.711 1.00 84.31 328 LYS A N 1
ATOM 2435 C CA . LYS A 1 328 ? 18.377 4.553 2.264 1.00 84.31 328 LYS A CA 1
ATOM 2436 C C . LYS A 1 328 ? 18.524 5.924 1.608 1.00 84.31 328 LYS A C 1
ATOM 2438 O O . LYS A 1 328 ? 19.050 6.835 2.229 1.00 84.31 328 LYS A O 1
ATOM 2443 N N . LYS A 1 329 ? 18.150 6.034 0.335 1.00 86.50 329 LYS A N 1
ATOM 2444 C CA . LYS A 1 329 ? 18.294 7.260 -0.451 1.00 86.50 329 LYS A CA 1
ATOM 2445 C C . LYS A 1 329 ? 17.103 8.171 -0.179 1.00 86.50 329 LYS A C 1
ATOM 2447 O O . LYS A 1 329 ? 15.973 7.741 -0.408 1.00 86.50 329 LYS A O 1
ATOM 2452 N N . GLU A 1 330 ? 17.356 9.393 0.281 1.00 86.00 330 GLU A N 1
ATOM 2453 C CA . GLU A 1 330 ? 16.304 10.366 0.613 1.00 86.00 330 GLU A CA 1
ATOM 2454 C C . GLU A 1 330 ? 15.392 10.641 -0.585 1.00 86.00 330 GLU A C 1
ATOM 2456 O O . GLU A 1 330 ? 14.176 10.675 -0.445 1.00 86.00 330 GLU A O 1
ATOM 2461 N N . GLU A 1 331 ? 15.956 10.709 -1.792 1.00 89.12 331 GLU A N 1
ATOM 2462 C CA . GLU A 1 331 ? 15.203 10.927 -3.026 1.00 89.12 331 GLU A CA 1
ATOM 2463 C C . GLU A 1 331 ? 14.258 9.772 -3.409 1.00 89.12 331 GLU A C 1
ATOM 2465 O O . GLU A 1 331 ? 13.346 9.969 -4.210 1.00 89.12 331 GLU A O 1
ATOM 2470 N N . LEU A 1 332 ? 14.460 8.566 -2.860 1.00 92.31 332 LEU A N 1
ATOM 2471 C CA . LEU A 1 332 ? 13.604 7.402 -3.124 1.00 92.31 332 LEU A CA 1
ATOM 2472 C C . LEU A 1 332 ? 12.486 7.238 -2.092 1.00 92.31 332 LEU A C 1
ATOM 2474 O O . LEU A 1 332 ? 11.473 6.617 -2.407 1.00 92.31 332 LEU A O 1
ATOM 2478 N N . LYS A 1 333 ? 12.635 7.788 -0.881 1.00 84.06 333 LYS A N 1
ATOM 2479 C CA . LYS A 1 333 ? 11.605 7.710 0.165 1.00 84.06 333 LYS A CA 1
ATOM 2480 C C . LYS A 1 333 ? 10.237 8.235 -0.292 1.00 84.06 333 LYS A C 1
ATOM 2482 O O . LYS A 1 333 ? 9.276 7.478 -0.160 1.00 84.06 333 LYS A O 1
ATOM 2487 N N . PRO A 1 334 ? 10.106 9.442 -0.888 1.00 85.75 334 PRO A N 1
ATOM 2488 C CA . PRO A 1 334 ? 8.796 9.937 -1.311 1.00 85.75 334 PRO A CA 1
ATOM 2489 C C . PRO A 1 334 ? 8.173 9.074 -2.414 1.00 85.75 334 PRO A C 1
ATOM 2491 O O . PRO A 1 334 ? 6.961 8.880 -2.426 1.00 85.75 334 PRO A O 1
ATOM 2494 N N . LEU A 1 335 ? 8.987 8.502 -3.307 1.00 93.44 335 LEU A N 1
ATOM 2495 C CA . LEU A 1 335 ? 8.503 7.594 -4.347 1.00 93.44 335 LEU A CA 1
ATOM 2496 C C . LEU A 1 335 ? 8.008 6.268 -3.752 1.00 93.44 335 LEU A C 1
ATOM 2498 O O . LEU A 1 335 ? 6.919 5.809 -4.086 1.00 93.44 335 LEU A O 1
ATOM 2502 N N . SER A 1 336 ? 8.769 5.685 -2.823 1.00 90.12 336 SER A N 1
ATOM 2503 C CA . SER A 1 336 ? 8.373 4.460 -2.125 1.00 90.12 336 SER A CA 1
ATOM 2504 C C . SER A 1 336 ? 7.091 4.648 -1.319 1.00 90.12 336 SER A C 1
ATOM 2506 O O . SER A 1 336 ? 6.237 3.765 -1.339 1.00 90.12 336 SER A O 1
ATOM 2508 N N . MET A 1 337 ? 6.944 5.780 -0.625 1.00 81.50 337 MET A N 1
ATOM 2509 C CA . MET A 1 337 ? 5.722 6.097 0.116 1.00 81.50 337 MET A CA 1
ATOM 2510 C C . MET A 1 337 ? 4.531 6.265 -0.824 1.00 81.50 337 MET A C 1
ATOM 2512 O O . MET A 1 337 ? 3.480 5.686 -0.576 1.00 81.50 337 MET A O 1
ATOM 2516 N N . LYS A 1 338 ? 4.701 6.993 -1.935 1.00 87.12 338 LYS A N 1
ATOM 2517 C CA . LYS A 1 338 ? 3.636 7.181 -2.925 1.00 87.12 338 LYS A CA 1
ATOM 2518 C C . LYS A 1 338 ? 3.154 5.852 -3.510 1.00 87.12 338 LYS A C 1
ATOM 2520 O O . LYS A 1 338 ? 1.954 5.605 -3.527 1.00 87.12 338 LYS A O 1
ATOM 2525 N N . ALA A 1 339 ? 4.078 4.993 -3.941 1.00 93.06 339 ALA A N 1
ATOM 2526 C CA . ALA A 1 339 ? 3.747 3.673 -4.475 1.00 93.06 339 ALA A CA 1
ATOM 2527 C C . ALA A 1 339 ? 2.991 2.816 -3.447 1.00 93.06 339 ALA A C 1
ATOM 2529 O O . ALA A 1 339 ? 1.980 2.206 -3.780 1.00 93.06 339 ALA A O 1
ATOM 2530 N N . MET A 1 340 ? 3.444 2.806 -2.190 1.00 88.50 340 MET A N 1
ATOM 2531 C CA . MET A 1 340 ? 2.778 2.041 -1.137 1.00 88.50 340 MET A CA 1
ATOM 2532 C C . MET A 1 340 ? 1.386 2.594 -0.806 1.00 88.50 340 MET A C 1
ATOM 2534 O O . MET A 1 340 ? 0.458 1.813 -0.636 1.00 88.50 340 MET A O 1
ATOM 2538 N N . ASN A 1 341 ? 1.214 3.918 -0.772 1.00 81.12 341 ASN A N 1
ATOM 2539 C CA . ASN A 1 341 ? -0.095 4.539 -0.561 1.00 81.12 341 ASN A CA 1
ATOM 2540 C C . ASN A 1 341 ? -1.082 4.168 -1.671 1.00 81.12 341 ASN A C 1
ATOM 2542 O O . ASN A 1 341 ? -2.208 3.799 -1.365 1.00 81.12 341 ASN A O 1
ATOM 2546 N N . LEU A 1 342 ? -0.651 4.210 -2.937 1.00 88.69 342 LEU A N 1
ATOM 2547 C CA . LEU A 1 342 ? -1.478 3.782 -4.069 1.00 88.69 342 LEU A CA 1
ATOM 2548 C C . LEU A 1 342 ? -1.899 2.314 -3.931 1.00 88.69 342 LEU A C 1
ATOM 2550 O O . LEU A 1 342 ? -3.073 1.997 -4.081 1.00 88.69 342 LEU A O 1
ATOM 2554 N N . LEU A 1 343 ? -0.963 1.426 -3.575 1.00 91.44 343 LEU A N 1
ATOM 2555 C CA . LEU A 1 343 ? -1.249 0.002 -3.367 1.00 91.44 343 LEU A CA 1
ATOM 2556 C C . LEU A 1 343 ? -2.294 -0.249 -2.265 1.00 91.44 343 LEU A C 1
ATOM 2558 O O . LEU A 1 343 ? -3.081 -1.182 -2.393 1.00 91.44 343 LEU A O 1
ATOM 2562 N N . MET A 1 344 ? -2.322 0.572 -1.207 1.00 82.62 344 MET A N 1
ATOM 2563 C CA . MET A 1 344 ? -3.255 0.405 -0.080 1.00 82.62 344 MET A CA 1
ATOM 2564 C C . MET A 1 344 ? -4.717 0.662 -0.434 1.00 82.62 344 MET A C 1
ATOM 2566 O O . MET A 1 344 ? -5.586 0.163 0.278 1.00 82.62 344 MET A O 1
ATOM 2570 N N . TYR A 1 345 ? -4.995 1.432 -1.487 1.00 84.38 345 TYR A N 1
ATOM 2571 C CA . TYR A 1 345 ? -6.372 1.703 -1.896 1.00 84.38 345 TYR A CA 1
ATOM 2572 C C . TYR A 1 345 ? -7.028 0.500 -2.577 1.00 84.38 345 TYR A C 1
ATOM 2574 O O . TYR A 1 345 ? -8.244 0.358 -2.503 1.00 84.38 345 TYR A O 1
ATOM 2582 N N . PHE A 1 346 ? -6.244 -0.385 -3.198 1.00 87.00 346 PHE A N 1
ATOM 2583 C CA . PHE A 1 346 ? -6.771 -1.572 -3.869 1.00 87.00 346 PHE A CA 1
ATOM 2584 C C . PHE A 1 346 ? -7.274 -2.627 -2.878 1.00 87.00 346 PHE A C 1
ATOM 2586 O O . PHE A 1 346 ? -6.711 -2.778 -1.789 1.00 87.00 346 PHE A O 1
ATOM 2593 N N . THR A 1 347 ? -8.281 -3.414 -3.288 1.00 81.81 347 THR A N 1
ATOM 2594 C CA . THR A 1 347 ? -8.889 -4.497 -2.485 1.00 81.81 347 THR A CA 1
ATOM 2595 C C . THR A 1 347 ? -7.837 -5.380 -1.816 1.00 81.81 347 THR A C 1
ATOM 2597 O O . THR A 1 347 ? -7.953 -5.739 -0.645 1.00 81.81 347 THR A O 1
ATOM 2600 N N . SER A 1 348 ? -6.791 -5.740 -2.559 1.00 82.94 348 SER A N 1
ATOM 2601 C CA . SER A 1 348 ? -5.563 -6.323 -2.018 1.00 82.94 348 SER A CA 1
ATOM 2602 C C . SER A 1 348 ? -4.448 -6.273 -3.062 1.00 82.94 348 SER A C 1
ATOM 2604 O O . SER A 1 348 ? -4.700 -6.047 -4.245 1.00 82.94 348 SER A O 1
ATOM 2606 N N . PHE A 1 349 ? -3.204 -6.516 -2.645 1.00 92.88 349 PHE A N 1
ATOM 2607 C CA . PHE A 1 349 ? -2.079 -6.579 -3.574 1.00 92.88 349 PHE A CA 1
ATOM 2608 C C . PHE A 1 349 ? -1.021 -7.622 -3.179 1.00 92.88 349 PHE A C 1
ATOM 2610 O O . PHE A 1 349 ? -0.811 -7.924 -2.003 1.00 92.88 349 PHE A O 1
ATOM 2617 N N . GLU A 1 350 ? -0.308 -8.140 -4.179 1.00 89.12 350 GLU A N 1
ATOM 2618 C CA . GLU A 1 350 ? 0.918 -8.926 -4.065 1.00 89.12 350 GLU A CA 1
ATOM 2619 C C . GLU A 1 350 ? 2.037 -8.230 -4.851 1.00 89.12 350 GLU A C 1
ATOM 2621 O O . GLU A 1 350 ? 1.852 -7.765 -5.972 1.00 89.12 350 GLU A O 1
ATOM 2626 N N . LEU A 1 351 ? 3.233 -8.182 -4.266 1.00 93.31 351 LEU A N 1
ATOM 2627 C CA . LEU A 1 351 ? 4.449 -7.742 -4.947 1.00 93.31 351 LEU A CA 1
ATOM 2628 C C . LEU A 1 351 ? 5.297 -8.972 -5.279 1.00 93.31 351 LEU A C 1
ATOM 2630 O O . LEU A 1 351 ? 5.619 -9.766 -4.389 1.00 93.31 351 LEU A O 1
ATOM 2634 N N . ARG A 1 352 ? 5.727 -9.125 -6.528 1.00 90.44 352 ARG A N 1
ATOM 2635 C CA . ARG A 1 352 ? 6.554 -10.248 -6.976 1.00 90.44 352 ARG A CA 1
ATOM 2636 C C . ARG A 1 352 ? 7.742 -9.757 -7.791 1.00 90.44 352 ARG A C 1
ATOM 2638 O O . ARG A 1 352 ? 7.601 -8.979 -8.725 1.00 90.44 352 ARG A O 1
ATOM 2645 N N . HIS A 1 353 ? 8.919 -10.259 -7.434 1.00 94.69 353 HIS A N 1
ATOM 2646 C CA . HIS A 1 353 ? 10.089 -10.134 -8.289 1.00 94.69 353 HIS A CA 1
ATOM 2647 C C . HIS A 1 353 ? 10.040 -11.227 -9.359 1.00 94.69 353 HIS A C 1
ATOM 2649 O O . HIS A 1 353 ? 9.880 -12.401 -9.009 1.00 94.69 353 HIS A O 1
ATOM 2655 N N . VAL A 1 354 ? 10.179 -10.848 -10.627 1.00 87.50 354 VAL A N 1
ATOM 2656 C CA . VAL A 1 354 ? 10.185 -11.765 -11.775 1.00 87.50 354 VAL A CA 1
ATOM 2657 C C . VAL A 1 354 ? 11.474 -11.611 -12.591 1.00 87.50 354 VAL A C 1
ATOM 2659 O O . VAL A 1 354 ? 12.059 -10.534 -12.611 1.00 87.50 354 VAL A O 1
ATOM 2662 N N . PRO A 1 355 ? 11.961 -12.657 -13.278 1.00 87.75 355 PRO A N 1
ATOM 2663 C CA . PRO A 1 355 ? 13.077 -12.519 -14.210 1.00 87.75 355 PRO A CA 1
ATOM 2664 C C . PRO A 1 355 ? 12.776 -11.507 -15.326 1.00 87.75 355 PRO A C 1
ATOM 2666 O O . PRO A 1 355 ? 11.652 -11.441 -15.818 1.00 87.75 355 PRO A O 1
ATOM 2669 N N . ARG A 1 356 ? 13.801 -10.806 -15.828 1.00 82.75 356 ARG A N 1
ATOM 2670 C CA . ARG A 1 356 ? 13.668 -9.820 -16.923 1.00 82.75 356 ARG A CA 1
ATOM 2671 C C . ARG A 1 356 ? 12.981 -10.363 -18.181 1.00 82.75 356 ARG A C 1
ATOM 2673 O O . ARG A 1 356 ? 12.270 -9.635 -18.859 1.00 82.75 356 ARG A O 1
ATOM 2680 N N . ALA A 1 357 ? 13.141 -11.655 -18.472 1.00 79.00 357 ALA A N 1
ATOM 2681 C CA . ALA A 1 357 ? 12.447 -12.309 -19.583 1.00 79.00 357 ALA A CA 1
ATOM 2682 C C . ALA A 1 357 ? 10.913 -12.283 -19.431 1.00 79.00 357 ALA A C 1
ATOM 2684 O O . ALA A 1 357 ? 10.204 -12.192 -20.429 1.00 79.00 357 ALA A O 1
ATOM 2685 N N . GLU A 1 358 ? 10.401 -12.332 -18.198 1.00 81.75 358 GLU 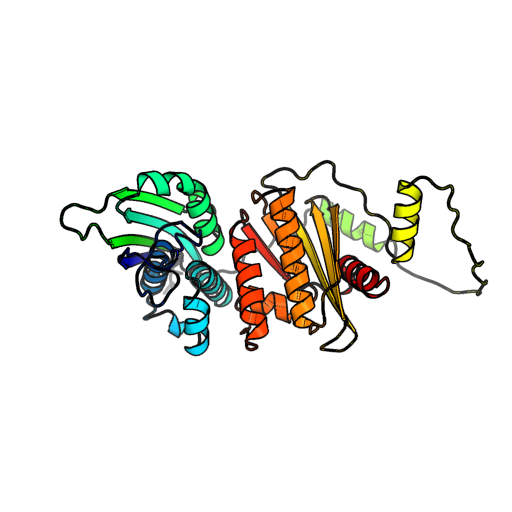A N 1
ATOM 2686 C CA . GLU A 1 358 ? 8.969 -12.219 -17.899 1.00 81.75 358 GLU A CA 1
ATOM 2687 C C . GLU A 1 358 ? 8.496 -10.753 -17.898 1.00 81.75 358 GLU A C 1
ATOM 2689 O O . GLU A 1 358 ? 7.334 -10.498 -18.201 1.00 81.75 358 GLU A O 1
ATOM 2694 N N . ASN A 1 359 ? 9.390 -9.788 -17.635 1.00 91.38 359 ASN A N 1
ATOM 2695 C CA . ASN A 1 359 ? 9.104 -8.343 -17.675 1.00 91.38 359 ASN A CA 1
ATOM 2696 C C . ASN A 1 359 ? 9.397 -7.683 -19.042 1.00 91.38 359 ASN A C 1
ATOM 2698 O O . ASN A 1 359 ? 9.323 -6.463 -19.185 1.00 91.38 359 ASN A O 1
ATOM 2702 N N . ALA A 1 360 ? 9.720 -8.477 -20.070 1.00 86.31 360 ALA A N 1
ATOM 2703 C CA . ALA A 1 360 ? 10.285 -7.986 -21.331 1.00 86.31 360 ALA A CA 1
ATOM 2704 C C . ALA A 1 360 ? 9.417 -6.936 -22.045 1.00 86.31 360 ALA A C 1
ATOM 2706 O O . ALA A 1 360 ? 9.936 -6.082 -22.757 1.00 86.31 360 ALA A O 1
ATOM 2707 N N . ARG A 1 361 ? 8.093 -6.984 -21.861 1.00 90.50 361 ARG A N 1
ATOM 2708 C CA . ARG A 1 361 ? 7.165 -6.041 -22.496 1.00 90.50 361 ARG A CA 1
ATOM 2709 C C . ARG A 1 361 ? 7.166 -4.662 -21.847 1.00 90.50 361 ARG A C 1
ATOM 2711 O O . ARG A 1 361 ? 7.092 -3.674 -22.572 1.00 90.50 361 ARG A O 1
ATOM 2718 N N . ALA A 1 362 ? 7.291 -4.590 -20.524 1.00 92.31 362 ALA A N 1
ATOM 2719 C CA . ALA A 1 362 ? 7.446 -3.315 -19.833 1.00 92.31 362 ALA A CA 1
ATOM 2720 C C . ALA A 1 362 ? 8.817 -2.689 -20.149 1.00 92.31 362 ALA A C 1
ATOM 2722 O O . ALA A 1 362 ? 8.869 -1.510 -20.490 1.00 92.31 362 ALA A O 1
ATOM 2723 N N . ASP A 1 363 ? 9.889 -3.494 -20.171 1.00 92.62 363 ASP A N 1
ATOM 2724 C CA . ASP A 1 363 ? 11.242 -3.064 -20.580 1.00 92.62 363 ASP A CA 1
ATOM 2725 C C . ASP A 1 363 ? 11.255 -2.535 -22.024 1.00 92.62 363 ASP A C 1
ATOM 2727 O O . ASP A 1 363 ? 11.754 -1.443 -22.308 1.00 92.62 363 ASP A O 1
ATOM 2731 N N . ALA A 1 364 ? 10.631 -3.261 -22.959 1.00 89.81 364 ALA A N 1
ATOM 2732 C CA . ALA A 1 364 ? 10.497 -2.809 -24.343 1.00 89.81 364 ALA A CA 1
ATOM 2733 C C . ALA A 1 364 ? 9.720 -1.486 -24.444 1.00 89.81 364 ALA A C 1
ATOM 2735 O O . ALA A 1 364 ? 10.101 -0.614 -25.225 1.00 89.81 364 ALA A O 1
ATOM 2736 N N . MET A 1 365 ? 8.667 -1.315 -23.638 1.00 92.25 365 MET A N 1
ATOM 2737 C CA . MET A 1 365 ? 7.893 -0.075 -23.587 1.00 92.25 365 MET A CA 1
ATOM 2738 C C . MET A 1 365 ? 8.740 1.098 -23.077 1.00 92.25 365 MET A C 1
ATOM 2740 O O . MET A 1 365 ? 8.786 2.143 -23.726 1.00 92.25 365 MET A O 1
ATOM 2744 N N . ALA A 1 366 ? 9.477 0.912 -21.979 1.00 92.75 366 ALA A N 1
ATOM 2745 C CA . ALA A 1 366 ? 10.338 1.946 -21.411 1.00 92.75 366 ALA A CA 1
ATOM 2746 C C . ALA A 1 366 ? 11.431 2.385 -22.400 1.00 92.75 366 ALA A C 1
ATOM 2748 O O . ALA A 1 366 ? 11.635 3.582 -22.618 1.00 92.75 366 ALA A O 1
ATOM 2749 N N . ASN A 1 367 ? 12.097 1.433 -23.065 1.00 91.56 367 ASN A N 1
ATOM 2750 C CA . ASN A 1 367 ? 13.110 1.750 -24.077 1.00 91.56 367 ASN A CA 1
ATOM 2751 C C . ASN A 1 367 ? 12.501 2.426 -25.315 1.00 91.56 367 ASN A C 1
ATOM 2753 O O . ASN A 1 367 ? 13.076 3.388 -25.819 1.00 91.56 367 ASN A O 1
ATOM 2757 N N . ALA A 1 368 ? 11.326 1.989 -25.779 1.00 88.81 368 ALA A N 1
ATOM 2758 C CA . ALA A 1 368 ? 10.656 2.614 -26.918 1.00 88.81 368 ALA A CA 1
ATOM 2759 C C . ALA A 1 368 ? 10.295 4.081 -26.641 1.00 88.81 368 ALA A C 1
ATOM 2761 O O . ALA A 1 368 ? 10.444 4.928 -27.523 1.00 88.81 368 ALA A O 1
ATOM 2762 N N . VAL A 1 369 ? 9.852 4.408 -25.424 1.00 91.31 369 VAL A N 1
ATOM 2763 C CA . VAL A 1 369 ? 9.592 5.798 -25.022 1.00 91.31 369 VAL A CA 1
ATOM 2764 C C . VAL A 1 369 ? 10.900 6.594 -24.947 1.00 91.31 369 VAL A C 1
ATOM 2766 O O . VAL A 1 369 ? 10.964 7.728 -25.425 1.00 91.31 369 VAL A O 1
ATOM 2769 N N . LEU A 1 370 ? 11.960 5.998 -24.399 1.00 88.44 370 LEU A N 1
ATOM 2770 C CA . LEU A 1 370 ? 13.256 6.652 -24.212 1.00 88.44 370 LEU A CA 1
ATOM 2771 C C . LEU A 1 370 ? 13.996 6.954 -25.521 1.00 88.44 370 LEU A C 1
ATOM 2773 O O . LEU A 1 370 ? 14.636 7.999 -25.627 1.00 88.44 370 LEU A O 1
ATOM 2777 N N . ASP A 1 371 ? 13.917 6.058 -26.504 1.00 84.56 371 ASP A N 1
ATOM 2778 C CA . ASP A 1 371 ? 14.664 6.170 -27.761 1.00 84.56 371 ASP A CA 1
ATOM 2779 C C . ASP A 1 371 ? 13.923 7.025 -28.814 1.00 84.56 371 ASP A C 1
ATOM 2781 O O . ASP A 1 371 ? 14.561 7.623 -29.679 1.00 84.56 371 ASP A O 1
ATOM 2785 N N . ASN A 1 372 ? 12.595 7.169 -28.712 1.00 73.38 372 ASN A N 1
ATOM 2786 C CA . ASN A 1 372 ? 11.778 8.024 -29.592 1.00 73.38 372 ASN A CA 1
ATOM 2787 C C . ASN A 1 372 ? 11.671 9.493 -29.102 1.00 73.38 372 ASN A C 1
ATOM 2789 O O . ASN A 1 372 ? 10.685 10.175 -29.393 1.00 73.38 372 ASN A O 1
ATOM 2793 N N . SER A 1 373 ? 12.663 9.967 -28.334 1.00 55.03 373 SER A N 1
ATOM 2794 C CA . SER A 1 373 ? 12.628 11.201 -27.517 1.00 55.03 373 SER A CA 1
ATOM 2795 C C . SER A 1 373 ? 13.559 12.338 -27.937 1.00 55.03 373 SER A C 1
ATOM 2797 O O . SER A 1 373 ? 14.724 12.073 -28.305 1.00 55.03 373 SER A O 1
#

Solvent-accessible surface area (backbone atoms only — not comparable to full-atom values): 20106 Å² total; per-residue (Å²): 134,86,80,75,80,74,83,67,68,43,77,31,67,14,62,15,68,28,67,42,55,50,33,101,52,52,68,20,26,48,35,67,41,84,39,97,46,35,21,45,99,55,96,39,36,55,23,27,51,27,44,1,43,44,41,1,45,31,47,33,70,73,45,98,46,68,67,80,81,35,58,67,80,53,49,61,66,34,38,62,37,39,36,60,41,38,25,34,49,46,45,50,31,56,74,69,52,40,51,42,68,63,34,39,38,36,45,38,24,20,72,67,25,74,72,54,52,74,47,46,67,60,32,38,38,25,47,13,31,28,56,70,44,61,55,89,36,45,43,79,47,70,34,60,50,58,91,93,56,66,65,57,29,36,39,15,41,15,41,25,37,30,39,38,51,52,89,79,63,72,75,82,75,76,75,75,76,50,77,68,55,56,53,56,55,58,61,62,70,73,76,77,87,82,87,84,89,85,83,92,75,85,82,78,91,78,78,87,69,92,81,60,56,71,70,56,49,52,48,52,55,40,48,71,61,74,44,81,84,68,62,66,53,93,72,81,62,78,71,37,47,35,41,37,32,30,21,30,33,43,60,48,80,61,18,54,16,7,14,2,19,34,34,24,35,79,85,72,25,35,68,46,73,51,61,47,73,48,64,74,27,36,40,71,55,21,35,48,49,9,46,36,53,46,50,54,47,43,44,74,77,72,46,41,56,29,33,37,42,37,37,28,52,52,53,66,59,45,32,33,72,54,59,74,38,84,73,80,50,75,86,49,41,65,47,50,50,50,40,51,55,57,51,34,65,20,62,30,70,47,79,40,69,42,60,57,84,80,37,44,67,11,44,38,36,4,46,54,42,47,72,78,106

Nearest PDB structures (foldseek):
  4e19-assembly2_B  TM=9.679E-01  e=3.182E-15  Halobacterium salinarum NRC-1
  4h8k-assembly1_B  TM=9.480E-01  e=1.830E-12  uncultured organism
  5iwx-assembly1_A  TM=8.436E-01  e=1.118E-09  Bacillus subtilis subsp. subtilis str. 168
  8xhu-assembly1_B  TM=8.314E-01  e=1.425E-09  Helicobacter pylori 26695
  8xhu-assembly1_A  TM=8.311E-01  e=4.499E-09  Helicobacter pylori 26695

Radius of gyration: 25.03 Å; Cα contacts (8 Å, |Δi|>4): 734; chains: 1; bounding box: 44×66×77 Å